Protein AF-0000000084542262 (afdb_homodimer)

Foldseek 3Di:
DPPDQLLLQQAQEEEEEEAEQDLLLLLLLLQLCVVLNHQEYEYANYNDDVLDPNSCVNNPVRVNSSVRYHYYHDPLVVQVQALAEEEEDQDPDVDPADADALLVPLLVRTPTNYYYYWYYQPPIDDPLRRLLHLYYYYYDDDPVDRDDGNSVVSNVNSNSNSVSSVVCVVVVVPPDPDPPPAAQDGSNLVVVLLVLVLVLCCVVVVDDPVCSSVVSSVVSNVCSVVRDHSVVSVVSSVVSVVVVVVVVCVVVPPD/DPPDQLLLQQAQEEEEEEAEQDLLLLLLLLQLCVVLNHQEYEYANYNDDVLDPNSCVNNPVRVVSSVPYHYYHDPLVVQVQALAEEEEDQDPDVDPADADALLVPLLVRTPTNYYYYWYYQPPIDDPLSRLLHQYYYYYDDDPVDRDDGNSVVSNVNSNSNSVSSVVVVVVCVPPDPDPPPAAQAGSNLVVVLLVLVLVLCCVVVVDDPVCSSVVSSVVSNVCSVVRHHSVVSVVSSVVSVVVVVVVVCVVPPPD

Secondary structure (DSSP, 8-state):
----GGGGGTTTEEEEEES---HHHHHHHHHHHHHTT--EEEEES-SS-TTSHHHHHHHGGGHHHHHH-EEESSHHHHTTT-SEEEEE-SS--S-SS-EE-HHHHGGGGTTSSEEEEE--TTT---HHHHTTSSEEE-----TTS-PPPHHHHHHHHHHHHHHHHHHHHHHTTS----S-S--B--HHHHHHHHHHHHHHHHHHTSS-TTTHHHHHHHHHHHHHHH--BHHHHHHHHHHHHHHHHHHHHHTS---/----GGGGGTTTEEEEEES---HHHHHHHHHHHHHTT--EEEEES-SS-TTSHHHHHHHGGGHHHHHH-EEESSHHHHTTT-SEEEEE-SS--S-SS-EE-HHHHGGGGTTSSEEEEE--TTT---HHHHTTSSEEE-----TTS-PPPHHHHHHHHHHHHHHHHHHHHHHTTS----S-S--B--HHHHHHHHHHHHHHHHHHTSS-TTTHHHHHHHHHHHHHHH--BHHHHHHHHHHHHHHHHHHHHHTS---

Structure (mmCIF, N/CA/C/O backbone):
data_AF-0000000084542262-model_v1
#
loop_
_entity.id
_entity.type
_entity.pdbx_description
1 polymer "tRNA (cytidine/uridine-2'-O-)-methyltransferase TrmJ"
#
loop_
_atom_site.group_PDB
_atom_site.id
_atom_site.type_symbol
_atom_site.label_atom_id
_atom_site.label_alt_id
_atom_site.label_comp_id
_atom_site.label_asym_id
_atom_site.label_entity_id
_atom_site.label_seq_id
_atom_site.pdbx_PDB_ins_code
_atom_site.Cartn_x
_atom_site.Cartn_y
_atom_site.Cartn_z
_atom_site.occupancy
_atom_site.B_iso_or_equiv
_atom_site.auth_seq_id
_atom_site.auth_comp_id
_atom_site.auth_asym_id
_atom_site.auth_atom_id
_atom_site.pdbx_PDB_model_num
ATOM 1 N N . MET A 1 1 ? -8.289 14.188 -21.062 1 30.48 1 MET A N 1
ATOM 2 C CA . MET A 1 1 ? -8.414 12.859 -20.469 1 30.48 1 MET A CA 1
ATOM 3 C C . MET A 1 1 ? -9.477 12.852 -19.375 1 30.48 1 MET A C 1
ATOM 5 O O . MET A 1 1 ? -9.531 13.766 -18.547 1 30.48 1 MET A O 1
ATOM 9 N N . VAL A 1 2 ? -10.484 12.32 -19.578 1 37.75 2 VAL A N 1
ATOM 10 C CA . VAL A 1 2 ? -11.656 12.422 -18.719 1 37.75 2 VAL A CA 1
ATOM 11 C C . VAL A 1 2 ? -11.289 12.047 -17.281 1 37.75 2 VAL A C 1
ATOM 13 O O . VAL A 1 2 ? -10.898 10.914 -17.016 1 37.75 2 VAL A O 1
ATOM 16 N N . GLU A 1 3 ? -10.625 12.945 -16.531 1 49.12 3 GLU A N 1
ATOM 17 C CA . GLU A 1 3 ? -10.508 12.711 -15.102 1 49.12 3 GLU A CA 1
ATOM 18 C C . GLU A 1 3 ? -11.742 12.008 -14.547 1 49.12 3 GLU A C 1
ATOM 20 O O . GLU A 1 3 ? -12.867 12.422 -14.812 1 49.12 3 GLU A O 1
ATOM 25 N N . THR A 1 4 ? -11.555 10.734 -14.289 1 64.38 4 THR A N 1
ATOM 26 C CA . THR A 1 4 ? -12.672 10.031 -13.672 1 64.38 4 THR A CA 1
ATOM 27 C C . THR A 1 4 ? -13.172 10.781 -12.445 1 64.38 4 THR A C 1
ATOM 29 O O . THR A 1 4 ? -12.398 11.445 -11.758 1 64.38 4 THR A O 1
ATOM 32 N N . GLN A 1 5 ? -14.352 11.039 -12.234 1 75.94 5 GLN A N 1
ATOM 33 C CA . GLN A 1 5 ? -15.117 11.82 -11.266 1 75.94 5 GLN A CA 1
ATOM 34 C C . GLN A 1 5 ? -14.57 11.641 -9.859 1 75.94 5 GLN A C 1
ATOM 36 O O . GLN A 1 5 ? -14.453 12.602 -9.102 1 75.94 5 GLN A O 1
ATOM 41 N N . TRP A 1 6 ? -13.773 10.531 -9.609 1 85.94 6 TRP A N 1
ATOM 42 C CA . TRP A 1 6 ? -13.367 10.281 -8.234 1 85.94 6 TRP A CA 1
ATOM 43 C C . TRP A 1 6 ? -12.023 10.953 -7.934 1 85.94 6 TRP A C 1
ATOM 45 O O . TRP A 1 6 ? -11.727 11.258 -6.781 1 85.94 6 TRP A O 1
ATOM 55 N N . GLU A 1 7 ? -11.273 11.281 -8.922 1 88.56 7 GLU A N 1
ATOM 56 C CA . GLU A 1 7 ? -9.945 11.867 -8.727 1 88.56 7 GLU A CA 1
ATOM 57 C C . GLU A 1 7 ? -10.055 13.312 -8.234 1 88.56 7 GLU A C 1
ATOM 59 O O . GLU A 1 7 ? -9.117 13.836 -7.629 1 88.56 7 GLU A O 1
ATOM 64 N N . THR A 1 8 ? -11.156 13.961 -8.492 1 87.94 8 THR A N 1
ATOM 65 C CA . THR A 1 8 ? -11.383 15.32 -8.016 1 87.94 8 THR A CA 1
ATOM 66 C C . THR A 1 8 ? -11.406 15.359 -6.488 1 87.94 8 THR A C 1
ATOM 68 O O . THR A 1 8 ? -10.977 16.344 -5.879 1 87.94 8 THR A O 1
ATOM 71 N N . ALA A 1 9 ? -11.875 14.242 -5.926 1 89.69 9 ALA A N 1
ATOM 72 C CA . ALA A 1 9 ? -11.961 14.141 -4.469 1 89.69 9 ALA A CA 1
ATOM 73 C C . ALA A 1 9 ? -10.57 14.07 -3.842 1 89.69 9 ALA A C 1
ATOM 75 O O . ALA A 1 9 ? -10.406 14.344 -2.648 1 89.69 9 ALA A O 1
ATOM 76 N N . LEU A 1 10 ? -9.578 13.742 -4.656 1 95.62 10 LEU A N 1
ATOM 77 C CA . LEU A 1 10 ? -8.211 13.539 -4.18 1 95.62 10 LEU A CA 1
ATOM 78 C C . LEU A 1 10 ? -7.34 14.75 -4.504 1 95.62 10 LEU A C 1
ATOM 80 O O . LEU A 1 10 ? -6.238 14.891 -3.961 1 95.62 10 LEU A O 1
ATOM 84 N N . ALA A 1 11 ? -7.844 15.625 -5.332 1 91.38 11 ALA A N 1
ATOM 85 C CA . ALA A 1 11 ? -7.055 16.656 -5.996 1 91.38 11 ALA A CA 1
ATOM 86 C C . ALA A 1 11 ? -6.461 17.625 -4.977 1 91.38 11 ALA A C 1
ATOM 88 O O . ALA A 1 11 ? -5.426 18.25 -5.234 1 91.38 11 ALA A O 1
ATOM 89 N N . LYS A 1 12 ? -7.012 17.75 -3.852 1 93.69 12 LYS A N 1
ATOM 90 C CA . LYS A 1 12 ? -6.57 18.75 -2.889 1 93.69 12 LYS A CA 1
ATOM 91 C C . LYS A 1 12 ? -5.781 18.109 -1.75 1 93.69 12 LYS A C 1
ATOM 93 O O . LYS A 1 12 ? -5.43 18.781 -0.776 1 93.69 12 LYS A O 1
ATOM 98 N N . ILE A 1 13 ? -5.492 16.828 -1.853 1 97.81 13 ILE A N 1
ATOM 99 C CA . ILE A 1 13 ? -4.75 16.125 -0.812 1 97.81 13 ILE A CA 1
ATOM 100 C C . ILE A 1 13 ? -3.258 16.141 -1.143 1 97.81 13 ILE A C 1
ATOM 102 O O . ILE A 1 13 ? -2.85 15.695 -2.217 1 97.81 13 ILE A O 1
ATOM 106 N N . ARG A 1 14 ? -2.482 16.625 -0.193 1 98.5 14 ARG A N 1
ATOM 107 C CA . ARG A 1 14 ? -1.027 16.625 -0.308 1 98.5 14 ARG A CA 1
ATOM 108 C C . ARG A 1 14 ? -0.423 15.398 0.386 1 98.5 14 ARG A C 1
ATOM 110 O O . ARG A 1 14 ? -0.798 15.07 1.513 1 98.5 14 ARG A O 1
ATOM 117 N N . ILE A 1 15 ? 0.435 14.758 -0.333 1 98.88 15 ILE A N 1
ATOM 118 C CA . ILE A 1 15 ? 1.307 13.773 0.302 1 98.88 15 ILE A CA 1
ATOM 119 C C . ILE A 1 15 ? 2.6 14.453 0.755 1 98.88 15 ILE A C 1
ATOM 121 O O . ILE A 1 15 ? 3.396 14.898 -0.073 1 98.88 15 ILE A O 1
ATOM 125 N N . VAL A 1 16 ? 2.799 14.5 2.072 1 98.94 16 VAL A N 1
ATOM 126 C CA . VAL A 1 16 ? 3.926 15.219 2.65 1 98.94 16 VAL A CA 1
ATOM 127 C C . VAL A 1 16 ? 4.977 14.234 3.148 1 98.94 16 VAL A C 1
ATOM 129 O O . VAL A 1 16 ? 4.695 13.406 4.023 1 98.94 16 VAL A O 1
ATOM 132 N N . LEU A 1 17 ? 6.152 14.289 2.594 1 98.88 17 LEU A N 1
ATOM 133 C CA . LEU A 1 17 ? 7.285 13.492 3.047 1 98.88 17 LEU A CA 1
ATOM 134 C C . LEU A 1 17 ? 8.273 14.344 3.834 1 98.88 17 LEU A C 1
ATOM 136 O O . LEU A 1 17 ? 8.883 15.258 3.285 1 98.88 17 LEU A O 1
ATOM 140 N N . VAL A 1 18 ? 8.422 14.023 5.102 1 98.75 18 VAL A N 1
ATOM 141 C CA . VAL A 1 18 ? 9.312 14.781 5.969 1 98.75 18 VAL A CA 1
ATOM 142 C C . VAL A 1 18 ? 10.719 14.18 5.926 1 98.75 18 VAL A C 1
ATOM 144 O O . VAL A 1 18 ? 10.898 13 6.227 1 98.75 18 VAL A O 1
ATOM 147 N N . GLU A 1 19 ? 11.656 14.914 5.508 1 98.62 19 GLU A N 1
ATOM 148 C CA . GLU A 1 19 ? 13.078 14.594 5.473 1 98.62 19 GLU A CA 1
ATOM 149 C C . GLU A 1 19 ? 13.32 13.234 4.82 1 98.62 19 GLU A C 1
ATOM 151 O O . GLU A 1 19 ? 14.008 12.383 5.387 1 98.62 19 GLU A O 1
ATOM 156 N N . PRO A 1 20 ? 12.773 13.047 3.648 1 98.44 20 PRO A N 1
ATOM 157 C CA . PRO A 1 20 ? 13.094 11.781 2.986 1 98.44 20 PRO A CA 1
ATOM 158 C C . PRO A 1 20 ? 14.586 11.625 2.689 1 98.44 20 PRO A C 1
ATOM 160 O O . PRO A 1 20 ? 15.219 12.57 2.203 1 98.44 20 PRO A O 1
ATOM 163 N N . ALA A 1 21 ? 15.133 10.5 2.977 1 96.38 21 ALA A N 1
ATOM 164 C CA . ALA A 1 21 ? 16.562 10.266 2.828 1 96.38 21 ALA A CA 1
ATOM 165 C C . ALA A 1 21 ? 16.875 9.625 1.479 1 96.38 21 ALA A C 1
ATOM 167 O O . ALA A 1 21 ? 17.922 9.891 0.885 1 96.38 21 ALA A O 1
ATOM 168 N N . GLY A 1 22 ? 16.094 8.781 1.001 1 94.12 22 GLY A N 1
ATOM 169 C CA . GLY A 1 22 ? 16.391 8 -0.189 1 94.12 22 GLY A CA 1
ATOM 170 C C . GLY A 1 22 ? 15.68 8.508 -1.429 1 94.12 22 GLY A C 1
ATOM 171 O O . GLY A 1 22 ? 14.453 8.492 -1.494 1 94.12 22 GLY A O 1
ATOM 172 N N . ALA A 1 23 ? 16.469 8.781 -2.488 1 97.31 23 ALA A N 1
ATOM 173 C CA . ALA A 1 23 ? 15.914 9.219 -3.762 1 97.31 23 ALA A CA 1
ATOM 174 C C . ALA A 1 23 ? 15.047 8.125 -4.383 1 97.31 23 ALA A C 1
ATOM 176 O O . ALA A 1 23 ? 14.039 8.414 -5.039 1 97.31 23 ALA A O 1
ATOM 177 N N . LEU A 1 24 ? 15.422 6.875 -4.145 1 96.75 24 LEU A N 1
ATOM 178 C CA . LEU A 1 24 ? 14.641 5.746 -4.641 1 96.75 24 LEU A CA 1
ATOM 179 C C . LEU A 1 24 ? 13.219 5.785 -4.086 1 96.75 24 LEU A C 1
ATOM 181 O O . LEU A 1 24 ? 12.25 5.59 -4.828 1 96.75 24 LEU A O 1
ATOM 185 N N . ASN A 1 25 ? 13.117 6.109 -2.799 1 98.06 25 ASN A N 1
ATOM 186 C CA . ASN A 1 25 ? 11.82 6.195 -2.145 1 98.06 25 ASN A CA 1
ATOM 187 C C . ASN A 1 25 ? 10.984 7.348 -2.699 1 98.06 25 ASN A C 1
ATOM 189 O O . ASN A 1 25 ? 9.789 7.191 -2.951 1 98.06 25 ASN A O 1
ATOM 193 N N . VAL A 1 26 ? 11.633 8.445 -2.885 1 98.75 26 VAL A N 1
ATOM 194 C CA . VAL A 1 26 ? 10.922 9.617 -3.379 1 98.75 26 VAL A CA 1
ATOM 195 C C . VAL A 1 26 ? 10.328 9.328 -4.758 1 98.75 26 VAL A C 1
ATOM 197 O O . VAL A 1 26 ? 9.164 9.625 -5.016 1 98.75 26 VAL A O 1
ATOM 200 N N . GLY A 1 27 ? 11.148 8.734 -5.637 1 98.69 27 GLY A N 1
ATOM 201 C CA . GLY A 1 27 ? 10.656 8.336 -6.945 1 98.69 27 GLY A CA 1
ATOM 202 C C . GLY A 1 27 ? 9.516 7.336 -6.879 1 98.69 27 GLY A C 1
ATOM 203 O O . GLY A 1 27 ? 8.516 7.484 -7.582 1 98.69 27 GLY A O 1
ATOM 204 N N . SER A 1 28 ? 9.648 6.328 -6.027 1 98.56 28 SER A N 1
ATOM 205 C CA . SER A 1 28 ? 8.625 5.301 -5.863 1 98.56 28 SER A CA 1
ATOM 206 C C . SER A 1 28 ? 7.324 5.891 -5.324 1 98.56 28 SER A C 1
ATOM 208 O O . SER A 1 28 ? 6.238 5.48 -5.734 1 98.56 28 SER A O 1
ATOM 210 N N . CYS A 1 29 ? 7.441 6.789 -4.387 1 98.81 29 CYS A N 1
ATOM 211 C CA . CYS A 1 29 ? 6.266 7.473 -3.857 1 98.81 29 CYS A CA 1
ATOM 212 C C . CYS A 1 29 ? 5.535 8.234 -4.961 1 98.81 29 CYS A C 1
ATOM 214 O O . CYS A 1 29 ? 4.309 8.148 -5.066 1 98.81 29 CYS A O 1
ATOM 216 N N . ALA A 1 30 ? 6.297 8.938 -5.801 1 98.81 30 ALA A N 1
ATOM 217 C CA . ALA A 1 30 ? 5.688 9.672 -6.91 1 98.81 30 ALA A CA 1
ATOM 218 C C . ALA A 1 30 ? 4.906 8.727 -7.824 1 98.81 30 ALA A C 1
ATOM 220 O O . ALA A 1 30 ? 3.779 9.039 -8.227 1 98.81 30 ALA A O 1
ATOM 221 N N . ARG A 1 31 ? 5.488 7.625 -8.102 1 98.62 31 ARG A N 1
ATOM 222 C CA . ARG A 1 31 ? 4.871 6.656 -9 1 98.62 31 ARG A CA 1
ATOM 223 C C . ARG A 1 31 ? 3.537 6.168 -8.445 1 98.62 31 ARG A C 1
ATOM 225 O O . ARG A 1 31 ? 2.52 6.203 -9.141 1 98.62 31 ARG A O 1
ATOM 232 N N . VAL A 1 32 ? 3.523 5.738 -7.242 1 98.69 32 VAL A N 1
ATOM 233 C CA . VAL A 1 32 ? 2.305 5.156 -6.688 1 98.69 32 VAL A CA 1
ATOM 234 C C . VAL A 1 32 ? 1.266 6.254 -6.461 1 98.69 32 VAL A C 1
ATOM 236 O O . VAL A 1 32 ? 0.062 6.008 -6.57 1 98.69 32 VAL A O 1
ATOM 239 N N . MET A 1 33 ? 1.697 7.473 -6.145 1 98.62 33 MET A N 1
ATOM 240 C CA . MET A 1 33 ? 0.762 8.594 -6.07 1 98.62 33 MET A CA 1
ATOM 241 C C . MET A 1 33 ? -0.009 8.742 -7.379 1 98.62 33 MET A C 1
ATOM 243 O O . MET A 1 33 ? -1.24 8.797 -7.375 1 98.62 33 MET A O 1
ATOM 247 N N . LYS A 1 34 ? 0.704 8.742 -8.445 1 98.12 34 LYS A N 1
ATOM 248 C CA . LYS A 1 34 ? 0.066 8.883 -9.75 1 98.12 34 LYS A CA 1
ATOM 249 C C . LYS A 1 34 ? -0.835 7.691 -10.055 1 98.12 34 LYS A C 1
ATOM 251 O O . LYS A 1 34 ? -1.939 7.859 -10.578 1 98.12 34 LYS A O 1
ATOM 256 N N . ASN A 1 35 ? -0.356 6.48 -9.742 1 97.62 35 ASN A N 1
ATOM 257 C CA . ASN A 1 35 ? -1.179 5.285 -9.914 1 97.62 35 ASN A CA 1
ATOM 258 C C . ASN A 1 35 ? -2.529 5.43 -9.211 1 97.62 35 ASN A C 1
ATOM 260 O O . ASN A 1 35 ? -3.543 4.938 -9.711 1 97.62 35 ASN A O 1
ATOM 264 N N . MET A 1 36 ? -2.482 6.094 -8.07 1 97.88 36 MET A N 1
ATOM 265 C CA . MET A 1 36 ? -3.668 6.125 -7.215 1 97.88 36 MET A CA 1
ATOM 266 C C . MET A 1 36 ? -4.43 7.434 -7.387 1 97.88 36 MET A C 1
ATOM 268 O O . MET A 1 36 ? -5.371 7.715 -6.641 1 97.88 36 MET A O 1
ATOM 272 N N . GLY A 1 37 ? -3.98 8.305 -8.258 1 97.06 37 GLY A N 1
ATOM 273 C CA . GLY A 1 37 ? -4.719 9.508 -8.602 1 97.06 37 GLY A CA 1
ATOM 274 C C . GLY A 1 37 ? -4.359 10.703 -7.742 1 97.06 37 GLY A C 1
ATOM 275 O O . GLY A 1 37 ? -5.098 11.688 -7.691 1 97.06 37 GLY A O 1
ATOM 276 N N . LEU A 1 38 ? -3.328 10.609 -6.984 1 98 38 LEU A N 1
ATOM 277 C CA . LEU A 1 38 ? -2.832 11.734 -6.199 1 98 38 LEU A CA 1
ATOM 278 C C . LEU A 1 38 ? -1.685 12.438 -6.918 1 98 38 LEU A C 1
ATOM 280 O O . LEU A 1 38 ? -0.831 11.781 -7.52 1 98 38 LEU A O 1
ATOM 284 N N . THR A 1 39 ? -1.663 13.797 -6.789 1 97.31 39 THR A N 1
ATOM 285 C CA . THR A 1 39 ? -0.708 14.477 -7.656 1 97.31 39 THR A CA 1
ATOM 286 C C . THR A 1 39 ? 0.086 15.516 -6.871 1 97.31 39 THR A C 1
ATOM 288 O O . THR A 1 39 ? 1.062 16.078 -7.379 1 97.31 39 THR A O 1
ATOM 291 N N . GLN A 1 40 ? -0.275 15.82 -5.691 1 98.25 40 GLN A N 1
ATOM 292 C CA . GLN A 1 40 ? 0.393 16.875 -4.93 1 98.25 40 GLN A CA 1
ATOM 293 C C . GLN A 1 40 ? 1.408 16.281 -3.953 1 98.25 40 GLN A C 1
ATOM 295 O O . GLN A 1 40 ? 1.039 15.797 -2.881 1 98.25 40 GLN A O 1
ATOM 300 N N . MET A 1 41 ? 2.643 16.422 -4.309 1 98.75 41 MET A N 1
ATOM 301 C CA . MET A 1 41 ? 3.736 15.992 -3.439 1 98.75 41 MET A CA 1
ATOM 302 C C . MET A 1 41 ? 4.422 17.188 -2.793 1 98.75 41 MET A C 1
ATOM 304 O O . MET A 1 41 ? 4.719 18.172 -3.467 1 98.75 41 MET A O 1
ATOM 308 N N . VAL A 1 42 ? 4.621 17.141 -1.497 1 98.88 42 VAL A N 1
ATOM 309 C CA . VAL A 1 42 ? 5.391 18.141 -0.78 1 98.88 42 VAL A CA 1
ATOM 310 C C . VAL A 1 42 ? 6.543 17.484 -0.028 1 98.88 42 VAL A C 1
ATOM 312 O O . VAL A 1 42 ? 6.336 16.516 0.713 1 98.88 42 VAL A O 1
ATOM 315 N N . LEU A 1 43 ? 7.742 17.922 -0.282 1 98.88 43 LEU A N 1
ATOM 316 C CA . LEU A 1 43 ? 8.945 17.438 0.377 1 98.88 43 LEU A CA 1
ATOM 317 C C . LEU A 1 43 ? 9.453 18.438 1.407 1 98.88 43 LEU A C 1
ATOM 319 O O . LEU A 1 43 ? 9.773 19.578 1.063 1 98.88 43 LEU A O 1
ATOM 323 N N . VAL A 1 44 ? 9.492 18 2.627 1 98.81 44 VAL A N 1
ATOM 324 C CA . VAL A 1 44 ? 9.961 18.875 3.707 1 98.81 44 VAL A CA 1
ATOM 325 C C . VAL A 1 44 ? 11.438 18.578 3.986 1 98.81 44 VAL A C 1
ATOM 327 O O . VAL A 1 44 ? 11.789 17.484 4.43 1 98.81 44 VAL A O 1
ATOM 330 N N . ASN A 1 45 ? 12.289 19.453 3.707 1 98.38 45 ASN A N 1
ATOM 331 C CA . ASN A 1 45 ? 13.719 19.375 3.992 1 98.38 45 ASN A CA 1
ATOM 332 C C . ASN A 1 45 ? 14.305 18.031 3.541 1 98.38 45 ASN A C 1
ATOM 334 O O . ASN A 1 45 ? 14.914 17.328 4.336 1 98.38 45 ASN A O 1
ATOM 338 N N . PRO A 1 46 ? 14.234 17.766 2.285 1 98.44 46 PRO A N 1
ATOM 339 C CA . PRO A 1 46 ? 14.711 16.469 1.804 1 98.44 46 PRO A CA 1
ATOM 340 C C . PRO A 1 46 ? 16.219 16.312 1.957 1 98.44 46 PRO A C 1
ATOM 342 O O . PRO A 1 46 ? 16.969 17.266 1.767 1 98.44 46 PRO A O 1
ATOM 345 N N . HIS A 1 47 ? 16.641 15.133 2.307 1 97.88 47 HIS A N 1
ATOM 346 C CA . HIS A 1 47 ? 18.047 14.805 2.455 1 97.88 47 HIS A CA 1
ATOM 347 C C . HIS A 1 47 ? 18.578 14.07 1.223 1 97.88 47 HIS A C 1
ATOM 349 O O . HIS A 1 47 ? 19.547 13.312 1.312 1 97.88 47 HIS A O 1
ATOM 355 N N . CYS A 1 48 ? 17.922 14.125 0.162 1 97.25 48 CYS A N 1
ATOM 356 C CA . CYS A 1 48 ? 18.297 13.594 -1.142 1 97.25 48 CYS A CA 1
ATOM 357 C C . CYS A 1 48 ? 17.891 14.539 -2.26 1 97.25 48 CYS A C 1
ATOM 359 O O . CYS A 1 48 ? 17.156 15.5 -2.025 1 97.25 48 CYS A O 1
ATOM 361 N N . ASP A 1 49 ? 18.406 14.328 -3.428 1 97.25 49 ASP A N 1
ATOM 362 C CA . ASP A 1 49 ? 17.984 15.078 -4.605 1 97.25 49 ASP A CA 1
ATOM 363 C C . ASP A 1 49 ? 16.734 14.453 -5.23 1 97.25 49 ASP A C 1
ATOM 365 O O . ASP A 1 49 ? 16.812 13.383 -5.836 1 97.25 49 ASP A O 1
ATOM 369 N N . PRO A 1 50 ? 15.609 15.141 -5.102 1 96.31 50 PRO A N 1
ATOM 370 C CA . PRO A 1 50 ? 14.359 14.57 -5.621 1 96.31 50 PRO A CA 1
ATOM 371 C C . PRO A 1 50 ? 14.352 14.461 -7.145 1 96.31 50 PRO A C 1
ATOM 373 O O . PRO A 1 50 ? 13.477 13.805 -7.715 1 96.31 50 PRO A O 1
ATOM 376 N N . MET A 1 51 ? 15.266 15.047 -7.801 1 96.38 51 MET A N 1
ATOM 377 C CA . MET A 1 51 ? 15.32 15.039 -9.258 1 96.38 51 MET A CA 1
ATOM 378 C C . MET A 1 51 ? 16.516 14.234 -9.75 1 96.38 51 MET A C 1
ATOM 380 O O . MET A 1 51 ? 16.938 14.383 -10.906 1 96.38 51 MET A O 1
ATOM 384 N N . SER A 1 52 ? 17.062 13.469 -8.852 1 97.31 52 SER A N 1
ATOM 385 C CA . SER A 1 52 ? 18.188 12.633 -9.227 1 97.31 52 SER A CA 1
ATOM 386 C C . SER A 1 52 ? 17.781 11.578 -10.25 1 97.31 52 SER A C 1
ATOM 388 O O . SER A 1 52 ? 16.594 11.328 -10.453 1 97.31 52 SER A O 1
ATOM 390 N N . CYS A 1 53 ? 18.797 10.93 -10.844 1 96.81 53 CYS A N 1
ATOM 391 C CA . CYS A 1 53 ? 18.562 9.844 -11.789 1 96.81 53 CYS A CA 1
ATOM 392 C C . CYS A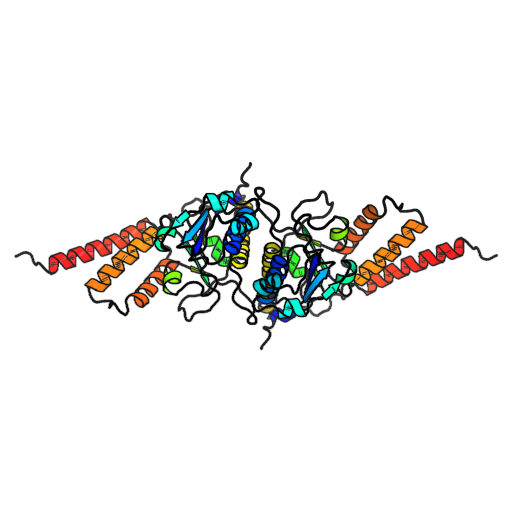 1 53 ? 17.859 8.672 -11.094 1 96.81 53 CYS A C 1
ATOM 394 O O . CYS A 1 53 ? 16.984 8.031 -11.68 1 96.81 53 CYS A O 1
ATOM 396 N N . GLU A 1 54 ? 18.25 8.461 -9.891 1 95.88 54 GLU A N 1
ATOM 397 C CA . GLU A 1 54 ? 17.656 7.379 -9.117 1 95.88 54 GLU A CA 1
ATOM 398 C C . GLU A 1 54 ? 16.156 7.617 -8.906 1 95.88 54 GLU A C 1
ATOM 400 O O . GLU A 1 54 ? 15.344 6.715 -9.102 1 95.88 54 GLU A O 1
ATOM 405 N N . ALA A 1 55 ? 15.836 8.828 -8.484 1 97.88 55 ALA A N 1
ATOM 406 C CA . ALA A 1 55 ? 14.438 9.18 -8.266 1 97.88 55 ALA A CA 1
ATOM 407 C C . ALA A 1 55 ? 13.633 9.078 -9.555 1 97.88 55 ALA A C 1
ATOM 409 O O . ALA A 1 55 ? 12.539 8.5 -9.57 1 97.88 55 ALA A O 1
ATOM 410 N N . LYS A 1 56 ? 14.156 9.578 -10.633 1 97.75 56 LYS A N 1
ATOM 411 C CA . LYS A 1 56 ? 13.477 9.562 -11.93 1 97.75 56 LYS A CA 1
ATOM 412 C C . LYS A 1 56 ? 13.273 8.133 -12.422 1 97.75 56 LYS A C 1
ATOM 414 O O . LYS A 1 56 ? 12.234 7.809 -13 1 97.75 56 LYS A O 1
ATOM 419 N N . THR A 1 57 ? 14.281 7.324 -12.219 1 95.75 57 THR A N 1
ATOM 420 C CA . THR A 1 57 ? 14.211 5.926 -12.625 1 95.75 57 THR A CA 1
ATOM 421 C C . THR A 1 57 ? 13.078 5.207 -11.906 1 95.75 57 THR A C 1
ATOM 423 O O . THR A 1 57 ? 12.359 4.41 -12.508 1 95.75 57 THR A O 1
ATOM 426 N N . MET A 1 58 ? 12.93 5.496 -10.664 1 96.5 58 MET A N 1
ATOM 427 C CA . MET A 1 58 ? 11.898 4.832 -9.875 1 96.5 58 MET A CA 1
ATOM 428 C C . MET A 1 58 ? 10.523 5.402 -10.195 1 96.5 58 MET A C 1
ATOM 430 O O . MET A 1 58 ? 9.516 4.691 -10.117 1 96.5 58 MET A O 1
ATOM 434 N N . ALA A 1 59 ? 10.469 6.652 -10.594 1 97.94 59 ALA A N 1
ATOM 435 C CA . ALA A 1 59 ? 9.203 7.32 -10.867 1 97.94 59 ALA A CA 1
ATOM 436 C C . ALA A 1 59 ? 8.602 6.844 -12.188 1 97.94 59 ALA A C 1
ATOM 438 O O . ALA A 1 59 ? 7.383 6.828 -12.359 1 97.94 59 ALA A O 1
ATOM 439 N N . VAL A 1 60 ? 9.5 6.504 -13.172 1 96.19 60 VAL A N 1
ATOM 440 C CA . VAL A 1 60 ? 9.117 6.066 -14.508 1 96.19 60 VAL A CA 1
ATOM 441 C C . VAL A 1 60 ? 8.195 7.105 -15.148 1 96.19 60 VAL A C 1
ATOM 443 O O . VAL A 1 60 ? 8.609 8.242 -15.391 1 96.19 60 VAL A O 1
ATOM 446 N N . HIS A 1 61 ? 6.863 6.844 -15.219 1 95.62 61 HIS A N 1
ATOM 447 C CA . HIS A 1 61 ? 5.953 7.742 -15.922 1 95.62 61 HIS A CA 1
ATOM 448 C C . HIS A 1 61 ? 5.375 8.789 -14.969 1 95.62 61 HIS A C 1
ATOM 450 O O . HIS A 1 61 ? 4.492 9.562 -15.359 1 95.62 61 HIS A O 1
ATOM 456 N N . ALA A 1 62 ? 5.898 8.891 -13.781 1 98.12 62 ALA A N 1
ATOM 457 C CA . ALA A 1 62 ? 5.395 9.844 -12.797 1 98.12 62 ALA A CA 1
ATOM 458 C C . ALA A 1 62 ? 6.41 10.953 -12.531 1 98.12 62 ALA A C 1
ATOM 460 O O . ALA A 1 62 ? 6.434 11.531 -11.445 1 98.12 62 ALA A O 1
ATOM 461 N N . GLN A 1 63 ? 7.254 11.219 -13.438 1 97.88 63 GLN A N 1
ATOM 462 C CA . GLN A 1 63 ? 8.25 12.273 -13.289 1 97.88 63 GLN A CA 1
ATOM 463 C C . GLN A 1 63 ? 7.594 13.641 -13.164 1 97.88 63 GLN A C 1
ATOM 465 O O . GLN A 1 63 ? 8.156 14.555 -12.57 1 97.88 63 GLN A O 1
ATOM 470 N N . ASP A 1 64 ? 6.477 13.789 -13.75 1 98.06 64 ASP A N 1
ATOM 471 C CA . ASP A 1 64 ? 5.734 15.039 -13.641 1 98.06 64 ASP A CA 1
ATOM 472 C C . ASP A 1 64 ? 5.414 15.359 -12.188 1 98.06 64 ASP A C 1
ATOM 474 O O . ASP A 1 64 ? 5.383 16.531 -11.797 1 98.06 64 ASP A O 1
ATOM 478 N N . ILE A 1 65 ? 5.168 14.359 -11.32 1 98.31 65 ILE A N 1
ATOM 479 C CA . ILE A 1 65 ? 4.914 14.562 -9.898 1 98.31 65 ILE A CA 1
ATOM 480 C C . ILE A 1 65 ? 6.18 15.062 -9.211 1 98.31 65 ILE A C 1
ATOM 482 O O . ILE A 1 65 ? 6.129 15.969 -8.383 1 98.31 65 ILE A O 1
ATOM 486 N N . LEU A 1 66 ? 7.301 14.5 -9.578 1 98.5 66 LEU A N 1
ATOM 487 C CA . LEU A 1 66 ? 8.578 14.945 -9.039 1 98.5 66 LEU A CA 1
ATOM 488 C C . LEU A 1 66 ? 8.852 16.391 -9.422 1 98.5 66 LEU A C 1
ATOM 490 O O . LEU A 1 66 ? 9.258 17.203 -8.57 1 98.5 66 LEU A O 1
ATOM 494 N N . GLU A 1 67 ? 8.586 16.703 -10.648 1 98 67 GLU A N 1
ATOM 495 C CA . GLU A 1 67 ? 8.859 18.031 -11.188 1 98 67 GLU A CA 1
ATOM 496 C C . GLU A 1 67 ? 7.969 19.078 -10.539 1 98 67 GLU A C 1
ATOM 498 O O . GLU A 1 67 ? 8.383 20.219 -10.352 1 98 67 GLU A O 1
ATOM 503 N N . SER A 1 68 ? 6.793 18.703 -10.242 1 98 68 SER A N 1
ATOM 504 C CA . SER A 1 68 ? 5.844 19.656 -9.703 1 98 68 SER A CA 1
ATOM 505 C C . SER A 1 68 ? 5.852 19.641 -8.172 1 98 68 SER A C 1
ATOM 507 O O . SER A 1 68 ? 5.117 20.406 -7.539 1 98 68 SER A O 1
ATOM 509 N N . ALA A 1 69 ? 6.691 18.812 -7.586 1 98.56 69 ALA A N 1
ATOM 510 C CA . ALA A 1 69 ? 6.727 18.703 -6.129 1 98.56 69 ALA A CA 1
ATOM 511 C C . ALA A 1 69 ? 7.148 20.016 -5.484 1 98.56 69 ALA A C 1
ATOM 513 O O . ALA A 1 69 ? 8.047 20.703 -5.98 1 98.56 69 ALA A O 1
ATOM 514 N N . GLN A 1 70 ? 6.492 20.391 -4.422 1 98.38 70 GLN A N 1
ATOM 515 C CA . GLN A 1 70 ? 6.914 21.547 -3.631 1 98.38 70 GLN A CA 1
ATOM 516 C C . GLN A 1 70 ? 7.957 21.141 -2.59 1 98.38 70 GLN A C 1
ATOM 518 O O . GLN A 1 70 ? 7.809 20.125 -1.914 1 98.38 70 GLN A O 1
ATOM 523 N N . ILE A 1 71 ? 8.992 21.891 -2.551 1 98.56 71 ILE A N 1
ATOM 524 C CA . ILE A 1 71 ? 10.031 21.672 -1.547 1 98.56 71 ILE A CA 1
ATOM 525 C C . ILE A 1 71 ? 10.008 22.797 -0.524 1 98.56 71 ILE A C 1
ATOM 527 O O . ILE A 1 71 ? 10.07 23.969 -0.889 1 98.56 71 ILE A O 1
ATOM 531 N N . VAL A 1 72 ? 9.859 22.453 0.694 1 98.44 72 VAL A N 1
ATOM 532 C CA . VAL A 1 72 ? 9.789 23.453 1.757 1 98.44 72 VAL A CA 1
ATOM 533 C C . VAL A 1 72 ? 10.773 23.094 2.867 1 98.44 72 VAL A C 1
ATOM 535 O O . VAL A 1 72 ? 11.289 21.969 2.912 1 98.44 72 VAL A O 1
ATOM 538 N N . ASP A 1 73 ? 10.945 23.984 3.812 1 97.38 73 ASP A N 1
ATOM 539 C CA . ASP A 1 73 ? 11.984 23.812 4.82 1 97.38 73 ASP A CA 1
ATOM 540 C C . ASP A 1 73 ? 11.422 23.156 6.082 1 97.38 73 ASP A C 1
ATOM 542 O O . ASP A 1 73 ? 12.172 22.562 6.859 1 97.38 73 ASP A O 1
ATOM 546 N N . SER A 1 74 ? 10.062 23.344 6.246 1 95.69 74 SER A N 1
ATOM 547 C CA . SER A 1 74 ? 9.492 22.875 7.504 1 95.69 74 SER A CA 1
ATOM 548 C C . SER A 1 74 ? 8.094 22.297 7.297 1 95.69 74 SER A C 1
ATOM 550 O O . SER A 1 74 ? 7.434 22.609 6.305 1 95.69 74 SER A O 1
ATOM 552 N N . LEU A 1 75 ? 7.742 21.469 8.266 1 95.06 75 LEU A N 1
ATOM 553 C CA . LEU A 1 75 ? 6.434 20.828 8.188 1 95.06 75 LEU A CA 1
ATOM 554 C C . LEU A 1 75 ? 5.316 21.859 8.25 1 95.06 75 LEU A C 1
ATOM 556 O O . LEU A 1 75 ? 4.371 21.797 7.457 1 95.06 75 LEU A O 1
ATOM 560 N N . PRO A 1 76 ? 5.379 22.938 9.07 1 90.19 76 PRO A N 1
ATOM 561 C CA . PRO A 1 76 ? 4.336 23.953 9.055 1 90.19 76 PRO A CA 1
ATOM 562 C C . PRO A 1 76 ? 4.176 24.609 7.688 1 90.19 76 PRO A C 1
ATOM 564 O O . PRO A 1 76 ? 3.051 24.891 7.258 1 90.19 76 PRO A O 1
ATOM 567 N N . GLN A 1 77 ? 5.23 24.812 7.012 1 95.19 77 GLN A N 1
ATOM 568 C CA . GLN A 1 77 ? 5.16 25.391 5.68 1 95.19 77 GLN A CA 1
ATOM 569 C C . GLN A 1 77 ? 4.426 24.484 4.707 1 95.19 77 GLN A C 1
ATOM 571 O O . GLN A 1 77 ? 3.691 24.953 3.834 1 95.19 77 GLN A O 1
ATOM 576 N N . ALA A 1 78 ? 4.566 23.172 4.875 1 96.62 78 ALA A N 1
ATOM 577 C CA . ALA A 1 78 ? 3.926 22.188 4.008 1 96.62 78 ALA A CA 1
ATOM 578 C C . ALA A 1 78 ? 2.416 22.156 4.23 1 96.62 78 ALA A C 1
ATOM 580 O O . ALA A 1 78 ? 1.661 21.719 3.359 1 96.62 78 ALA A O 1
ATOM 581 N N . LEU A 1 79 ? 2.004 22.656 5.359 1 93.38 79 LEU A N 1
ATOM 582 C CA . LEU A 1 79 ? 0.617 22.484 5.773 1 93.38 79 LEU A CA 1
ATOM 583 C C . LEU A 1 79 ? -0.184 23.766 5.543 1 93.38 79 LEU A C 1
ATOM 585 O O . LEU A 1 79 ? -1.393 23.797 5.789 1 93.38 79 LEU A O 1
ATOM 589 N N . ILE A 1 80 ? 0.473 24.812 5.047 1 89.5 80 ILE A N 1
ATOM 590 C CA . ILE A 1 80 ? -0.216 26.062 4.785 1 89.5 80 ILE A CA 1
ATOM 591 C C . ILE A 1 80 ? -1.371 25.828 3.816 1 89.5 80 ILE A C 1
ATOM 593 O O . ILE A 1 80 ? -1.189 25.219 2.762 1 89.5 80 ILE A O 1
ATOM 597 N N . GLY A 1 81 ? -2.609 26.234 4.176 1 88.44 81 GLY A N 1
ATOM 598 C CA . GLY A 1 81 ? -3.781 26.109 3.324 1 88.44 81 GLY A CA 1
ATOM 599 C C . GLY A 1 81 ? -4.547 24.828 3.545 1 88.44 81 GLY A C 1
ATOM 600 O O . GLY A 1 81 ? -5.66 24.656 3.039 1 88.44 81 GLY A O 1
ATOM 601 N N . CYS A 1 82 ? -3.951 23.875 4.301 1 89.75 82 CYS A N 1
ATOM 602 C CA . CYS A 1 82 ? -4.633 22.609 4.582 1 89.75 82 CYS A CA 1
ATOM 603 C C . CYS A 1 82 ? -5.633 22.781 5.723 1 89.75 82 CYS A C 1
ATOM 605 O O . CYS A 1 82 ? -5.359 23.484 6.695 1 89.75 82 CYS A O 1
ATOM 607 N N . GLN A 1 83 ? -6.762 22.141 5.629 1 82.5 83 GLN A N 1
ATOM 608 C CA . GLN A 1 83 ? -7.781 22.141 6.672 1 82.5 83 GLN A CA 1
ATOM 609 C C . GLN A 1 83 ? -7.664 20.891 7.539 1 82.5 83 GLN A C 1
ATOM 611 O O . GLN A 1 83 ? -8.016 20.906 8.719 1 82.5 83 GLN A O 1
ATOM 616 N N . LYS A 1 84 ? -7.195 19.828 6.938 1 88.81 84 LYS A N 1
ATOM 617 C CA . LYS A 1 84 ? -7.098 18.531 7.586 1 88.81 84 LYS A CA 1
ATOM 618 C C . LYS A 1 84 ? -5.715 17.906 7.383 1 88.81 84 LYS A C 1
ATOM 620 O O . LYS A 1 84 ? -5.125 18.047 6.309 1 88.81 84 LYS A O 1
ATOM 625 N N . ALA A 1 85 ? -5.223 17.297 8.5 1 93.62 85 ALA A N 1
ATOM 626 C CA . ALA A 1 85 ? -3.947 16.594 8.383 1 93.62 85 ALA A CA 1
ATOM 627 C C . ALA A 1 85 ? -3.969 15.297 9.172 1 93.62 85 ALA A C 1
ATOM 629 O O . ALA A 1 85 ? -4.492 15.242 10.289 1 93.62 85 ALA A O 1
ATOM 630 N N . ILE A 1 86 ? -3.535 14.289 8.586 1 95.94 86 ILE A N 1
ATOM 631 C CA . ILE A 1 86 ? -3.307 12.992 9.227 1 95.94 86 ILE A CA 1
ATOM 632 C C . ILE A 1 86 ? -1.82 12.648 9.18 1 95.94 86 ILE A C 1
ATOM 634 O O . ILE A 1 86 ? -1.174 12.805 8.141 1 95.94 86 ILE A O 1
ATOM 638 N N . ALA A 1 87 ? -1.253 12.305 10.32 1 96.06 87 ALA A N 1
ATOM 639 C CA . ALA A 1 87 ? 0.128 11.828 10.383 1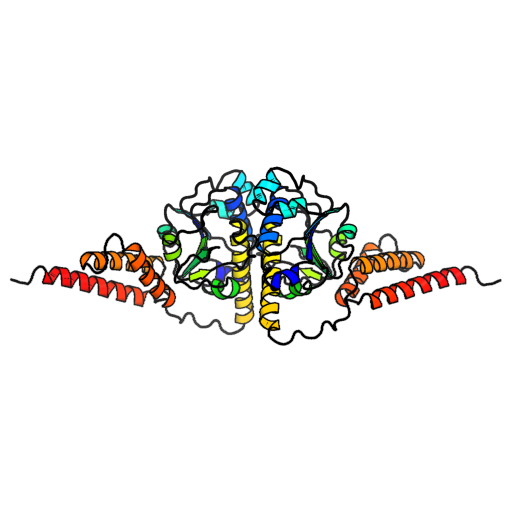 96.06 87 ALA A CA 1
ATOM 640 C C . ALA A 1 87 ? 0.183 10.312 10.492 1 96.06 87 ALA A C 1
ATOM 642 O O . ALA A 1 87 ? -0.77 9.68 10.953 1 96.06 87 ALA A O 1
ATOM 643 N N . THR A 1 88 ? 1.289 9.75 10.039 1 96.75 88 THR A N 1
ATOM 644 C CA . THR A 1 88 ? 1.467 8.305 10.086 1 96.75 88 THR A CA 1
ATOM 645 C C . THR A 1 88 ? 2.584 7.922 11.055 1 96.75 88 THR A C 1
ATOM 647 O O . THR A 1 88 ? 3.57 8.648 11.188 1 96.75 88 THR A O 1
ATOM 650 N N . THR A 1 89 ? 2.391 6.797 11.695 1 93.12 89 THR A N 1
ATOM 651 C CA . THR A 1 89 ? 3.436 6.293 12.586 1 93.12 89 THR A CA 1
ATOM 652 C C . THR A 1 89 ? 3.391 4.77 12.664 1 93.12 89 THR A C 1
ATOM 654 O O . THR A 1 89 ? 2.346 4.16 12.422 1 93.12 89 THR A O 1
ATOM 657 N N . ALA A 1 90 ? 4.547 4.102 12.883 1 87.31 90 ALA A N 1
ATOM 658 C CA . ALA A 1 90 ? 4.605 2.656 13.094 1 87.31 90 ALA A CA 1
ATOM 659 C C . ALA A 1 90 ? 4.516 2.316 14.578 1 87.31 90 A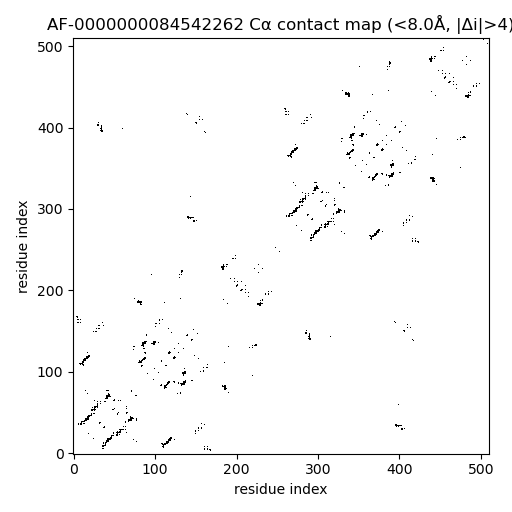LA A C 1
ATOM 661 O O . ALA A 1 90 ? 4.16 1.193 14.945 1 87.31 90 ALA A O 1
ATOM 662 N N . ARG A 1 91 ? 4.941 3.123 15.422 1 73.94 91 ARG A N 1
ATOM 663 C CA . ARG A 1 91 ? 5.129 2.803 16.828 1 73.94 91 ARG A CA 1
ATOM 664 C C . ARG A 1 91 ? 4.09 3.506 17.703 1 73.94 91 ARG A C 1
ATOM 666 O O . ARG A 1 91 ? 3.648 4.609 17.375 1 73.94 91 ARG A O 1
ATOM 673 N N . ASP A 1 92 ? 3.561 2.559 18.5 1 64.56 92 ASP A N 1
ATOM 674 C CA . ASP A 1 92 ? 2.719 3.148 19.531 1 64.56 92 ASP A CA 1
ATOM 675 C C . ASP A 1 92 ? 3.539 4.031 20.469 1 64.56 92 ASP A C 1
ATOM 677 O O . ASP A 1 92 ? 4.238 3.527 21.359 1 64.56 92 ASP A O 1
ATOM 681 N N . ARG A 1 93 ? 3.918 4.926 19.922 1 57.78 93 ARG A N 1
ATOM 682 C CA . ARG A 1 93 ? 4.605 5.789 20.875 1 57.78 93 ARG A CA 1
ATOM 683 C C . ARG A 1 93 ? 3.65 6.285 21.953 1 57.78 93 ARG A C 1
ATOM 685 O O . ARG A 1 93 ? 2.432 6.285 21.766 1 57.78 93 ARG A O 1
ATOM 692 N N . SER A 1 94 ? 4.078 6.102 23.203 1 49.53 94 SER A N 1
ATOM 693 C CA . SER A 1 94 ? 3.385 6.527 24.406 1 49.53 94 SER A CA 1
ATOM 694 C C . SER A 1 94 ? 2.508 7.746 24.141 1 49.53 94 SER A C 1
ATOM 696 O O . SER A 1 94 ? 2.291 8.57 25.047 1 49.53 94 SER A O 1
ATOM 698 N N . PHE A 1 95 ? 2.152 7.824 22.906 1 51.88 95 PHE A N 1
ATOM 699 C CA . PHE A 1 95 ? 1.373 9.039 22.703 1 51.88 95 PHE A CA 1
ATOM 700 C C . PHE A 1 95 ? -0.061 8.852 23.188 1 51.88 95 PHE A C 1
ATOM 702 O O . PHE A 1 95 ? -0.616 7.754 23.094 1 51.88 95 PHE A O 1
ATOM 709 N N . ASP A 1 96 ? -0.454 9.719 24.094 1 58.88 96 ASP A N 1
ATOM 710 C CA . ASP A 1 96 ? -1.807 9.859 24.625 1 58.88 96 ASP A CA 1
ATOM 711 C C . ASP A 1 96 ? -2.834 9.922 23.5 1 58.88 96 ASP A C 1
ATOM 713 O O . ASP A 1 96 ? -4.008 10.219 23.734 1 58.88 96 ASP A O 1
ATOM 717 N N . ARG A 1 97 ? -2.389 9.641 22.281 1 68.25 97 ARG A N 1
ATOM 718 C CA . ARG A 1 97 ? -3.371 9.766 21.203 1 68.25 97 ARG A CA 1
ATOM 719 C C . ARG A 1 97 ? -3.74 8.398 20.641 1 68.25 97 ARG A C 1
ATOM 721 O O . ARG A 1 97 ? -2.912 7.484 20.625 1 68.25 97 ARG A O 1
ATOM 728 N N . THR A 1 98 ? -4.914 8.312 20.203 1 76.38 98 THR A N 1
ATOM 729 C CA . THR A 1 98 ? -5.469 7.098 19.625 1 76.38 98 THR A CA 1
ATOM 730 C C . THR A 1 98 ? -4.914 6.867 18.219 1 76.38 98 THR A C 1
ATOM 732 O O . THR A 1 98 ? -4.914 7.777 17.391 1 76.38 98 THR A O 1
ATOM 735 N N . LEU A 1 99 ? -4.316 5.738 18.078 1 86.75 99 LEU A N 1
ATOM 736 C CA . LEU A 1 99 ? -3.906 5.32 16.734 1 86.75 99 LEU A CA 1
ATOM 737 C C . LEU A 1 99 ? -5.082 4.723 15.969 1 86.75 99 LEU A C 1
ATOM 739 O O . LEU A 1 99 ? -5.766 3.828 16.469 1 86.75 99 LEU A O 1
ATOM 743 N N . GLU A 1 100 ? -5.285 5.293 14.797 1 90.25 100 GLU A N 1
ATOM 744 C CA . GLU A 1 100 ? -6.465 4.902 14.031 1 90.25 100 GLU A CA 1
ATOM 745 C C . GLU A 1 100 ? -6.078 4.086 12.805 1 90.25 100 GLU A C 1
ATOM 747 O O . GLU A 1 100 ? -4.914 4.078 12.398 1 90.25 100 GLU A O 1
ATOM 752 N N . HIS A 1 101 ? -7.086 3.443 12.203 1 92.44 101 HIS A N 1
ATOM 753 C CA . HIS A 1 101 ? -6.883 2.572 11.047 1 92.44 101 HIS A CA 1
ATOM 754 C C . HIS A 1 101 ? -7.004 3.35 9.742 1 92.44 101 HIS A C 1
ATOM 756 O O . HIS A 1 101 ? -7.918 4.164 9.586 1 92.44 101 HIS A O 1
ATOM 762 N N . PRO A 1 102 ? -6.078 3.068 8.781 1 96.69 102 PRO A N 1
ATOM 763 C CA . PRO A 1 102 ? -6.121 3.812 7.52 1 96.69 102 PRO A CA 1
ATOM 764 C C . PRO A 1 102 ? -7.48 3.717 6.828 1 96.69 102 PRO A C 1
ATOM 766 O O . PRO A 1 102 ? -8.008 4.727 6.359 1 96.69 102 PRO A O 1
ATOM 769 N N . ARG A 1 103 ? -8.086 2.6 6.812 1 92.69 103 ARG A N 1
ATOM 770 C CA . ARG A 1 103 ? -9.328 2.354 6.082 1 92.69 103 ARG A CA 1
ATOM 771 C C . ARG A 1 103 ? -10.461 3.229 6.617 1 92.69 103 ARG A C 1
ATOM 773 O O . ARG A 1 103 ? -11.266 3.748 5.844 1 92.69 103 ARG A O 1
ATOM 780 N N . THR A 1 104 ? -10.492 3.445 7.867 1 90.88 104 THR A N 1
ATOM 781 C CA . THR A 1 104 ? -11.609 4.16 8.477 1 90.88 104 THR A CA 1
ATOM 782 C C . THR A 1 104 ? -11.281 5.645 8.633 1 90.88 104 THR A C 1
ATOM 784 O O . THR A 1 104 ? -12.18 6.48 8.688 1 90.88 104 THR A O 1
ATOM 787 N N . THR A 1 105 ? -10.039 6.012 8.617 1 93.94 105 THR A N 1
ATOM 788 C CA . THR A 1 105 ? -9.641 7.363 9.008 1 93.94 105 THR A CA 1
ATOM 789 C C . THR A 1 105 ? -9.289 8.195 7.781 1 93.94 105 THR A C 1
ATOM 791 O O . THR A 1 105 ? -9.633 9.383 7.711 1 93.94 105 THR A O 1
ATOM 794 N N . LEU A 1 106 ? -8.711 7.617 6.766 1 97.12 106 LEU A N 1
ATOM 795 C CA . LEU A 1 106 ? -8.156 8.367 5.645 1 97.12 106 LEU A CA 1
ATOM 796 C C . LEU A 1 106 ? -9.258 9.055 4.852 1 97.12 106 LEU A C 1
ATOM 798 O O . LEU A 1 106 ? -9.055 10.148 4.316 1 97.12 106 LEU A O 1
ATOM 802 N N . PRO A 1 107 ? -10.477 8.492 4.797 1 92.94 107 PRO A N 1
ATOM 803 C CA . PRO A 1 107 ? -11.547 9.156 4.051 1 92.94 107 PRO A CA 1
ATOM 804 C C . PRO A 1 107 ? -11.859 10.555 4.59 1 92.94 107 PRO A C 1
ATOM 806 O O . PRO A 1 107 ? -12.422 11.383 3.873 1 92.94 107 PRO A O 1
ATOM 809 N N . TRP A 1 108 ? -11.484 10.797 5.762 1 92.06 108 TRP A N 1
ATOM 810 C CA . TRP A 1 108 ? -11.695 12.094 6.395 1 92.06 108 TRP A CA 1
ATOM 811 C C . TRP A 1 108 ? -10.969 13.195 5.629 1 92.06 108 TRP A C 1
ATOM 813 O O . TRP A 1 108 ? -11.32 14.375 5.734 1 92.06 108 TRP A O 1
ATOM 823 N N . LEU A 1 109 ? -9.984 12.867 4.844 1 95.12 109 LEU A N 1
ATOM 824 C CA . LEU A 1 109 ? -9.172 13.836 4.121 1 95.12 109 LEU A CA 1
ATOM 825 C C . LEU A 1 109 ? -9.844 14.234 2.809 1 95.12 109 LEU A C 1
ATOM 827 O O . LEU A 1 109 ? -9.453 15.227 2.189 1 95.12 109 LEU A O 1
ATOM 831 N N . LEU A 1 110 ? -10.789 13.508 2.375 1 92.75 110 LEU A N 1
ATOM 832 C CA . LEU A 1 110 ? -11.344 13.695 1.041 1 92.75 110 LEU A CA 1
ATOM 833 C C . LEU A 1 110 ? -12.078 15.023 0.941 1 92.75 110 LEU A C 1
ATOM 835 O O . LEU A 1 110 ? -12.602 15.531 1.939 1 92.75 110 LEU A O 1
ATOM 839 N N . HIS A 1 111 ? -12.078 15.664 -0.222 1 83.5 111 HIS A N 1
ATOM 840 C CA . HIS A 1 111 ? -12.859 16.828 -0.639 1 83.5 111 HIS A CA 1
ATOM 841 C C . HIS A 1 111 ? -12.445 18.078 0.122 1 83.5 111 HIS A C 1
ATOM 843 O O . HIS A 1 111 ? -13.242 19 0.279 1 83.5 111 HIS A O 1
ATOM 849 N N . SER A 1 112 ? -11.344 18.156 0.698 1 85.25 112 SER A N 1
ATOM 850 C CA . SER A 1 112 ? -10.812 19.344 1.371 1 85.25 112 SER A CA 1
ATOM 851 C C . SER A 1 112 ? -9.297 19.438 1.193 1 85.25 112 SER A C 1
ATOM 853 O O . SER A 1 112 ? -8.633 18.438 0.944 1 85.25 112 SER A O 1
ATOM 855 N N . PRO A 1 113 ? -8.82 20.688 1.183 1 91.31 113 PRO A N 1
ATOM 856 C CA . PRO A 1 113 ? -7.363 20.781 1.246 1 91.31 113 PRO A CA 1
ATOM 857 C C . PRO A 1 113 ? -6.773 20.078 2.461 1 91.31 113 PRO A C 1
ATOM 859 O O . PRO A 1 113 ? -7.09 20.422 3.6 1 91.31 113 PRO A O 1
ATOM 862 N N . ALA A 1 114 ? -6.059 19.031 2.219 1 96.19 114 ALA A N 1
ATOM 863 C CA . ALA A 1 114 ? -5.625 18.172 3.307 1 96.19 114 ALA A CA 1
ATOM 864 C C . ALA A 1 114 ? -4.211 17.641 3.062 1 96.19 114 ALA A C 1
ATOM 866 O O . ALA A 1 114 ? -3.652 17.828 1.978 1 96.19 114 ALA A O 1
ATOM 867 N N . ALA A 1 115 ? -3.666 17.109 4.16 1 98.12 115 ALA A N 1
ATOM 868 C CA . ALA A 1 115 ? -2.312 16.578 4.086 1 98.12 115 ALA A CA 1
ATOM 869 C C . ALA A 1 115 ? -2.229 15.203 4.758 1 98.12 115 ALA A C 1
ATOM 871 O O . ALA A 1 115 ? -2.842 14.984 5.805 1 98.12 115 ALA A O 1
ATOM 872 N N . LEU A 1 116 ? -1.586 14.352 4.164 1 98.75 116 LEU A N 1
ATOM 873 C CA . LEU A 1 116 ? -1.154 13.094 4.75 1 98.75 116 LEU A CA 1
ATOM 874 C C . LEU A 1 116 ? 0.362 13.055 4.914 1 98.75 116 LEU A C 1
ATOM 876 O O . LEU A 1 116 ? 1.099 13.125 3.926 1 98.75 116 LEU A O 1
ATOM 880 N N . ILE A 1 117 ? 0.805 12.938 6.176 1 98.62 117 ILE A N 1
ATOM 881 C CA . ILE A 1 117 ? 2.197 13.211 6.508 1 98.62 117 ILE A CA 1
ATOM 882 C C . ILE A 1 117 ? 2.926 11.906 6.812 1 98.62 117 ILE A C 1
ATOM 884 O O . ILE A 1 117 ? 2.459 11.102 7.617 1 98.62 117 ILE A O 1
ATOM 888 N N . PHE A 1 118 ? 4.066 11.711 6.168 1 98.62 118 PHE A N 1
ATOM 889 C CA . PHE A 1 118 ? 4.953 10.578 6.402 1 98.62 118 PHE A CA 1
ATOM 890 C C . PHE A 1 118 ? 6.309 11.047 6.914 1 98.62 118 PHE A C 1
ATOM 892 O O . PHE A 1 118 ? 6.824 12.078 6.473 1 98.62 118 PHE A O 1
ATOM 899 N N . GLY A 1 119 ? 6.93 10.258 7.77 1 97.62 119 GLY A N 1
ATOM 900 C CA . GLY A 1 119 ? 8.188 10.648 8.383 1 97.62 119 GLY A CA 1
ATOM 901 C C . GLY A 1 119 ? 9.398 10.039 7.703 1 97.62 119 GLY A C 1
ATOM 902 O O . GLY A 1 119 ? 9.258 9.25 6.766 1 97.62 119 GLY A O 1
ATOM 903 N N . PRO A 1 120 ? 10.555 10.453 8.25 1 97.06 120 PRO A N 1
ATOM 904 C CA . PRO A 1 120 ? 11.812 9.906 7.742 1 97.06 120 PRO A CA 1
ATOM 905 C C . PRO A 1 120 ? 11.891 8.391 7.879 1 97.06 120 PRO A C 1
ATOM 907 O O . PRO A 1 120 ? 11.328 7.82 8.812 1 97.06 120 PRO A O 1
ATOM 910 N N . GLU A 1 121 ? 12.648 7.77 6.973 1 94.88 121 GLU A N 1
ATOM 911 C CA . GLU A 1 121 ? 12.758 6.316 6.867 1 94.88 121 GLU A CA 1
ATOM 912 C C . GLU A 1 121 ? 13.391 5.715 8.117 1 94.88 121 GLU A C 1
ATOM 914 O O . GLU A 1 121 ? 13.062 4.59 8.508 1 94.88 121 GLU A O 1
ATOM 919 N N . ASP A 1 122 ? 14.227 6.406 8.828 1 92.56 122 ASP A N 1
ATOM 920 C CA . ASP A 1 122 ? 15.023 5.828 9.906 1 92.56 122 ASP A CA 1
ATOM 921 C C . ASP A 1 122 ? 14.359 6.043 11.258 1 92.56 122 ASP A C 1
ATOM 923 O O . ASP A 1 122 ? 14.484 5.211 12.164 1 92.56 122 ASP A O 1
ATOM 927 N N . ARG A 1 123 ? 13.578 7.125 11.398 1 91.5 123 ARG A N 1
ATOM 928 C CA . ARG A 1 123 ? 13.125 7.434 12.75 1 91.5 123 ARG A CA 1
ATOM 929 C C . ARG A 1 123 ? 11.609 7.625 12.789 1 91.5 123 ARG A C 1
ATOM 931 O O . ARG A 1 123 ? 11.016 7.66 13.867 1 91.5 123 ARG A O 1
ATOM 938 N N . GLY A 1 124 ? 11 7.785 11.609 1 94.62 124 GLY A N 1
ATOM 939 C CA . GLY A 1 124 ? 9.602 8.195 11.633 1 94.62 124 GLY A CA 1
ATOM 940 C C . GLY A 1 124 ? 9.414 9.625 12.102 1 94.62 124 GLY A C 1
ATOM 941 O O . GLY A 1 124 ? 10.367 10.391 12.172 1 94.62 124 GLY A O 1
ATOM 942 N N . LEU A 1 125 ? 8.172 9.984 12.305 1 95.19 125 LEU A N 1
ATOM 943 C CA . LEU A 1 125 ? 7.855 11.336 12.758 1 95.19 125 LEU A CA 1
ATOM 944 C C . LEU A 1 125 ? 8.141 11.484 14.25 1 95.19 125 LEU A C 1
ATOM 946 O O . LEU A 1 125 ? 7.852 10.578 15.031 1 95.19 125 LEU A O 1
ATOM 950 N N . SER A 1 126 ? 8.695 12.586 14.609 1 90.31 126 SER A N 1
ATOM 951 C CA . SER A 1 126 ? 8.859 12.914 16.016 1 90.31 126 SER A CA 1
ATOM 952 C C . SER A 1 126 ? 7.52 13.266 16.656 1 90.31 126 SER A C 1
ATOM 954 O O . SER A 1 126 ? 6.539 13.531 15.961 1 90.31 126 SER A O 1
ATOM 956 N N . ASN A 1 127 ? 7.539 13.289 17.953 1 84 127 ASN A N 1
ATOM 957 C CA . ASN A 1 127 ? 6.328 13.695 18.656 1 84 127 ASN A CA 1
ATOM 958 C C . ASN A 1 127 ? 5.891 15.094 18.25 1 84 127 ASN A C 1
ATOM 960 O O . ASN A 1 127 ? 4.695 15.352 18.078 1 84 127 ASN A O 1
ATOM 964 N N . THR A 1 128 ? 6.863 15.961 18.141 1 83.31 128 THR A N 1
ATOM 965 C CA . THR A 1 128 ? 6.574 17.328 17.719 1 83.31 128 THR A CA 1
ATOM 966 C C . THR A 1 128 ? 5.922 17.344 16.328 1 83.31 128 THR A C 1
ATOM 968 O O . THR A 1 128 ? 4.941 18.062 16.109 1 83.31 128 THR A O 1
ATOM 971 N N . GLU A 1 129 ? 6.398 16.547 15.445 1 89.81 129 GLU A N 1
ATOM 972 C CA . GLU A 1 129 ? 5.863 16.469 14.086 1 89.81 129 GLU A CA 1
ATOM 973 C C . GLU A 1 129 ? 4.469 15.859 14.078 1 89.81 129 GLU A C 1
ATOM 975 O O . GLU A 1 129 ? 3.594 16.297 13.328 1 89.81 129 GLU A O 1
ATOM 980 N N . LEU A 1 130 ? 4.309 14.828 14.867 1 88.88 130 LEU A N 1
ATOM 981 C CA . LEU A 1 130 ? 3.008 14.172 14.977 1 88.88 130 LEU A CA 1
ATOM 982 C C . LEU A 1 130 ? 1.948 15.156 15.469 1 88.88 130 LEU A C 1
ATOM 984 O O . LEU A 1 130 ? 0.791 15.086 15.047 1 88.88 130 LEU A O 1
ATOM 988 N N . ASN A 1 131 ? 2.324 16.125 16.219 1 80.69 131 ASN A N 1
ATOM 989 C CA . ASN A 1 131 ? 1.408 17.062 16.859 1 80.69 131 ASN A CA 1
ATOM 990 C C . ASN A 1 131 ? 0.863 18.078 15.852 1 80.69 131 ASN A C 1
ATOM 992 O O . ASN A 1 131 ? -0.103 18.781 16.141 1 80.69 131 ASN A O 1
ATOM 996 N N . TYR A 1 132 ? 1.398 18.094 14.648 1 83.44 132 TYR A N 1
ATOM 997 C CA . TYR A 1 132 ? 0.898 19 13.625 1 83.44 132 TYR A CA 1
ATOM 998 C C . TYR A 1 132 ? -0.342 18.422 12.945 1 83.44 132 TYR A C 1
ATOM 1000 O O . TYR A 1 132 ? -1.045 19.141 12.227 1 83.44 132 TYR A O 1
ATOM 1008 N N . ALA A 1 133 ? -0.652 17.188 13.211 1 88.06 133 ALA A N 1
ATOM 1009 C CA . ALA A 1 133 ? -1.805 16.531 12.586 1 88.06 133 ALA A CA 1
ATOM 1010 C C . ALA A 1 133 ? -2.941 16.359 13.586 1 88.06 133 ALA A C 1
ATOM 1012 O O . ALA A 1 133 ? -2.697 16.125 14.773 1 88.06 133 ALA A O 1
ATOM 1013 N N . GLN A 1 134 ? -4.168 16.422 13.117 1 81.69 134 GLN A N 1
ATOM 1014 C CA . GLN A 1 134 ? -5.34 16.219 13.961 1 81.69 134 GLN A CA 1
ATOM 1015 C C . GLN A 1 134 ? -5.547 14.734 14.266 1 81.69 134 GLN A C 1
ATOM 1017 O O . GLN A 1 134 ? -6.086 14.383 15.32 1 81.69 134 GLN A O 1
ATOM 1022 N N . ARG A 1 135 ? -5.176 13.906 13.391 1 87.56 135 ARG A N 1
ATOM 1023 C CA . ARG A 1 135 ? -5.379 12.469 13.531 1 87.56 135 ARG A CA 1
ATOM 1024 C C . ARG A 1 135 ? -4.113 11.703 13.164 1 87.56 135 ARG A C 1
ATOM 1026 O O . ARG A 1 135 ? -3.271 12.203 12.414 1 87.56 135 ARG A O 1
ATOM 1033 N N . ILE A 1 136 ? -3.994 10.562 13.828 1 91.44 136 ILE A N 1
ATOM 1034 C CA . ILE A 1 136 ? -2.812 9.727 13.625 1 91.44 136 ILE A CA 1
ATOM 1035 C C . ILE A 1 136 ? -3.234 8.336 13.156 1 91.44 136 ILE A C 1
ATOM 1037 O O . ILE A 1 136 ? -4.137 7.73 13.734 1 91.44 136 ILE A O 1
ATOM 1041 N N . VAL A 1 137 ? -2.564 7.891 12.117 1 95.75 137 VAL A N 1
ATOM 1042 C CA . VAL A 1 137 ? -2.896 6.59 11.539 1 95.75 137 VAL A CA 1
ATOM 1043 C C . VAL A 1 137 ? -1.697 5.652 11.656 1 95.75 137 VAL A C 1
ATOM 1045 O O . VAL A 1 137 ? -0.551 6.074 11.484 1 95.75 137 VAL A O 1
ATOM 1048 N N . ARG A 1 138 ? -1.998 4.449 11.938 1 95.25 138 ARG A N 1
ATOM 1049 C CA . ARG A 1 138 ? -1.02 3.369 11.914 1 95.25 138 ARG A CA 1
ATOM 1050 C C . ARG A 1 138 ? -1.484 2.229 11.016 1 95.25 138 ARG A C 1
ATOM 1052 O O . ARG A 1 138 ? -2.605 1.733 11.156 1 95.25 138 ARG A O 1
ATOM 1059 N N . ILE A 1 139 ? -0.693 1.871 10.109 1 96.56 139 ILE A N 1
ATOM 1060 C CA . ILE A 1 139 ? -0.979 0.687 9.305 1 96.56 139 ILE A CA 1
ATOM 1061 C C . ILE A 1 139 ? -0.751 -0.571 10.141 1 96.56 139 ILE A C 1
ATOM 1063 O O . ILE A 1 139 ? 0.348 -0.792 10.656 1 96.56 139 ILE A O 1
ATOM 1067 N N . PRO A 1 140 ? -1.763 -1.369 10.336 1 94 140 PRO A N 1
ATOM 1068 C CA . PRO A 1 140 ? -1.533 -2.604 11.094 1 94 140 PRO A CA 1
ATOM 1069 C C . PRO A 1 140 ? -0.479 -3.502 10.445 1 94 140 PRO A C 1
ATOM 1071 O O . PRO A 1 140 ? -0.547 -3.777 9.25 1 94 140 PRO A O 1
ATOM 1074 N N . SER A 1 141 ? 0.468 -3.9 11.18 1 94.12 141 SER A N 1
ATOM 1075 C CA . SER A 1 141 ? 1.553 -4.738 10.68 1 94.12 141 SER A CA 1
ATOM 1076 C C . SER A 1 141 ? 1.913 -5.832 11.68 1 94.12 141 SER A C 1
ATOM 1078 O O . SER A 1 141 ? 1.447 -5.812 12.828 1 94.12 141 SER A O 1
ATOM 1080 N N . SER A 1 142 ? 2.645 -6.75 11.273 1 93.56 142 SER A N 1
ATOM 1081 C CA . SER A 1 142 ? 3.086 -7.859 12.109 1 93.56 142 SER A CA 1
ATOM 1082 C C . SER A 1 142 ? 4.062 -7.383 13.18 1 93.56 142 SER A C 1
ATOM 1084 O O . SER A 1 142 ? 4.871 -6.484 12.938 1 93.56 142 SER A O 1
ATOM 1086 N N . SER A 1 143 ? 4.062 -8.039 14.32 1 90.75 143 SER A N 1
ATOM 1087 C CA . SER A 1 143 ? 5 -7.734 15.398 1 90.75 143 SER A CA 1
ATOM 1088 C C . SER A 1 143 ? 6.422 -8.141 15.023 1 90.75 143 SER A C 1
ATOM 1090 O O . SER A 1 143 ? 7.391 -7.637 15.594 1 90.75 143 SER A O 1
ATOM 1092 N N . ALA A 1 144 ? 6.516 -9.047 14.062 1 91.44 144 ALA A N 1
ATOM 1093 C CA . ALA A 1 144 ? 7.824 -9.516 13.617 1 91.44 144 ALA A CA 1
ATOM 1094 C C . ALA A 1 144 ? 8.57 -8.414 12.867 1 91.44 144 ALA A C 1
ATOM 1096 O O . ALA A 1 144 ? 9.805 -8.438 12.789 1 91.44 144 ALA A O 1
ATOM 1097 N N . TYR A 1 145 ? 7.844 -7.473 12.344 1 93.75 145 TYR A N 1
ATOM 1098 C CA . TYR A 1 145 ? 8.398 -6.355 11.586 1 93.75 145 TYR A CA 1
ATOM 1099 C C . TYR A 1 145 ? 7.375 -5.23 11.453 1 93.75 145 TYR A C 1
ATOM 1101 O O . TYR A 1 145 ? 6.641 -5.16 10.461 1 93.75 145 TYR A O 1
ATOM 1109 N N . GLU A 1 146 ? 7.414 -4.281 12.234 1 91.5 146 GLU A N 1
ATOM 1110 C CA . GLU A 1 146 ? 6.312 -3.34 12.422 1 91.5 146 GLU A CA 1
ATOM 1111 C C . GLU A 1 146 ? 6.41 -2.174 11.445 1 91.5 146 GLU A C 1
ATOM 1113 O O . GLU A 1 146 ? 5.398 -1.725 10.898 1 91.5 146 GLU A O 1
ATOM 1118 N N . SER A 1 147 ? 7.637 -1.685 11.234 1 94.06 147 SER A N 1
ATOM 1119 C CA . SER A 1 147 ? 7.797 -0.475 10.438 1 94.06 147 SER A CA 1
ATOM 1120 C C . SER A 1 147 ? 7.859 -0.8 8.945 1 94.06 147 SER A C 1
ATOM 1122 O O . SER A 1 147 ? 8.656 -1.639 8.523 1 94.06 147 SER A O 1
ATOM 1124 N N . LEU A 1 148 ? 7.02 -0.172 8.141 1 97.25 148 LEU A N 1
ATOM 1125 C CA . LEU A 1 148 ? 7.008 -0.341 6.691 1 97.25 148 LEU A CA 1
ATOM 1126 C C . LEU A 1 148 ? 8.016 0.591 6.027 1 97.25 148 LEU A C 1
ATOM 1128 O O . LEU A 1 148 ? 8.328 1.656 6.562 1 97.25 148 LEU A O 1
ATOM 1132 N N . ASN A 1 149 ? 8.523 0.179 4.879 1 97.31 149 ASN A N 1
ATOM 1133 C CA . ASN A 1 149 ? 9.242 1.093 3.998 1 97.31 149 ASN A CA 1
ATOM 1134 C C . ASN A 1 149 ? 8.383 2.291 3.609 1 97.31 149 ASN A C 1
ATOM 1136 O O . ASN A 1 149 ? 7.18 2.152 3.389 1 97.31 149 ASN A O 1
ATOM 1140 N N . LEU A 1 150 ? 9.008 3.42 3.467 1 98.19 150 LEU A N 1
ATOM 1141 C CA . LEU A 1 150 ? 8.305 4.672 3.203 1 98.19 150 LEU A CA 1
ATOM 1142 C C . LEU A 1 150 ? 7.402 4.543 1.979 1 98.19 150 LEU A C 1
ATOM 1144 O O . LEU A 1 150 ? 6.215 4.859 2.039 1 98.19 150 LEU A O 1
ATOM 1148 N N . ALA A 1 151 ? 7.961 4.07 0.867 1 98.5 151 ALA A N 1
ATOM 1149 C CA . ALA A 1 151 ? 7.195 3.998 -0.376 1 98.5 151 ALA A CA 1
ATOM 1150 C C . ALA A 1 151 ? 6.051 2.998 -0.258 1 98.5 151 ALA A C 1
ATOM 1152 O O . ALA A 1 151 ? 4.992 3.182 -0.868 1 98.5 151 ALA A O 1
ATOM 1153 N N . GLN A 1 152 ? 6.234 1.99 0.54 1 98.19 152 GLN A N 1
ATOM 1154 C CA . GLN A 1 152 ? 5.188 0.996 0.758 1 98.19 152 GLN A CA 1
ATOM 1155 C C . GLN A 1 152 ? 4.07 1.557 1.633 1 98.19 152 GLN A C 1
ATOM 1157 O O . GLN A 1 152 ? 2.893 1.282 1.396 1 98.19 152 GLN A O 1
ATOM 1162 N N . ALA A 1 153 ? 4.434 2.285 2.666 1 98.56 153 ALA A N 1
ATOM 1163 C CA . ALA A 1 153 ? 3.434 2.957 3.49 1 98.56 153 ALA A CA 1
ATOM 1164 C C . ALA A 1 153 ? 2.598 3.926 2.658 1 98.56 153 ALA A C 1
ATOM 1166 O O . ALA A 1 153 ? 1.371 3.957 2.777 1 98.56 153 ALA A O 1
ATOM 1167 N N . VAL A 1 154 ? 3.273 4.688 1.806 1 98.81 154 VAL A N 1
ATOM 1168 C CA . VAL A 1 154 ? 2.584 5.625 0.924 1 98.81 154 VAL A CA 1
ATOM 1169 C C . VAL A 1 154 ? 1.651 4.859 -0.014 1 98.81 154 VAL A C 1
ATOM 1171 O O . VAL A 1 154 ? 0.522 5.289 -0.261 1 98.81 154 VAL A O 1
ATOM 1174 N N . ALA A 1 155 ? 2.084 3.721 -0.505 1 98.75 155 ALA A N 1
ATOM 1175 C CA . ALA A 1 155 ? 1.281 2.916 -1.423 1 98.75 155 ALA A CA 1
ATOM 1176 C C . ALA A 1 155 ? -0.018 2.463 -0.762 1 98.75 155 ALA A C 1
ATOM 1178 O O . ALA A 1 155 ? -1.1 2.627 -1.33 1 98.75 155 ALA A O 1
ATOM 1179 N N . VAL A 1 156 ? 0.078 1.934 0.434 1 98.56 156 VAL A N 1
ATOM 1180 C CA . VAL A 1 156 ? -1.083 1.433 1.163 1 98.56 156 VAL A CA 1
ATOM 1181 C C . VAL A 1 156 ? -2.057 2.576 1.434 1 98.56 156 VAL A C 1
ATOM 1183 O O . VAL A 1 156 ? -3.262 2.439 1.212 1 98.56 156 VAL A O 1
ATOM 1186 N N . CYS A 1 157 ? -1.57 3.672 1.84 1 98.75 157 CYS A N 1
ATOM 1187 C CA . CYS A 1 157 ? -2.428 4.797 2.195 1 98.75 157 CYS A CA 1
ATOM 1188 C C . CYS A 1 157 ? -3.068 5.406 0.957 1 98.75 157 CYS A C 1
ATOM 1190 O O . CYS A 1 157 ? -4.254 5.746 0.968 1 98.75 157 CYS A O 1
ATOM 1192 N N . CYS A 1 158 ? -2.309 5.566 -0.098 1 98.62 158 CYS A N 1
ATOM 1193 C CA . CYS A 1 158 ? -2.857 6.105 -1.338 1 98.62 158 CYS A CA 1
ATOM 1194 C C . CYS A 1 158 ? -3.918 5.176 -1.912 1 98.62 158 CYS A C 1
ATOM 1196 O O . CYS A 1 158 ? -4.926 5.633 -2.453 1 98.62 158 CYS A O 1
ATOM 1198 N N . TYR A 1 159 ? -3.676 3.908 -1.777 1 98.25 159 TYR A N 1
ATOM 1199 C CA . TYR A 1 159 ? -4.652 2.91 -2.197 1 98.25 159 TYR A CA 1
ATOM 1200 C C . TYR A 1 159 ? -5.969 3.086 -1.454 1 98.25 159 TYR A C 1
ATOM 1202 O O . TYR A 1 159 ? -7.035 3.154 -2.072 1 98.25 159 TYR A O 1
ATOM 1210 N N . GLU A 1 160 ? -5.93 3.221 -0.137 1 97.62 160 GLU A N 1
ATOM 1211 C CA . GLU A 1 160 ? -7.125 3.41 0.679 1 97.62 160 GLU A CA 1
ATOM 1212 C C . GLU A 1 160 ? -7.844 4.703 0.312 1 97.62 160 GLU A C 1
ATOM 1214 O O . GLU A 1 160 ? -9.078 4.734 0.22 1 97.62 160 GLU A O 1
ATOM 1219 N N . LEU A 1 161 ? -7.09 5.754 0.116 1 97.56 161 LEU A N 1
ATOM 1220 C CA . LEU A 1 161 ? -7.68 7.031 -0.269 1 97.56 161 LEU A CA 1
ATOM 1221 C C . LEU A 1 161 ? -8.383 6.922 -1.617 1 97.56 161 LEU A C 1
ATOM 1223 O O . LEU A 1 161 ? -9.508 7.395 -1.774 1 97.56 161 LEU A O 1
ATOM 1227 N N . SER A 1 162 ? -7.672 6.32 -2.559 1 96.94 162 SER A N 1
ATOM 1228 C CA . SER A 1 162 ? -8.227 6.156 -3.898 1 96.94 162 SER A CA 1
ATOM 1229 C C . SER A 1 162 ? -9.523 5.348 -3.867 1 96.94 162 SER A C 1
ATOM 1231 O O . SER A 1 162 ? -10.5 5.715 -4.512 1 96.94 162 SER A O 1
ATOM 1233 N N . LEU A 1 163 ? -9.531 4.273 -3.105 1 94.69 163 LEU A N 1
ATOM 1234 C CA . LEU A 1 163 ? -10.719 3.438 -2.984 1 94.69 163 LEU A CA 1
ATOM 1235 C C . LEU A 1 163 ? -11.875 4.219 -2.363 1 94.69 163 LEU A C 1
ATOM 1237 O O . LEU A 1 163 ? -13.016 4.109 -2.812 1 94.69 163 LEU A O 1
ATOM 1241 N N . SER A 1 164 ? -11.57 4.949 -1.343 1 94.25 164 SER A N 1
ATOM 1242 C CA . SER A 1 164 ? -12.594 5.758 -0.686 1 94.25 164 SER A CA 1
ATOM 1243 C C . SER A 1 164 ? -13.195 6.777 -1.647 1 94.25 164 SER A C 1
ATOM 1245 O O . SER A 1 164 ? -14.406 7.004 -1.645 1 94.25 164 SER A O 1
ATOM 1247 N N . ALA A 1 165 ? -12.359 7.355 -2.428 1 94.06 165 ALA A N 1
ATOM 1248 C CA . ALA A 1 165 ? -12.82 8.336 -3.404 1 94.06 165 ALA A CA 1
ATOM 1249 C C . ALA A 1 165 ? -13.719 7.691 -4.453 1 94.06 165 ALA A C 1
ATOM 1251 O O . ALA A 1 165 ? -14.711 8.281 -4.883 1 94.06 165 ALA A O 1
ATOM 1252 N N . GLN A 1 166 ? -13.391 6.5 -4.871 1 90.06 166 GLN A N 1
ATOM 1253 C CA . GLN A 1 166 ? -14.156 5.777 -5.883 1 90.06 166 GLN A CA 1
ATOM 1254 C C . GLN A 1 166 ? -15.516 5.348 -5.34 1 90.06 166 GLN A C 1
ATOM 1256 O O . GLN A 1 166 ? -16.5 5.34 -6.07 1 90.06 166 GLN A O 1
ATOM 1261 N N . THR A 1 167 ? -15.555 4.906 -4.086 1 84.94 167 THR A N 1
ATOM 1262 C CA . THR A 1 167 ? -16.781 4.438 -3.455 1 84.94 167 THR A CA 1
ATOM 1263 C C . THR A 1 167 ? -17.75 5.594 -3.223 1 84.94 167 THR A C 1
ATOM 1265 O O . THR A 1 167 ? -18.969 5.418 -3.299 1 84.94 167 THR A O 1
ATOM 1268 N N . LEU A 1 168 ? -17.266 6.707 -2.857 1 74.88 168 LEU A N 1
ATOM 1269 C CA . LEU A 1 168 ? -18.094 7.883 -2.621 1 74.88 168 LEU A CA 1
ATOM 1270 C C . LEU A 1 168 ? -18.844 8.289 -3.891 1 74.88 168 LEU A C 1
ATOM 1272 O O . LEU A 1 168 ? -19.984 8.711 -3.828 1 74.88 168 LEU A O 1
ATOM 1276 N N . ILE A 1 169 ? -18.172 8.156 -4.973 1 63.47 169 ILE A N 1
ATOM 1277 C CA . ILE A 1 169 ? -18.828 8.508 -6.223 1 63.47 169 ILE A CA 1
ATOM 1278 C C . ILE A 1 169 ? -19.906 7.484 -6.547 1 63.47 169 ILE A C 1
ATOM 1280 O O . ILE A 1 169 ? -21 7.848 -7.008 1 63.47 169 ILE A O 1
ATOM 1284 N N . ASP A 1 170 ? -19.594 6.246 -6.234 1 57.44 170 ASP A N 1
ATOM 1285 C CA . ASP A 1 170 ? -20.625 5.242 -6.508 1 57.44 170 ASP A CA 1
ATOM 1286 C C . ASP A 1 170 ? -21.844 5.457 -5.629 1 57.44 170 ASP A C 1
ATOM 1288 O O . ASP A 1 170 ? -22.984 5.27 -6.078 1 57.44 170 ASP A O 1
ATOM 1292 N N . GLN A 1 171 ? -21.641 5.809 -4.367 1 47.47 171 GLN A N 1
ATOM 1293 C CA . GLN A 1 171 ? -22.781 6.098 -3.494 1 47.47 171 GLN A CA 1
ATOM 1294 C C . GLN A 1 171 ? -23.438 7.422 -3.869 1 47.47 171 GLN A C 1
ATOM 1296 O O . GLN A 1 171 ? -24.594 7.656 -3.529 1 47.47 171 GLN A O 1
ATOM 1301 N N . ASN A 1 172 ? -22.609 8.391 -4.172 1 44.22 172 ASN A N 1
ATOM 1302 C CA . ASN A 1 172 ? -23.203 9.68 -4.508 1 44.22 172 ASN A CA 1
ATOM 1303 C C . ASN A 1 172 ? -24.125 9.57 -5.73 1 44.22 172 ASN A C 1
ATOM 1305 O O . ASN A 1 172 ? -24.438 10.586 -6.355 1 44.22 172 ASN A O 1
ATOM 1309 N N . THR A 1 173 ? -24.516 8.445 -6.309 1 40.16 173 THR A N 1
ATOM 1310 C CA . THR A 1 173 ? -25.859 8.641 -6.875 1 40.16 173 THR A CA 1
ATOM 1311 C C . THR A 1 173 ? -26.844 9.086 -5.797 1 40.16 173 THR A C 1
ATOM 1313 O O . THR A 1 173 ? -28.031 9.203 -6.059 1 40.16 173 THR A O 1
ATOM 1316 N N . LEU A 1 174 ? -26.656 8.867 -4.586 1 33.81 174 LEU A N 1
ATOM 1317 C CA . LEU A 1 174 ? -27.438 9.625 -3.613 1 33.81 174 LEU A CA 1
ATOM 1318 C C . LEU A 1 174 ? -26.922 11.055 -3.494 1 33.81 174 LEU A C 1
ATOM 1320 O O . LEU A 1 174 ? -25.75 11.312 -3.721 1 33.81 174 LEU A O 1
ATOM 1324 N N . PRO A 1 175 ? -27.766 12.07 -3.391 1 31.66 175 PRO A N 1
ATOM 1325 C CA . PRO A 1 175 ? -27.484 13.508 -3.357 1 31.66 175 PRO A CA 1
ATOM 1326 C C . PRO A 1 175 ? -26.312 13.852 -2.445 1 31.66 175 PRO A C 1
ATOM 1328 O O . PRO A 1 175 ? -26.109 13.211 -1.407 1 31.66 175 PRO A O 1
ATOM 1331 N N . SER A 1 176 ? -25.109 14.242 -2.896 1 33.97 176 SER A N 1
ATOM 1332 C CA . SER A 1 176 ? -23.969 14.852 -2.219 1 33.97 176 SER A CA 1
ATOM 1333 C C . SER A 1 176 ? -24.422 15.617 -0.975 1 33.97 176 SER A C 1
ATOM 1335 O O . SER A 1 176 ? -25.312 16.453 -1.04 1 33.97 176 SER A O 1
ATOM 1337 N N . PRO A 1 177 ? -24.422 15.109 0.216 1 32.53 177 PRO A N 1
ATOM 1338 C CA . PRO A 1 177 ? -24.781 16.141 1.188 1 32.53 177 PRO A CA 1
ATOM 1339 C C . PRO A 1 177 ? -24.25 17.531 0.812 1 32.53 177 PRO A C 1
ATOM 1341 O O . PRO A 1 177 ? -23.234 17.625 0.116 1 32.53 177 PRO A O 1
ATOM 1344 N N . GLU A 1 178 ? -25.031 18.531 0.648 1 32.31 178 GLU A N 1
ATOM 1345 C CA . GLU A 1 178 ? -24.734 19.969 0.576 1 32.31 178 GLU A CA 1
ATOM 1346 C C . GLU A 1 178 ? -23.469 20.312 1.363 1 32.31 178 GLU A C 1
ATOM 1348 O O . GLU A 1 178 ? -23.203 19.703 2.402 1 32.31 178 GLU A O 1
ATOM 1353 N N . PRO A 1 179 ? -22.422 20.938 0.849 1 35.91 179 PRO A N 1
ATOM 1354 C CA . PRO A 1 179 ? -21.297 21.672 1.459 1 35.91 179 PRO A CA 1
ATOM 1355 C C . PRO A 1 179 ? -21.641 22.219 2.84 1 35.91 179 PRO A C 1
ATOM 1357 O O . PRO A 1 179 ? -21 23.156 3.312 1 35.91 179 PRO A O 1
ATOM 1360 N N . SER A 1 180 ? -22.766 21.906 3.381 1 36.47 180 SER A N 1
ATOM 1361 C CA . SER A 1 180 ? -23.172 22.734 4.508 1 36.47 180 SER A CA 1
ATOM 1362 C C . SER A 1 180 ? -22.156 22.641 5.648 1 36.47 180 SER A C 1
ATOM 1364 O O . SER A 1 180 ? -22.406 23.156 6.746 1 36.47 180 SER A O 1
ATOM 1366 N N . GLU A 1 181 ? -21.391 21.562 5.676 1 39.09 181 GLU A N 1
ATOM 1367 C CA . GLU A 1 181 ? -20.672 21.594 6.945 1 39.09 181 GLU A CA 1
ATOM 1368 C C . GLU A 1 181 ? -19.75 22.812 7.027 1 39.09 181 GLU A C 1
ATOM 1370 O O . GLU A 1 181 ? -19.109 23.172 6.039 1 39.09 181 GLU A O 1
ATOM 1375 N N . PRO A 1 182 ? -19.844 23.688 7.891 1 44.34 182 PRO A N 1
ATOM 1376 C CA . PRO A 1 182 ? -18.922 24.812 8.094 1 44.34 182 PRO A CA 1
ATOM 1377 C C . PRO A 1 182 ? -17.469 24.438 7.797 1 44.34 182 PRO A C 1
ATOM 1379 O O . PRO A 1 182 ? -17.047 23.312 8.055 1 44.34 182 PRO A O 1
ATOM 1382 N N . LEU A 1 183 ? -16.828 24.984 6.695 1 51.72 183 LEU A N 1
ATOM 1383 C CA . LEU A 1 183 ? -15.461 24.844 6.219 1 51.72 183 LEU A CA 1
ATOM 1384 C C . LEU A 1 183 ? -14.492 24.703 7.387 1 51.72 183 LEU A C 1
ATOM 1386 O O . LEU A 1 183 ? -14.367 25.609 8.219 1 51.72 183 LEU A O 1
ATOM 1390 N N . SER A 1 184 ? -14.195 23.578 7.812 1 59.16 184 SER A N 1
ATOM 1391 C CA . SER A 1 184 ? -13.164 23.375 8.82 1 59.16 184 SER A CA 1
ATOM 1392 C C . SER A 1 184 ? -11.961 24.281 8.562 1 59.16 184 SER A C 1
ATOM 1394 O O . SER A 1 184 ? -11.656 24.609 7.414 1 59.16 184 SER A O 1
ATOM 1396 N N . ALA A 1 185 ? -11.469 24.984 9.711 1 68.19 185 ALA A N 1
ATOM 1397 C CA . ALA A 1 185 ? -10.281 25.844 9.602 1 68.19 185 ALA A CA 1
ATOM 1398 C C . ALA A 1 185 ? -9.125 25.078 8.961 1 68.19 185 ALA A C 1
ATOM 1400 O O . ALA A 1 185 ? -8.977 23.875 9.148 1 68.19 185 ALA A O 1
ATOM 1401 N N . THR A 1 186 ? -8.406 25.812 8.211 1 70.94 186 THR A N 1
ATOM 1402 C CA . THR A 1 186 ? -7.199 25.234 7.621 1 70.94 186 THR A CA 1
ATOM 1403 C C . THR A 1 186 ? -6.148 24.969 8.695 1 70.94 186 THR A C 1
ATOM 1405 O O . THR A 1 186 ? -6.188 25.562 9.773 1 70.94 186 THR A O 1
ATOM 1408 N N . LEU A 1 187 ? -5.258 24.062 8.383 1 69 187 LEU A N 1
ATOM 1409 C CA . LEU A 1 187 ? -4.219 23.719 9.344 1 69 187 LEU A CA 1
ATOM 1410 C C . LEU A 1 187 ? -3.33 24.922 9.641 1 69 187 LEU A C 1
ATOM 1412 O O . LEU A 1 187 ? -2.861 25.094 10.766 1 69 187 LEU A O 1
ATOM 1416 N N . ASP A 1 188 ? -3.146 25.672 8.672 1 72.75 188 ASP A N 1
ATOM 1417 C CA . ASP A 1 188 ? -2.34 26.875 8.891 1 72.75 188 ASP A CA 1
ATOM 1418 C C . ASP A 1 188 ? -3.064 27.859 9.789 1 72.75 188 ASP A C 1
ATOM 1420 O O . ASP A 1 188 ? -2.438 28.531 10.609 1 72.75 188 ASP A O 1
ATOM 1424 N N . GLN A 1 189 ? -4.344 27.938 9.633 1 74 189 GLN A N 1
ATOM 1425 C CA . GLN A 1 189 ? -5.125 28.781 10.539 1 74 189 GLN A CA 1
ATOM 1426 C C . GLN A 1 189 ? -5.023 28.266 11.977 1 74 189 GLN A C 1
ATOM 1428 O O . GLN A 1 189 ? -4.809 29.062 12.898 1 74 189 GLN A O 1
ATOM 1433 N N . LEU A 1 190 ? -5.098 27 11.969 1 77 190 LEU A N 1
ATOM 1434 C CA . LEU A 1 190 ? -4.992 26.391 13.281 1 77 190 LEU A CA 1
ATOM 1435 C C . LEU A 1 190 ? -3.604 26.594 13.875 1 77 190 LEU A C 1
ATOM 1437 O O . LEU A 1 190 ? -3.471 26.906 15.062 1 77 190 LEU A O 1
ATOM 1441 N N . GLU A 1 191 ? -2.633 26.422 13.086 1 79.62 191 GLU A N 1
ATOM 1442 C CA . GLU A 1 191 ? -1.27 26.641 13.555 1 79.62 191 GLU A CA 1
ATOM 1443 C C . GLU A 1 191 ? -1.077 28.078 14.016 1 79.62 191 GLU A C 1
ATOM 1445 O O . GLU A 1 191 ? -0.414 28.328 15.031 1 79.62 191 GLU A O 1
ATOM 1450 N N . GLY A 1 192 ? -1.622 29 13.336 1 80.62 192 GLY A N 1
ATOM 1451 C CA . GLY A 1 192 ? -1.59 30.391 13.781 1 80.62 192 GLY A CA 1
ATOM 1452 C C . GLY A 1 192 ? -2.172 30.594 15.164 1 80.62 192 GLY A C 1
ATOM 1453 O O . GLY A 1 192 ? -1.601 31.312 15.984 1 80.62 192 GLY A O 1
ATOM 1454 N N . TYR A 1 193 ? -3.279 30 15.367 1 81.31 193 TYR A N 1
ATOM 1455 C CA . TYR A 1 193 ? -3.9 30.031 16.688 1 81.31 193 TYR A CA 1
ATOM 1456 C C . TYR A 1 193 ? -2.977 29.438 17.734 1 81.31 193 TYR A C 1
ATOM 1458 O O . TYR A 1 193 ? -2.793 30.031 18.812 1 81.31 193 TYR A O 1
ATOM 1466 N N . TYR A 1 194 ? -2.371 28.297 17.391 1 80.69 194 TYR A N 1
ATOM 1467 C CA . TYR A 1 194 ? -1.515 27.625 18.359 1 80.69 194 TYR A CA 1
ATOM 1468 C C . TYR A 1 194 ? -0.314 28.5 18.719 1 80.69 194 TYR A C 1
ATOM 1470 O O . TYR A 1 194 ? 0.072 28.578 19.891 1 80.69 194 TYR A O 1
ATOM 1478 N N . GLN A 1 195 ? 0.181 29.062 17.75 1 84.81 195 GLN A N 1
ATOM 1479 C CA . GLN A 1 195 ? 1.313 29.953 18 1 84.81 195 GLN A CA 1
ATOM 1480 C C . GLN A 1 195 ? 0.91 31.125 18.891 1 84.81 195 GLN A C 1
ATOM 1482 O O . GLN A 1 195 ? 1.64 31.484 19.812 1 84.81 195 GLN A O 1
ATOM 1487 N N . GLN A 1 196 ? -0.176 31.75 18.641 1 84.88 196 GLN A N 1
ATOM 1488 C CA . GLN A 1 196 ? -0.691 32.844 19.453 1 84.88 196 GLN A CA 1
ATOM 1489 C C . GLN A 1 196 ? -0.976 32.375 20.875 1 84.88 196 GLN A C 1
ATOM 1491 O O . GLN A 1 196 ? -0.637 33.094 21.844 1 84.88 196 GLN A O 1
ATOM 1496 N N . LEU A 1 197 ? -1.576 31.266 21 1 80.38 197 LEU A N 1
ATOM 1497 C CA . LEU A 1 197 ? -1.895 30.688 22.297 1 80.38 197 LEU A CA 1
ATOM 1498 C C . LEU A 1 197 ? -0.624 30.422 23.094 1 80.38 197 LEU A C 1
ATOM 1500 O O . LEU A 1 197 ? -0.547 30.75 24.281 1 80.38 197 LEU A O 1
ATOM 1504 N N . GLU A 1 198 ? 0.27 29.844 22.406 1 83.75 198 GLU A N 1
ATOM 1505 C CA . GLU A 1 198 ? 1.553 29.547 23.047 1 83.75 198 GLU A CA 1
ATOM 1506 C C . GLU A 1 198 ? 2.191 30.828 23.594 1 83.75 198 GLU A C 1
ATOM 1508 O O . GLU A 1 198 ? 2.643 30.859 24.734 1 83.75 198 GLU A O 1
ATOM 1513 N N . THR A 1 199 ? 2.279 31.844 22.797 1 84.5 199 THR A N 1
ATOM 1514 C CA . THR A 1 199 ? 2.846 33.125 23.188 1 84.5 199 THR A CA 1
ATOM 1515 C C . THR A 1 199 ? 2.117 33.688 24.406 1 84.5 199 THR A C 1
ATOM 1517 O O . THR A 1 199 ? 2.752 34.156 25.359 1 84.5 199 THR A O 1
ATOM 1520 N N . LEU A 1 200 ? 0.837 33.625 24.422 1 77.94 200 LEU A N 1
ATOM 1521 C CA . LEU A 1 200 ? 0.03 34.094 25.531 1 77.94 200 LEU A CA 1
ATOM 1522 C C . LEU A 1 200 ? 0.305 33.281 26.797 1 77.94 200 LEU A C 1
ATOM 1524 O O . LEU A 1 200 ? 0.536 33.875 27.875 1 77.94 200 LEU A O 1
ATOM 1528 N N . LEU A 1 201 ? 0.313 31.984 26.672 1 77.25 201 LEU A N 1
ATOM 1529 C CA . LEU A 1 201 ? 0.466 31.109 27.828 1 77.25 201 LEU A CA 1
ATOM 1530 C C . LEU A 1 201 ? 1.842 31.281 28.453 1 77.25 201 LEU A C 1
ATOM 1532 O O . LEU A 1 201 ? 1.973 31.234 29.688 1 77.25 201 LEU A O 1
ATOM 1536 N N . LEU A 1 202 ? 2.719 31.516 27.641 1 79.25 202 LEU A N 1
ATOM 1537 C CA . LEU A 1 202 ? 4.055 31.812 28.156 1 79.25 202 LEU A CA 1
ATOM 1538 C C . LEU A 1 202 ? 4.074 33.156 28.875 1 79.25 202 LEU A C 1
ATOM 1540 O O . LEU A 1 202 ? 4.664 33.281 29.953 1 79.25 202 LEU A O 1
ATOM 1544 N N . LYS A 1 203 ? 3.447 34.125 28.328 1 76.88 203 LYS A N 1
ATOM 1545 C CA . LYS A 1 203 ? 3.402 35.469 28.875 1 76.88 203 LYS A CA 1
ATOM 1546 C C . LYS A 1 203 ? 2.717 35.5 30.234 1 76.88 203 LYS A C 1
ATOM 1548 O O . LYS A 1 203 ? 3.145 36.219 31.141 1 76.88 203 LYS A O 1
ATOM 1553 N N . ILE A 1 204 ? 1.685 34.656 30.375 1 72.94 204 ILE A N 1
ATOM 1554 C CA . ILE A 1 204 ? 0.905 34.719 31.609 1 72.94 204 ILE A CA 1
ATOM 1555 C C . ILE A 1 204 ? 1.439 33.688 32.625 1 72.94 204 ILE A C 1
ATOM 1557 O O . ILE A 1 204 ? 0.908 33.562 33.719 1 72.94 204 ILE A O 1
ATOM 1561 N N . GLY A 1 205 ? 2.359 32.938 32.219 1 70.5 205 GLY A N 1
ATOM 1562 C CA . GLY A 1 205 ? 3.035 32.031 33.125 1 70.5 205 GLY A CA 1
ATOM 1563 C C . GLY A 1 205 ? 2.297 30.703 33.344 1 70.5 205 GLY A C 1
ATOM 1564 O O . GLY A 1 205 ? 2.459 30.047 34.344 1 70.5 205 GLY A O 1
ATOM 1565 N N . TYR A 1 206 ? 1.396 30.453 32.469 1 70.94 206 TYR A N 1
ATOM 1566 C CA . TYR A 1 206 ? 0.668 29.188 32.531 1 70.94 206 TYR A CA 1
ATOM 1567 C C . TYR A 1 206 ? 1.549 28.031 32.094 1 70.94 206 TYR A C 1
ATOM 1569 O O . TYR A 1 206 ? 1.415 26.922 32.625 1 70.94 206 TYR A O 1
ATOM 1577 N N . VAL A 1 207 ? 2.379 28.266 31.078 1 71.12 207 VAL A N 1
ATOM 1578 C CA . VAL A 1 207 ? 3.334 27.266 30.625 1 71.12 207 VAL A CA 1
ATOM 1579 C C . VAL A 1 207 ? 4.75 27.828 30.688 1 71.12 207 VAL A C 1
ATOM 1581 O O . VAL A 1 207 ? 4.945 29.047 30.625 1 71.12 207 VAL A O 1
ATOM 1584 N N . TYR A 1 208 ? 5.723 26.938 30.953 1 70.81 208 TYR A N 1
ATOM 1585 C CA . TYR A 1 208 ? 7.137 27.281 31 1 70.81 208 TYR A CA 1
ATOM 1586 C C . TYR A 1 208 ? 7.875 26.781 29.766 1 70.81 208 TYR A C 1
ATOM 1588 O O . TYR A 1 208 ? 7.422 25.828 29.125 1 70.81 208 TYR A O 1
ATOM 1596 N N . PRO A 1 209 ? 8.961 27.422 29.438 1 76.75 209 PRO A N 1
ATOM 1597 C CA . PRO A 1 209 ? 9.703 27.078 28.219 1 76.75 209 PRO A CA 1
ATOM 1598 C C . PRO A 1 209 ? 10.039 25.594 28.141 1 76.75 209 PRO A C 1
ATOM 1600 O O . PRO A 1 209 ? 10.008 25 27.062 1 76.75 209 PRO A O 1
ATOM 1603 N N . HIS A 1 210 ? 10.148 24.984 29.25 1 75.75 210 HIS A N 1
ATOM 1604 C CA . HIS A 1 210 ? 10.57 23.594 29.219 1 75.75 210 HIS A CA 1
ATOM 1605 C C . HIS A 1 210 ? 9.375 22.656 29.141 1 75.75 210 HIS A C 1
ATOM 1607 O O . HIS A 1 210 ? 9.531 21.453 28.891 1 75.75 210 HIS A O 1
ATOM 1613 N N . THR A 1 211 ? 8.195 23.188 29.328 1 70.12 211 THR A N 1
ATOM 1614 C CA . THR A 1 211 ? 7.016 22.328 29.297 1 70.12 211 THR A CA 1
ATOM 1615 C C . THR A 1 211 ? 6.086 22.734 28.156 1 70.12 211 THR A C 1
ATOM 1617 O O . THR A 1 211 ? 5.051 22.094 27.938 1 70.12 211 THR A O 1
ATOM 1620 N N . VAL A 1 212 ? 6.48 23.703 27.438 1 75.88 212 VAL A N 1
ATOM 1621 C CA . VAL A 1 212 ? 5.602 24.297 26.438 1 75.88 212 VAL A CA 1
ATOM 1622 C C . VAL A 1 212 ? 5.258 23.266 25.359 1 75.88 212 VAL A C 1
ATOM 1624 O O . VAL A 1 212 ? 4.102 23.156 24.953 1 75.88 212 VAL A O 1
ATOM 1627 N N . SER A 1 213 ? 6.215 22.531 25.047 1 74.81 213 SER A N 1
ATOM 1628 C CA . SER A 1 213 ? 6 21.562 23.969 1 74.81 213 SER A CA 1
ATOM 1629 C C . SER A 1 213 ? 4.961 20.516 24.375 1 74.81 213 SER A C 1
ATOM 1631 O O . SER A 1 213 ? 4.035 20.234 23.609 1 74.81 213 SER A O 1
ATOM 1633 N N . SER A 1 214 ? 5.07 20.031 25.484 1 73.19 214 SER A N 1
ATOM 1634 C CA . SER A 1 214 ? 4.156 19 25.953 1 73.19 214 SER A CA 1
ATOM 1635 C C . SER A 1 214 ? 2.756 19.562 26.172 1 73.19 214 SER A C 1
ATOM 1637 O O . SER A 1 214 ? 1.76 18.906 25.859 1 73.19 214 SER A O 1
ATOM 1639 N N . ARG A 1 215 ? 2.701 20.703 26.766 1 68.88 215 ARG A N 1
ATOM 1640 C CA . ARG A 1 215 ? 1.408 21.312 27.047 1 68.88 215 ARG A CA 1
ATOM 1641 C C . ARG A 1 215 ? 0.687 21.688 25.766 1 68.88 215 ARG A C 1
ATOM 1643 O O . ARG A 1 215 ? -0.518 21.453 25.625 1 68.88 215 ARG A O 1
ATOM 1650 N N . MET A 1 216 ? 1.456 22.188 24.844 1 77.5 216 MET A N 1
ATOM 1651 C CA . MET A 1 216 ? 0.84 22.578 23.594 1 77.5 216 MET A CA 1
ATOM 1652 C C . MET A 1 216 ? 0.346 21.359 22.812 1 77.5 216 MET A C 1
ATOM 1654 O O . MET A 1 216 ? -0.645 21.438 22.094 1 77.5 216 MET A O 1
ATOM 1658 N N . GLU A 1 217 ? 0.944 20.312 23.062 1 70.81 217 GLU A N 1
ATOM 1659 C CA . GLU A 1 217 ? 0.51 19.062 22.453 1 70.81 217 GLU A CA 1
ATOM 1660 C C . GLU A 1 217 ? -0.915 18.703 22.875 1 70.81 217 GLU A C 1
ATOM 1662 O O . GLU A 1 217 ? -1.7 18.219 22.062 1 70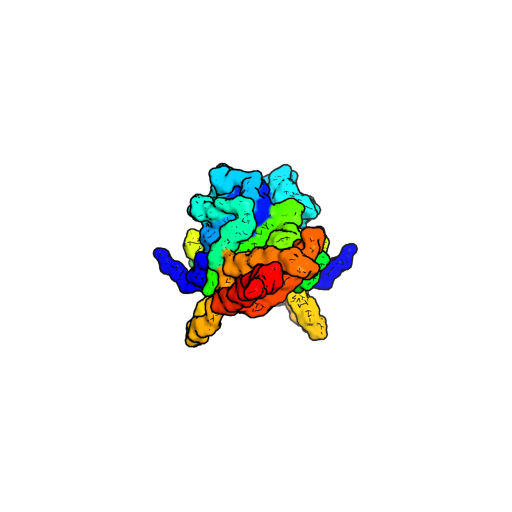.81 217 GLU A O 1
ATOM 1667 N N . LYS A 1 218 ? -1.231 18.891 24.031 1 63.56 218 LYS A N 1
ATOM 1668 C CA . LYS A 1 218 ? -2.566 18.609 24.562 1 63.56 218 LYS A CA 1
ATOM 1669 C C . LYS A 1 218 ? -3.615 19.5 23.891 1 63.56 218 LYS A C 1
ATOM 1671 O O . LYS A 1 218 ? -4.711 19.031 23.562 1 63.56 218 LYS A O 1
ATOM 1676 N N . PHE A 1 219 ? -3.203 20.75 23.766 1 71.19 219 PHE A N 1
ATOM 1677 C CA . PHE A 1 219 ? -4.102 21.656 23.078 1 71.19 219 PHE A CA 1
ATOM 1678 C C . PHE A 1 219 ? -4.316 21.219 21.641 1 71.19 219 PHE A C 1
ATOM 1680 O O . PHE A 1 219 ? -5.449 21.219 21.141 1 71.19 219 PHE A O 1
ATOM 1687 N N . ARG A 1 220 ? -3.291 20.859 20.984 1 71 220 ARG A N 1
ATOM 1688 C CA . ARG A 1 220 ? -3.385 20.406 19.609 1 71 220 ARG A CA 1
ATOM 1689 C C . ARG A 1 220 ? -4.285 19.188 19.5 1 71 220 ARG A C 1
ATOM 1691 O O . ARG A 1 220 ? -5.129 19.109 18.594 1 71 220 ARG A O 1
ATOM 1698 N N . HIS A 1 221 ? -4.152 18.328 20.422 1 62.44 221 HIS A N 1
ATOM 1699 C CA . HIS A 1 221 ? -4.988 17.125 20.453 1 62.44 221 HIS A CA 1
ATOM 1700 C C . HIS A 1 221 ? -6.465 17.484 20.562 1 62.44 221 HIS A C 1
ATOM 1702 O O . HIS A 1 221 ? -7.309 16.922 19.875 1 62.44 221 HIS A O 1
ATOM 1708 N N . LEU A 1 222 ? -6.73 18.391 21.453 1 58.69 222 LEU A N 1
ATOM 1709 C CA . LEU A 1 222 ? -8.094 18.828 21.719 1 58.69 222 LEU A CA 1
ATOM 1710 C C . LEU A 1 222 ? -8.727 19.453 20.484 1 58.69 222 LEU A C 1
ATOM 1712 O O . LEU A 1 222 ? -9.828 19.078 20.078 1 58.69 222 LEU A O 1
ATOM 1716 N N . PHE A 1 223 ? -7.961 20.25 19.812 1 66.44 223 PHE A N 1
ATOM 1717 C CA . PHE A 1 223 ? -8.57 21 18.719 1 66.44 223 PHE A CA 1
ATOM 1718 C C . PHE A 1 223 ? -8.586 20.156 17.453 1 66.44 223 PHE A C 1
ATOM 1720 O O . PHE A 1 223 ? -9.469 20.328 16.594 1 66.44 223 PHE A O 1
ATOM 1727 N N . ASN A 1 224 ? -7.695 19.297 17.391 1 62.41 224 ASN A N 1
ATOM 1728 C CA . ASN A 1 224 ? -7.719 18.359 16.266 1 62.41 224 ASN A CA 1
ATOM 1729 C C . ASN A 1 224 ? -8.969 17.484 16.297 1 62.41 224 ASN A C 1
ATOM 1731 O O . ASN A 1 224 ? -9.555 17.188 15.258 1 62.41 224 ASN A O 1
ATOM 1735 N N . ARG A 1 225 ? -9.398 17.203 17.469 1 56.53 225 ARG A N 1
ATOM 1736 C CA . ARG A 1 225 ? -10.602 16.391 17.656 1 56.53 225 ARG A CA 1
ATOM 1737 C C . ARG A 1 225 ? -11.859 17.219 17.406 1 56.53 225 ARG A C 1
ATOM 1739 O O . ARG A 1 225 ? -12.836 16.719 16.844 1 56.53 225 ARG A O 1
ATOM 1746 N N . ALA A 1 226 ? -11.812 18.453 17.797 1 56.41 226 ALA A N 1
ATOM 1747 C CA . ALA A 1 226 ? -12.977 19.344 17.75 1 56.41 226 ALA A CA 1
ATOM 1748 C C . ALA A 1 226 ? -13.25 19.797 16.328 1 56.41 226 ALA A C 1
ATOM 1750 O O . ALA A 1 226 ? -14.367 20.219 16 1 56.41 226 ALA A O 1
ATOM 1751 N N . GLN A 1 227 ? -12.312 19.766 15.508 1 59.56 227 GLN A N 1
ATOM 1752 C CA . GLN A 1 227 ? -12.375 20.188 14.109 1 59.56 227 GLN A CA 1
ATOM 1753 C C . GLN A 1 227 ? -13.117 21.5 13.969 1 59.56 227 GLN A C 1
ATOM 1755 O O . GLN A 1 227 ? -14.141 21.578 13.273 1 59.56 227 GLN A O 1
ATOM 1760 N N . PRO A 1 228 ? -12.562 22.531 14.555 1 64.75 228 PRO A N 1
ATOM 1761 C CA . PRO A 1 228 ? -13.266 23.828 14.516 1 64.75 228 PRO A CA 1
ATOM 1762 C C . PRO A 1 228 ? -13.297 24.438 13.117 1 64.75 228 PRO A C 1
ATOM 1764 O O . PRO A 1 228 ? -12.383 24.203 12.32 1 64.75 228 PRO A O 1
ATOM 1767 N N . SER A 1 229 ? -14.266 25.156 12.82 1 66.62 229 SER A N 1
ATOM 1768 C CA . SER A 1 229 ? -14.398 25.906 11.57 1 66.62 229 SER A CA 1
ATOM 1769 C C . SER A 1 229 ? -13.469 27.125 11.555 1 66.62 229 SER A C 1
ATOM 1771 O O . SER A 1 229 ? -12.922 27.5 12.586 1 66.62 229 SER A O 1
ATOM 1773 N N . SER A 1 230 ? -13.258 27.656 10.383 1 76.06 230 SER A N 1
ATOM 1774 C CA . SER A 1 230 ? -12.445 28.859 10.25 1 76.06 230 SER A CA 1
ATOM 1775 C C . SER A 1 230 ? -13 30 11.102 1 76.06 230 SER A C 1
ATOM 1777 O O . SER A 1 230 ? -12.234 30.766 11.695 1 76.06 230 SER A O 1
ATOM 1779 N N . THR A 1 231 ? -14.289 30.078 11.141 1 69.12 231 THR A N 1
ATOM 1780 C CA . THR A 1 231 ? -14.93 31.125 11.93 1 69.12 231 THR A CA 1
ATOM 1781 C C . THR A 1 231 ? -14.68 30.906 13.422 1 69.12 231 THR A C 1
ATOM 1783 O O . THR A 1 231 ? -14.414 31.859 14.156 1 69.12 231 THR A O 1
ATOM 1786 N N . GLU A 1 232 ? -14.664 29.688 13.734 1 67.5 232 GLU A N 1
ATOM 1787 C CA . GLU A 1 232 ? -14.422 29.344 15.133 1 67.5 232 GLU A CA 1
ATOM 1788 C C . GLU A 1 232 ? -12.969 29.625 15.523 1 67.5 232 GLU A C 1
ATOM 1790 O O . GLU A 1 232 ? -12.703 30.141 16.609 1 67.5 232 GLU A O 1
ATOM 1795 N N . VAL A 1 233 ? -12.102 29.359 14.672 1 79.31 233 VAL A N 1
ATOM 1796 C CA . VAL A 1 233 ? -10.688 29.609 14.938 1 79.31 233 VAL A CA 1
ATOM 1797 C C . VAL A 1 233 ? -10.445 31.109 15.039 1 79.31 233 VAL A C 1
ATOM 1799 O O . VAL A 1 233 ? -9.711 31.578 15.922 1 79.31 233 VAL A O 1
ATOM 1802 N N . ALA A 1 234 ? -11.055 31.812 14.234 1 77.06 234 ALA A N 1
ATOM 1803 C CA . ALA A 1 234 ? -10.938 33.281 14.289 1 77.06 234 ALA A CA 1
ATOM 1804 C C . ALA A 1 234 ? -11.477 33.812 15.617 1 77.06 234 ALA A C 1
ATOM 1806 O O . ALA A 1 234 ? -10.883 34.719 16.203 1 77.06 234 ALA A O 1
ATOM 1807 N N . MET A 1 235 ? -12.469 33.281 16.031 1 68.75 235 MET A N 1
ATOM 1808 C CA . MET A 1 235 ? -13.055 33.656 17.312 1 68.75 235 MET A CA 1
ATOM 1809 C C . MET A 1 235 ? -12.086 33.375 18.453 1 68.75 235 MET A C 1
ATOM 1811 O O . MET A 1 235 ? -11.883 34.219 19.328 1 68.75 235 MET A O 1
ATOM 1815 N N . LEU A 1 236 ? -11.508 32.219 18.391 1 74.12 236 LEU A N 1
ATOM 1816 C CA . LEU A 1 236 ? -10.562 31.828 19.438 1 74.12 236 LEU A CA 1
ATOM 1817 C C . LEU A 1 236 ? -9.359 32.75 19.438 1 74.12 236 LEU A C 1
ATOM 1819 O O . LEU A 1 236 ? -8.906 33.188 20.516 1 74.12 236 LEU A O 1
ATOM 1823 N N . ARG A 1 237 ? -8.914 33.031 18.312 1 81.88 237 ARG A N 1
ATOM 1824 C CA . ARG A 1 237 ? -7.793 33.969 18.203 1 81.88 237 ARG A CA 1
ATOM 1825 C C . ARG A 1 237 ? -8.18 35.344 18.703 1 81.88 237 ARG A C 1
ATOM 1827 O O . ARG A 1 237 ? -7.375 36.031 19.344 1 81.88 237 ARG A O 1
ATOM 1834 N N . GLY A 1 238 ? -9.328 35.75 18.422 1 72.75 238 GLY A N 1
ATOM 1835 C CA . GLY A 1 238 ? -9.852 37 18.938 1 72.75 238 GLY A CA 1
ATOM 1836 C C . GLY A 1 238 ? -9.852 37.062 20.453 1 72.75 238 GLY A C 1
ATOM 1837 O O . GLY A 1 238 ? -9.484 38.062 21.047 1 72.75 238 GLY A O 1
ATOM 1838 N N . VAL A 1 239 ? -10.219 35.969 21 1 64.19 239 VAL A N 1
ATOM 1839 C CA . VAL A 1 239 ? -10.234 35.875 22.453 1 64.19 239 VAL A CA 1
ATOM 1840 C C . VAL A 1 239 ? -8.82 36.094 23 1 64.19 239 VAL A C 1
ATOM 1842 O O . VAL A 1 239 ? -8.617 36.875 23.938 1 64.19 239 VAL A O 1
ATOM 1845 N N . ILE A 1 240 ? -7.898 35.469 22.375 1 75.75 240 ILE A N 1
ATOM 1846 C CA . ILE A 1 240 ? -6.512 35.562 22.812 1 75.75 240 ILE A CA 1
ATOM 1847 C C . ILE A 1 240 ? -6.035 37 22.672 1 75.75 240 ILE A C 1
ATOM 1849 O O . ILE A 1 240 ? -5.398 37.562 23.578 1 75.75 240 ILE A O 1
ATOM 1853 N N . SER A 1 241 ? -6.371 37.594 21.609 1 77.62 241 SER A N 1
ATOM 1854 C CA . SER A 1 241 ? -5.992 38.969 21.391 1 77.62 241 SER A CA 1
ATOM 1855 C C . SER A 1 241 ? -6.582 39.906 22.453 1 77.62 241 SER A C 1
ATOM 1857 O O . SER A 1 241 ? -5.914 40.812 22.938 1 77.62 241 SER A O 1
ATOM 1859 N N . GLN A 1 242 ? -7.75 39.656 22.797 1 66.19 242 GLN A N 1
ATOM 1860 C CA . GLN A 1 242 ? -8.414 40.438 23.812 1 66.19 242 GLN A CA 1
ATOM 1861 C C . GLN A 1 242 ? -7.762 40.25 25.172 1 66.19 242 GLN A C 1
ATOM 1863 O O . GLN A 1 242 ? -7.602 41.219 25.938 1 66.19 242 GLN A O 1
ATOM 1868 N N . VAL A 1 243 ? -7.406 39.094 25.406 1 67.19 243 VAL A N 1
ATOM 1869 C CA . VAL A 1 243 ? -6.73 38.812 26.656 1 67.19 243 VAL A CA 1
ATOM 1870 C C . VAL A 1 243 ? -5.371 39.5 26.703 1 67.19 243 VAL A C 1
ATOM 1872 O O . VAL A 1 243 ? -5.004 40.094 27.703 1 67.19 243 VAL A O 1
ATOM 1875 N N . GLU A 1 244 ? -4.711 39.438 25.641 1 73.94 244 GLU A N 1
ATOM 1876 C CA . GLU A 1 244 ? -3.41 40.094 25.547 1 73.94 244 GLU A CA 1
ATOM 1877 C C . GLU A 1 244 ? -3.543 41.594 25.719 1 73.94 244 GLU A C 1
ATOM 1879 O O . GLU A 1 244 ? -2.717 42.219 26.391 1 73.94 244 GLU A O 1
ATOM 1884 N N . TRP A 1 245 ? -4.547 42.094 25.156 1 70.06 245 TRP A N 1
ATOM 1885 C CA . TRP A 1 245 ? -4.828 43.531 25.297 1 70.06 245 TRP A CA 1
ATOM 1886 C C . TRP A 1 245 ? -5.125 43.875 26.75 1 70.06 245 TRP A C 1
ATOM 1888 O O . TRP A 1 245 ? -4.57 44.844 27.297 1 70.06 245 TRP A O 1
ATOM 1898 N N . ALA A 1 246 ? -5.891 43.062 27.359 1 64.81 246 ALA A N 1
ATOM 1899 C CA . ALA A 1 246 ? -6.273 43.281 28.75 1 64.81 246 ALA A CA 1
ATOM 1900 C C . ALA A 1 246 ? -5.059 43.219 29.672 1 64.81 246 ALA A C 1
ATOM 1902 O O . ALA A 1 246 ? -4.949 43.969 30.641 1 64.81 246 ALA A O 1
ATOM 1903 N N . LEU A 1 247 ? -4.273 42.344 29.328 1 67.31 247 LEU A N 1
ATOM 1904 C CA . LEU A 1 247 ? -3.07 42.156 30.125 1 67.31 247 LEU A CA 1
ATOM 1905 C C . LEU A 1 247 ? -2.129 43.344 29.969 1 67.31 247 LEU A C 1
ATOM 1907 O O . LEU A 1 247 ? -1.425 43.719 30.906 1 67.31 247 LEU A O 1
ATOM 1911 N N . THR A 1 248 ? -2.125 43.812 28.812 1 66.69 248 THR A N 1
ATOM 1912 C CA . THR A 1 248 ? -1.282 44.969 28.531 1 66.69 248 THR A CA 1
ATOM 1913 C C . THR A 1 248 ? -1.852 46.219 29.203 1 66.69 248 THR A C 1
ATOM 1915 O O . THR A 1 248 ? -1.103 47.062 29.719 1 66.69 248 THR A O 1
ATOM 1918 N N . VAL A 1 249 ? -3.242 46.406 29.172 1 58.72 249 VAL A N 1
ATOM 1919 C CA . VAL A 1 249 ? -3.885 47.562 29.781 1 58.72 249 VAL A CA 1
ATOM 1920 C C . VAL A 1 249 ? -3.768 47.469 31.297 1 58.72 249 VAL A C 1
ATOM 1922 O O . VAL A 1 249 ? -3.514 48.469 31.969 1 58.72 249 VAL A O 1
ATOM 1925 N N . LYS A 1 250 ? -4.043 46.375 31.906 1 56.34 250 LYS A N 1
ATOM 1926 C CA . LYS A 1 250 ? -3.943 46.219 33.344 1 56.34 250 LYS A CA 1
ATOM 1927 C C . LYS A 1 250 ? -2.518 46.469 33.844 1 56.34 250 LYS A C 1
ATOM 1929 O O . LYS A 1 250 ? -2.311 46.938 34.969 1 56.34 250 LYS A O 1
ATOM 1934 N N . GLN A 1 251 ? -1.624 46 33.125 1 53.47 251 GLN A N 1
ATOM 1935 C CA . GLN A 1 251 ? -0.252 46.312 33.531 1 53.47 251 GLN A CA 1
ATOM 1936 C C . GLN A 1 251 ? 0.008 47.812 33.469 1 53.47 251 GLN A C 1
ATOM 1938 O O . GLN A 1 251 ? 0.945 48.312 34.125 1 53.47 251 GLN A O 1
ATOM 1943 N N . HIS A 1 252 ? -0.838 48.688 32.719 1 48.75 252 HIS A N 1
ATOM 1944 C CA . HIS A 1 252 ? -0.784 50.156 32.75 1 48.75 252 HIS A CA 1
ATOM 1945 C C . HIS A 1 252 ? -2.135 50.75 33.156 1 48.75 252 HIS A C 1
ATOM 1947 O O . HIS A 1 252 ? -2.951 51.062 32.281 1 48.75 252 HIS A O 1
ATOM 1953 N N . PRO A 1 253 ? -2.625 50.531 34.406 1 44.19 253 PRO A N 1
ATOM 1954 C CA . PRO A 1 253 ? -3.906 51.125 34.812 1 44.19 253 PRO A CA 1
ATOM 1955 C C . PRO A 1 253 ? -4.027 52.594 34.406 1 44.19 253 PRO A C 1
ATOM 1957 O O . PRO A 1 253 ? -3.016 53.281 34.312 1 44.19 253 PRO A O 1
ATOM 1960 N N . PRO A 1 254 ? -5.09 52.969 33.625 1 42.34 254 PRO A N 1
ATOM 1961 C CA . PRO A 1 254 ? -5.16 54.406 33.406 1 42.34 254 PRO A CA 1
ATOM 1962 C C . PRO A 1 254 ? -4.836 55.219 34.656 1 42.34 254 PRO A C 1
ATOM 1964 O O . PRO A 1 254 ? -5.125 54.781 35.781 1 42.34 254 PRO A O 1
ATOM 1967 N N . SER A 1 255 ? -3.846 56.031 34.594 1 41.16 255 SER A N 1
ATOM 1968 C CA . SER A 1 255 ? -3.654 57.031 35.656 1 41.16 255 SER A CA 1
ATOM 1969 C C . SER A 1 255 ? -4.969 57.688 36.031 1 41.16 255 SER A C 1
ATOM 1971 O O . SER A 1 255 ? -5.777 58.031 35.156 1 41.16 255 SER A O 1
ATOM 1973 N N . MET B 1 1 ? 7.52 -15.938 20.359 1 30.5 1 MET B N 1
ATOM 1974 C CA . MET B 1 1 ? 6.848 -14.695 19.984 1 30.5 1 MET B CA 1
ATOM 1975 C C . MET B 1 1 ? 5.379 -14.953 19.656 1 30.5 1 MET B C 1
ATOM 1977 O O . MET B 1 1 ? 5.055 -15.914 18.953 1 30.5 1 MET B O 1
ATOM 1981 N N . VAL B 1 2 ? 4.559 -14.617 20.422 1 37.81 2 VAL B N 1
ATOM 1982 C CA . VAL B 1 2 ? 3.152 -15.008 20.328 1 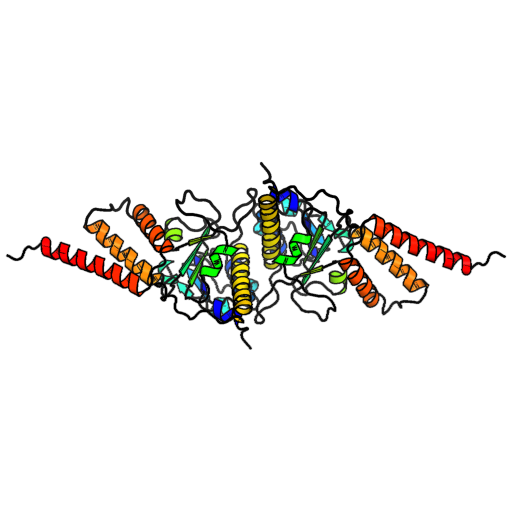37.81 2 VAL B CA 1
ATOM 1983 C C . VAL B 1 2 ? 2.613 -14.672 18.938 1 37.81 2 VAL B C 1
ATOM 1985 O O . VAL B 1 2 ? 2.572 -13.5 18.547 1 37.81 2 VAL B O 1
ATOM 1988 N N . GLU B 1 3 ? 2.93 -15.469 17.922 1 49.41 3 GLU B N 1
ATOM 1989 C CA . GLU B 1 3 ? 2.203 -15.328 16.672 1 49.41 3 GLU B CA 1
ATOM 1990 C C . GLU B 1 3 ? 0.758 -14.898 16.906 1 49.41 3 GLU B C 1
ATOM 1992 O O . GLU B 1 3 ? 0.055 -15.5 17.719 1 49.41 3 GLU B O 1
ATOM 1997 N N . THR B 1 4 ? 0.53 -13.617 16.656 1 64 4 THR B N 1
ATOM 1998 C CA . THR B 1 4 ? -0.854 -13.18 16.797 1 64 4 THR B CA 1
ATOM 1999 C C . THR B 1 4 ? -1.789 -14.086 15.992 1 64 4 THR B C 1
ATOM 2001 O O . THR B 1 4 ? -1.404 -14.617 14.953 1 64 4 THR B O 1
ATOM 2004 N N . GLN B 1 5 ? -2.799 -14.602 16.453 1 74.62 5 GLN B N 1
ATOM 2005 C CA . GLN B 1 5 ? -3.801 -15.578 16.016 1 74.62 5 GLN B CA 1
ATOM 2006 C C . GLN B 1 5 ? -4.172 -15.375 14.555 1 74.62 5 GLN B C 1
ATOM 2008 O O . GLN B 1 5 ? -4.312 -16.344 13.805 1 74.62 5 GLN B O 1
ATOM 2013 N N . TRP B 1 6 ? -3.885 -14.156 13.984 1 85.81 6 TRP B N 1
ATOM 2014 C CA . TRP B 1 6 ? -4.363 -13.914 12.625 1 85.81 6 TRP B CA 1
ATOM 2015 C C . TRP B 1 6 ? -3.312 -14.328 11.602 1 85.81 6 TRP B C 1
ATOM 2017 O O . TRP B 1 6 ? -3.643 -14.633 10.453 1 85.81 6 TRP B O 1
ATOM 2027 N N . GLU B 1 7 ? -2.076 -14.445 11.977 1 88.5 7 GLU B N 1
ATOM 2028 C CA . GLU B 1 7 ? -0.998 -14.781 11.047 1 88.5 7 GLU B CA 1
ATOM 2029 C C . GLU B 1 7 ? -1.077 -16.234 10.609 1 88.5 7 GLU B C 1
ATOM 2031 O O . GLU B 1 7 ? -0.551 -16.609 9.555 1 88.5 7 GLU B O 1
ATOM 2036 N N . THR B 1 8 ? -1.704 -17.078 11.398 1 87.5 8 THR B N 1
ATOM 2037 C CA . THR B 1 8 ? -1.89 -18.484 11.047 1 87.5 8 THR B CA 1
ATOM 2038 C C . THR B 1 8 ? -2.748 -18.609 9.789 1 87.5 8 THR B C 1
ATOM 2040 O O . THR B 1 8 ? -2.545 -19.531 8.992 1 87.5 8 THR B O 1
ATOM 2043 N N . ALA B 1 9 ? -3.656 -17.641 9.656 1 89.62 9 ALA B N 1
ATOM 2044 C CA . ALA B 1 9 ? -4.551 -17.656 8.5 1 89.62 9 ALA B CA 1
ATOM 2045 C C . ALA B 1 9 ? -3.783 -17.344 7.219 1 89.62 9 ALA B C 1
ATOM 2047 O O . ALA B 1 9 ? -4.258 -17.656 6.121 1 89.62 9 ALA B O 1
ATOM 2048 N N . LEU B 1 10 ? -2.588 -16.781 7.355 1 95.62 10 LEU B N 1
ATOM 2049 C CA . LEU B 1 10 ? -1.786 -16.344 6.215 1 95.62 10 LEU B CA 1
ATOM 2050 C C . LEU B 1 10 ? -0.663 -17.344 5.934 1 95.62 10 LEU B C 1
ATOM 2052 O O . LEU B 1 10 ? -0.042 -17.297 4.867 1 95.62 10 LEU B O 1
ATOM 2056 N N . ALA B 1 11 ? -0.443 -18.25 6.84 1 91.38 11 ALA B N 1
ATOM 2057 C CA . ALA B 1 11 ? 0.766 -19.062 6.891 1 91.38 11 ALA B CA 1
ATOM 2058 C C . ALA B 1 11 ? 0.881 -19.953 5.656 1 91.38 11 ALA B C 1
ATOM 2060 O O . ALA B 1 11 ? 1.984 -20.344 5.262 1 91.38 11 ALA B O 1
ATOM 2061 N N . LYS B 1 12 ? -0.181 -20.25 5.023 1 93.19 12 LYS B N 1
ATOM 2062 C CA . LYS B 1 12 ? -0.153 -21.203 3.916 1 93.19 12 LYS B CA 1
ATOM 2063 C C . LYS B 1 12 ? -0.27 -20.484 2.572 1 93.19 12 LYS B C 1
ATOM 2065 O O . LYS B 1 12 ? -0.389 -21.141 1.528 1 93.19 12 LYS B O 1
ATOM 2070 N N . ILE B 1 13 ? -0.238 -19.156 2.586 1 97.75 13 ILE B N 1
ATOM 2071 C CA . ILE B 1 13 ? -0.349 -18.391 1.354 1 97.75 13 ILE B CA 1
ATOM 2072 C C . ILE B 1 13 ? 1.044 -18.094 0.801 1 97.75 13 ILE B C 1
ATOM 2074 O O . ILE B 1 13 ? 1.884 -17.516 1.494 1 97.75 13 ILE B O 1
ATOM 2078 N N . ARG B 1 14 ? 1.237 -18.469 -0.448 1 98.44 14 ARG B N 1
ATOM 2079 C CA . ARG B 1 14 ? 2.479 -18.172 -1.157 1 98.44 14 ARG B CA 1
ATOM 2080 C C . ARG B 1 14 ? 2.342 -16.922 -2 1 98.44 14 ARG B C 1
ATOM 2082 O O . ARG B 1 14 ? 1.35 -16.734 -2.711 1 98.44 14 ARG B O 1
ATOM 2089 N N . ILE B 1 15 ? 3.305 -16.078 -1.841 1 98.88 15 ILE B N 1
ATOM 2090 C CA . ILE B 1 15 ? 3.463 -14.984 -2.795 1 98.88 15 ILE B CA 1
ATOM 2091 C C . ILE B 1 15 ? 4.391 -15.414 -3.928 1 98.88 15 ILE B C 1
ATOM 2093 O O . ILE B 1 15 ? 5.582 -15.648 -3.709 1 98.88 15 ILE B O 1
ATOM 2097 N N . VAL B 1 16 ? 3.83 -15.508 -5.133 1 98.88 16 VAL B N 1
ATOM 2098 C CA . VAL B 1 16 ? 4.566 -16.031 -6.281 1 98.88 16 VAL B CA 1
ATOM 2099 C C . VAL B 1 16 ? 4.941 -14.883 -7.219 1 98.88 16 VAL B C 1
ATOM 2101 O O . VAL B 1 16 ? 4.07 -14.188 -7.738 1 98.88 16 VAL B O 1
ATOM 2104 N N . LEU B 1 17 ? 6.215 -14.68 -7.41 1 98.88 17 LEU B N 1
ATOM 2105 C CA . LEU B 1 17 ? 6.723 -13.703 -8.367 1 98.88 17 LEU B CA 1
ATOM 2106 C C . LEU B 1 17 ? 7.25 -14.391 -9.617 1 98.88 17 LEU B C 1
ATOM 2108 O O . LEU B 1 17 ? 8.227 -15.141 -9.555 1 98.88 17 LEU B O 1
ATOM 2112 N N . VAL B 1 18 ? 6.605 -14.125 -10.742 1 98.75 18 VAL B N 1
ATOM 2113 C CA . VAL B 1 18 ? 6.996 -14.75 -12.008 1 98.75 18 VAL B CA 1
ATOM 2114 C C . VAL B 1 18 ? 8.039 -13.891 -12.711 1 98.75 18 VAL B C 1
ATOM 2116 O O . VAL B 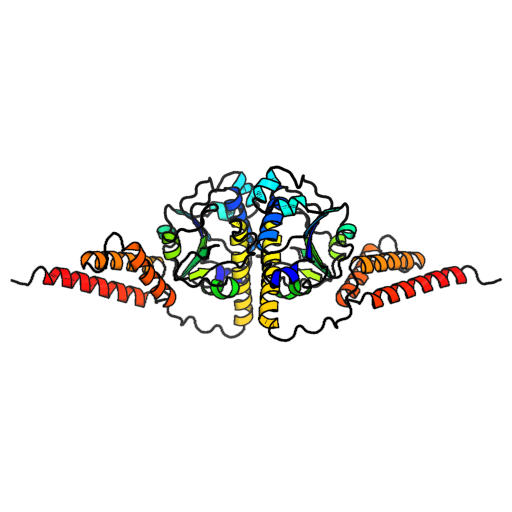1 18 ? 7.789 -12.711 -12.992 1 98.75 18 VAL B O 1
ATOM 2119 N N . GLU B 1 19 ? 9.172 -14.398 -12.922 1 98.56 19 GLU B N 1
ATOM 2120 C CA . GLU B 1 19 ? 10.281 -13.797 -13.664 1 98.56 19 GLU B CA 1
ATOM 2121 C C . GLU B 1 19 ? 10.578 -12.383 -13.172 1 98.56 19 GLU B C 1
ATOM 2123 O O . GLU B 1 19 ? 10.656 -11.445 -13.969 1 98.56 19 GLU B O 1
ATOM 2128 N N . PRO B 1 20 ? 10.734 -12.234 -11.883 1 98.38 20 PRO B N 1
ATOM 2129 C CA . PRO B 1 20 ? 11.117 -10.891 -11.43 1 98.38 20 PRO B CA 1
ATOM 2130 C C . PRO B 1 20 ? 12.461 -10.438 -12.008 1 98.38 20 PRO B C 1
ATOM 2132 O O . PRO B 1 20 ? 13.422 -11.203 -12.016 1 98.38 20 PRO B O 1
ATOM 2135 N N . ALA B 1 21 ? 12.516 -9.234 -12.492 1 96.25 21 ALA B N 1
ATOM 2136 C CA . ALA B 1 21 ? 13.703 -8.711 -13.156 1 96.25 21 ALA B CA 1
ATOM 2137 C C . ALA B 1 21 ? 14.586 -7.941 -12.172 1 96.25 21 ALA B C 1
ATOM 2139 O O . ALA B 1 21 ? 15.812 -7.953 -12.281 1 96.25 21 ALA B O 1
ATOM 2140 N N . GLY B 1 22 ? 14.062 -7.246 -11.281 1 94.06 22 GLY B N 1
ATOM 2141 C CA . GLY B 1 22 ? 14.805 -6.352 -10.414 1 94.06 22 GLY B CA 1
ATOM 2142 C C . GLY B 1 22 ? 15.016 -6.91 -9.023 1 94.06 22 GLY B C 1
ATOM 2143 O O . GLY B 1 22 ? 14.055 -7.129 -8.281 1 94.06 22 GLY B O 1
ATOM 2144 N N . ALA B 1 23 ? 16.297 -6.961 -8.594 1 97.19 23 ALA B N 1
ATOM 2145 C CA . ALA B 1 23 ? 16.625 -7.426 -7.25 1 97.19 23 ALA B CA 1
ATOM 2146 C C . ALA B 1 23 ? 16.062 -6.484 -6.188 1 97.19 23 ALA B C 1
ATOM 2148 O O . ALA B 1 23 ? 15.672 -6.926 -5.102 1 97.19 23 ALA B O 1
ATOM 2149 N N . LEU B 1 24 ? 16 -5.199 -6.512 1 96.62 24 LEU B N 1
ATOM 2150 C CA . LEU B 1 24 ? 15.422 -4.219 -5.602 1 96.62 24 LEU B CA 1
ATOM 2151 C C . LEU B 1 24 ? 13.977 -4.562 -5.27 1 96.62 24 LEU B C 1
ATOM 2153 O O . LEU B 1 24 ? 13.57 -4.516 -4.109 1 96.62 24 LEU B O 1
ATOM 2157 N N . ASN B 1 25 ? 13.242 -4.977 -6.305 1 98 25 ASN B N 1
ATOM 2158 C CA . ASN B 1 25 ? 11.844 -5.355 -6.133 1 98 25 ASN B CA 1
ATOM 2159 C C . ASN B 1 25 ? 11.703 -6.613 -5.281 1 98 25 ASN B C 1
ATOM 2161 O O . ASN B 1 25 ? 10.844 -6.676 -4.398 1 98 25 ASN B O 1
ATOM 2165 N N . VAL B 1 26 ? 12.539 -7.543 -5.551 1 98.69 26 VAL B N 1
ATOM 2166 C CA . VAL B 1 26 ? 12.469 -8.805 -4.816 1 98.69 26 VAL B CA 1
ATOM 2167 C C . VAL B 1 26 ? 12.695 -8.547 -3.328 1 98.69 26 VAL B C 1
ATOM 2169 O O . VAL B 1 26 ? 11.953 -9.047 -2.482 1 98.69 26 VAL B O 1
ATOM 2172 N N . GLY B 1 27 ? 13.734 -7.762 -3.02 1 98.69 27 GLY B N 1
ATOM 2173 C CA . GLY B 1 27 ? 13.984 -7.391 -1.635 1 98.69 27 GLY B CA 1
ATOM 2174 C C . GLY B 1 27 ? 12.828 -6.637 -0.999 1 98.69 27 GLY B C 1
ATOM 2175 O O . GLY B 1 27 ? 12.438 -6.934 0.131 1 98.69 27 GLY B O 1
ATOM 2176 N N . SER B 1 28 ? 12.266 -5.676 -1.717 1 98.56 28 SER B N 1
ATOM 2177 C CA . SER B 1 28 ? 11.148 -4.875 -1.227 1 98.56 28 SER B CA 1
ATOM 2178 C C . SER B 1 28 ? 9.914 -5.738 -0.986 1 98.56 28 SER B C 1
ATOM 2180 O O . SER B 1 28 ? 9.188 -5.527 -0.016 1 98.56 28 SER B O 1
ATOM 2182 N N . CYS B 1 29 ? 9.656 -6.66 -1.88 1 98.81 29 CYS B N 1
ATOM 2183 C CA . CYS B 1 29 ? 8.547 -7.59 -1.707 1 98.81 29 CYS B CA 1
ATOM 2184 C C . CYS B 1 29 ? 8.711 -8.406 -0.432 1 98.81 29 CYS B C 1
ATOM 2186 O O . CYS B 1 29 ? 7.766 -8.555 0.343 1 98.81 29 CYS B O 1
ATOM 2188 N N . ALA B 1 30 ? 9.938 -8.906 -0.201 1 98.81 30 ALA B N 1
ATOM 2189 C CA . ALA B 1 30 ? 10.203 -9.672 1.012 1 98.81 30 ALA B CA 1
ATOM 2190 C C . ALA B 1 30 ? 9.891 -8.852 2.26 1 98.81 30 ALA B C 1
ATOM 2192 O O . ALA B 1 30 ? 9.266 -9.352 3.197 1 98.81 30 ALA B O 1
ATOM 2193 N N . ARG B 1 31 ? 10.305 -7.637 2.227 1 98.62 31 ARG B N 1
ATOM 2194 C CA . ARG B 1 31 ? 10.117 -6.758 3.375 1 98.62 31 ARG B CA 1
ATOM 2195 C C . ARG B 1 31 ? 8.641 -6.566 3.686 1 98.62 31 ARG B C 1
ATOM 2197 O O . ARG B 1 31 ? 8.211 -6.762 4.824 1 98.62 31 ARG B O 1
ATOM 2204 N N . VAL B 1 32 ? 7.875 -6.223 2.721 1 98.69 32 VAL B N 1
ATOM 2205 C CA . VAL B 1 32 ? 6.469 -5.922 2.971 1 98.69 32 VAL B CA 1
ATOM 2206 C C . VAL B 1 32 ? 5.715 -7.207 3.295 1 98.69 32 VAL B C 1
ATOM 2208 O O . VAL B 1 32 ? 4.754 -7.191 4.07 1 98.69 32 VAL B O 1
ATOM 2211 N N . MET B 1 33 ? 6.121 -8.336 2.719 1 98.62 33 MET B N 1
ATOM 2212 C CA . MET B 1 33 ? 5.543 -9.617 3.113 1 98.62 33 MET B CA 1
ATOM 2213 C C . MET B 1 33 ? 5.672 -9.836 4.617 1 98.62 33 MET B C 1
ATOM 2215 O O . MET B 1 33 ? 4.688 -10.125 5.297 1 98.62 33 MET B O 1
ATOM 2219 N N . LYS B 1 34 ? 6.84 -9.633 5.098 1 98.12 34 LYS B N 1
ATOM 2220 C CA . LYS B 1 34 ? 7.078 -9.82 6.527 1 98.12 34 LYS B CA 1
ATOM 2221 C C . LYS B 1 34 ? 6.289 -8.812 7.355 1 98.12 34 LYS B C 1
ATOM 2223 O O . LYS B 1 34 ? 5.723 -9.164 8.391 1 98.12 34 LYS B O 1
ATOM 2228 N N . ASN B 1 35 ? 6.27 -7.555 6.898 1 97.56 35 ASN B N 1
ATOM 2229 C CA . ASN B 1 35 ? 5.469 -6.539 7.57 1 97.56 35 ASN B CA 1
ATOM 2230 C C . ASN B 1 35 ? 4.02 -6.984 7.734 1 97.56 35 ASN B C 1
ATOM 2232 O O . ASN B 1 35 ? 3.379 -6.672 8.742 1 97.56 35 ASN B O 1
ATOM 2236 N N . MET B 1 36 ? 3.547 -7.699 6.719 1 97.81 36 MET B N 1
ATOM 2237 C CA . MET B 1 36 ? 2.121 -8.008 6.668 1 97.81 36 MET B CA 1
ATOM 2238 C C . MET B 1 36 ? 1.855 -9.43 7.152 1 97.81 36 MET B C 1
ATOM 2240 O O . MET B 1 36 ? 0.733 -9.93 7.043 1 97.81 36 MET B O 1
ATOM 2244 N N . GLY B 1 37 ? 2.865 -10.141 7.566 1 97 37 GLY B N 1
ATOM 2245 C CA . GLY B 1 37 ? 2.695 -11.445 8.195 1 97 37 GLY B CA 1
ATOM 2246 C C . GLY B 1 37 ? 2.746 -12.594 7.203 1 97 37 GLY B C 1
ATOM 2247 O O . GLY B 1 37 ? 2.316 -13.703 7.516 1 97 37 GLY B O 1
ATOM 2248 N N . LEU B 1 38 ? 3.141 -12.352 6.004 1 97.94 38 LEU B N 1
ATOM 2249 C CA . LEU B 1 38 ? 3.328 -13.398 5.008 1 97.94 38 LEU B CA 1
ATOM 2250 C C . LEU B 1 38 ? 4.793 -13.812 4.93 1 97.94 38 LEU B C 1
ATOM 2252 O O . LEU B 1 38 ? 5.688 -12.969 4.996 1 97.94 38 LEU B O 1
ATOM 2256 N N . THR B 1 39 ? 5.008 -15.141 4.73 1 97.25 39 THR B N 1
ATOM 2257 C CA . THR B 1 39 ? 6.395 -15.562 4.879 1 97.25 39 THR B CA 1
ATOM 2258 C C . THR B 1 39 ? 6.809 -16.469 3.725 1 97.25 39 THR B C 1
ATOM 2260 O O . THR B 1 39 ? 7.988 -16.797 3.568 1 97.25 39 THR B O 1
ATOM 2263 N N . GLN B 1 40 ? 5.918 -16.922 2.93 1 98.19 40 GLN B N 1
ATOM 2264 C CA . GLN B 1 40 ? 6.242 -17.859 1.864 1 98.19 40 GLN B CA 1
ATOM 2265 C C . GLN B 1 40 ? 6.406 -17.141 0.526 1 98.19 40 GLN B C 1
ATOM 2267 O O . GLN B 1 40 ? 5.418 -16.797 -0.123 1 98.19 40 GLN B O 1
ATOM 2272 N N . MET B 1 41 ? 7.621 -17.016 0.135 1 98.75 41 MET B N 1
ATOM 2273 C CA . MET B 1 41 ? 7.938 -16.438 -1.167 1 98.75 41 MET B CA 1
ATOM 2274 C C . MET B 1 41 ? 8.367 -17.516 -2.152 1 98.75 41 MET B C 1
ATOM 2276 O O . MET B 1 41 ? 9.172 -18.391 -1.815 1 98.75 41 MET B O 1
ATOM 2280 N N . VAL B 1 42 ? 7.805 -17.516 -3.342 1 98.88 42 VAL B N 1
ATOM 2281 C CA . VAL B 1 42 ? 8.227 -18.406 -4.422 1 98.88 42 VAL B CA 1
ATOM 2282 C C . VAL B 1 42 ? 8.617 -17.578 -5.648 1 98.88 42 VAL B C 1
ATOM 2284 O O . VAL B 1 42 ? 7.848 -16.719 -6.09 1 98.88 42 VAL B O 1
ATOM 2287 N N . LEU B 1 43 ? 9.805 -17.75 -6.121 1 98.88 43 LEU B N 1
ATOM 2288 C CA . LEU B 1 43 ? 10.32 -17.078 -7.309 1 98.88 43 LEU B CA 1
ATOM 2289 C C . LEU B 1 43 ? 10.352 -18.016 -8.508 1 98.88 43 LEU B C 1
ATOM 2291 O O . LEU B 1 43 ? 11.023 -19.062 -8.461 1 98.88 43 LEU B O 1
ATOM 2295 N N . VAL B 1 44 ? 9.625 -17.688 -9.523 1 98.75 44 VAL B N 1
ATOM 2296 C CA . VAL B 1 44 ? 9.578 -18.5 -10.727 1 98.75 44 VAL B CA 1
ATOM 2297 C C . VAL B 1 44 ? 10.555 -17.953 -11.766 1 98.75 44 VAL B C 1
ATOM 2299 O O . VAL B 1 44 ? 10.375 -16.844 -12.273 1 98.75 44 VAL B O 1
ATOM 2302 N N . ASN B 1 45 ? 11.57 -18.609 -12.047 1 98.38 45 ASN B N 1
ATOM 2303 C CA . ASN B 1 45 ? 12.547 -18.281 -13.078 1 98.38 45 ASN B CA 1
ATOM 2304 C C . ASN B 1 45 ? 13.016 -16.828 -12.945 1 98.38 45 ASN B C 1
ATOM 2306 O O . ASN B 1 45 ? 12.93 -16.062 -13.906 1 98.38 45 ASN B O 1
ATOM 2310 N N . PRO B 1 46 ? 13.594 -16.484 -11.844 1 98.44 46 PRO B N 1
ATOM 2311 C CA . PRO B 1 46 ? 14 -15.094 -11.633 1 98.44 46 PRO B CA 1
ATOM 2312 C C . PRO B 1 46 ? 15.109 -14.656 -12.586 1 98.44 46 PRO B C 1
ATOM 2314 O O . PRO B 1 46 ? 16.016 -15.438 -12.898 1 98.44 46 PRO B O 1
ATOM 2317 N N . HIS B 1 47 ? 15.016 -13.438 -13.047 1 97.88 47 HIS B N 1
ATOM 2318 C CA . HIS B 1 47 ? 16.016 -12.844 -13.93 1 97.88 47 HIS B CA 1
ATOM 2319 C C . HIS B 1 47 ? 16.984 -11.953 -13.156 1 97.88 47 HIS B C 1
ATOM 2321 O O . HIS B 1 47 ? 17.562 -11.031 -13.719 1 97.88 47 HIS B O 1
ATOM 2327 N N . CYS B 1 48 ? 17.047 -12.078 -11.914 1 97.19 48 CYS B N 1
ATOM 2328 C CA . CYS B 1 48 ? 17.969 -11.398 -11.008 1 97.19 48 CYS B CA 1
ATOM 2329 C C . CYS B 1 48 ? 18.438 -12.344 -9.906 1 97.19 48 CYS B C 1
ATOM 2331 O O . CYS B 1 48 ? 17.906 -13.445 -9.758 1 97.19 48 CYS B O 1
ATOM 2333 N N . ASP B 1 49 ? 19.469 -11.953 -9.211 1 97.25 49 ASP B N 1
ATOM 2334 C CA . ASP B 1 49 ? 19.938 -12.695 -8.039 1 97.25 49 ASP B CA 1
ATOM 2335 C C . ASP B 1 49 ? 19.156 -12.297 -6.793 1 97.25 49 ASP B C 1
ATOM 2337 O O . ASP B 1 49 ? 19.328 -11.195 -6.266 1 97.25 49 ASP B O 1
ATOM 2341 N N . PRO B 1 50 ? 18.297 -13.195 -6.324 1 96.25 50 PRO B N 1
ATOM 2342 C CA . PRO B 1 50 ? 17.469 -12.852 -5.168 1 96.25 50 PRO B CA 1
ATOM 2343 C C . PRO B 1 50 ? 18.281 -12.664 -3.893 1 96.25 50 PRO B C 1
ATOM 2345 O O . PRO B 1 50 ? 17.766 -12.156 -2.895 1 96.25 50 PRO B O 1
ATOM 2348 N N . MET B 1 51 ? 19.516 -13.016 -3.881 1 96.25 51 MET B N 1
ATOM 2349 C CA . MET B 1 51 ? 20.359 -12.906 -2.701 1 96.25 51 MET B CA 1
ATOM 2350 C C . MET B 1 51 ? 21.453 -11.859 -2.91 1 96.25 51 MET B C 1
ATOM 2352 O O . MET B 1 51 ? 22.453 -11.852 -2.197 1 96.25 51 MET B O 1
ATOM 2356 N N . SER B 1 52 ? 21.219 -11.055 -3.91 1 97.25 52 SER B N 1
ATOM 2357 C CA . SER B 1 52 ? 22.188 -9.984 -4.176 1 97.25 52 SER B CA 1
ATOM 2358 C C . SER B 1 52 ? 22.219 -8.977 -3.035 1 97.25 52 SER B C 1
ATOM 2360 O O . SER B 1 52 ? 21.312 -8.953 -2.193 1 97.25 52 SER B O 1
ATOM 2362 N N . CYS B 1 53 ? 23.234 -8.094 -3.066 1 96.75 53 CYS B N 1
ATOM 2363 C CA . CYS B 1 53 ? 23.344 -7.02 -2.088 1 96.75 53 CYS B CA 1
ATOM 2364 C C . CYS B 1 53 ? 22.172 -6.051 -2.205 1 96.75 53 CYS B C 1
ATOM 2366 O O . CYS B 1 53 ? 21.672 -5.559 -1.196 1 96.75 53 CYS B O 1
ATOM 2368 N N . GLU B 1 54 ? 21.781 -5.844 -3.412 1 95.75 54 GLU B N 1
ATOM 2369 C CA . GLU B 1 54 ? 20.656 -4.953 -3.654 1 95.75 54 GLU B CA 1
ATOM 2370 C C . GLU B 1 54 ? 19.375 -5.492 -3.016 1 95.75 54 GLU B C 1
ATOM 2372 O O . GLU B 1 54 ? 18.641 -4.754 -2.344 1 95.75 54 GLU B O 1
ATOM 2377 N N . ALA B 1 55 ? 19.125 -6.77 -3.252 1 97.81 55 ALA B N 1
ATOM 2378 C CA . ALA B 1 55 ? 17.938 -7.402 -2.682 1 97.81 55 ALA B CA 1
ATOM 2379 C C . ALA B 1 55 ? 17.984 -7.379 -1.155 1 97.81 55 ALA B C 1
ATOM 2381 O O . ALA B 1 55 ? 17 -7.027 -0.503 1 97.81 55 ALA B O 1
ATOM 2382 N N . LYS B 1 56 ? 19.094 -7.695 -0.589 1 97.75 56 LYS B N 1
ATOM 2383 C CA . LYS B 1 56 ? 19.266 -7.73 0.86 1 97.75 56 LYS B CA 1
ATOM 2384 C C . LYS B 1 56 ? 19.109 -6.344 1.467 1 97.75 56 LYS B C 1
ATOM 2386 O O . LYS B 1 56 ? 18.516 -6.195 2.543 1 97.75 56 LYS B O 1
ATOM 2391 N N . THR B 1 57 ? 19.656 -5.379 0.786 1 95.69 57 THR B N 1
ATOM 2392 C CA . THR B 1 57 ? 19.547 -3.998 1.244 1 95.69 57 THR B CA 1
ATOM 2393 C C . THR B 1 57 ? 18.094 -3.559 1.321 1 95.69 57 THR B C 1
ATOM 2395 O O . THR B 1 57 ? 17.688 -2.877 2.268 1 95.69 57 THR B O 1
ATOM 2398 N N . MET B 1 58 ? 17.344 -3.953 0.357 1 96.5 58 MET B N 1
ATOM 2399 C CA . MET B 1 58 ? 15.938 -3.553 0.318 1 96.5 58 MET B CA 1
ATOM 2400 C C . MET B 1 58 ? 15.109 -4.359 1.316 1 96.5 58 MET B C 1
ATOM 2402 O O . MET B 1 58 ? 14.117 -3.863 1.853 1 96.5 58 MET B O 1
ATOM 2406 N N . ALA B 1 59 ? 15.531 -5.559 1.604 1 97.94 59 ALA B N 1
ATOM 2407 C CA . ALA B 1 59 ? 14.789 -6.445 2.496 1 97.94 59 ALA B CA 1
ATOM 2408 C C . ALA B 1 59 ? 14.945 -6.016 3.953 1 97.94 59 ALA B C 1
ATOM 2410 O O . ALA B 1 59 ? 14.047 -6.227 4.77 1 97.94 59 ALA B O 1
ATOM 2411 N N . VAL B 1 60 ? 16.156 -5.461 4.293 1 96.19 60 VAL B N 1
ATOM 2412 C CA . VAL B 1 60 ? 16.5 -5.023 5.645 1 96.19 60 VAL B CA 1
ATOM 2413 C C . VAL B 1 60 ? 16.312 -6.18 6.621 1 96.19 60 VAL B C 1
ATOM 2415 O O . VAL B 1 60 ? 17 -7.199 6.527 1 96.19 60 VAL B O 1
ATOM 2418 N N . HIS B 1 61 ? 15.219 -6.184 7.418 1 95.69 61 HIS B N 1
ATOM 2419 C CA . HIS B 1 61 ? 15.047 -7.199 8.453 1 95.69 61 HIS B CA 1
ATOM 2420 C C . HIS B 1 61 ? 14.258 -8.391 7.926 1 95.69 61 HIS B C 1
ATOM 2422 O O . HIS B 1 61 ? 13.906 -9.297 8.688 1 95.69 61 HIS B O 1
ATOM 2428 N N . ALA B 1 62 ? 14.039 -8.453 6.645 1 98.12 62 ALA B N 1
ATOM 2429 C CA . ALA B 1 62 ? 13.266 -9.547 6.051 1 98.12 62 ALA B CA 1
ATOM 2430 C C . ALA B 1 62 ? 14.164 -10.445 5.199 1 98.12 62 ALA B C 1
ATOM 2432 O O . ALA B 1 62 ? 13.695 -11.078 4.25 1 98.12 62 ALA B O 1
ATOM 2433 N N . GLN B 1 63 ? 15.406 -10.5 5.469 1 97.81 63 GLN B N 1
ATOM 2434 C CA . GLN B 1 63 ? 16.328 -11.344 4.727 1 97.81 63 GLN B CA 1
ATOM 2435 C C . GLN B 1 63 ? 16 -12.82 4.91 1 97.81 63 GLN B C 1
ATOM 2437 O O . GLN B 1 63 ? 16.297 -13.648 4.043 1 97.81 63 GLN B O 1
ATOM 2442 N N . ASP B 1 64 ? 15.445 -13.141 6.012 1 98.06 64 ASP B N 1
ATOM 2443 C CA . ASP B 1 64 ? 15.023 -14.516 6.258 1 98.06 64 ASP B CA 1
ATOM 2444 C C . ASP B 1 64 ? 14.023 -14.984 5.203 1 98.06 64 ASP B C 1
ATOM 2446 O O . ASP B 1 64 ? 14.016 -16.156 4.82 1 98.06 64 ASP B O 1
ATOM 2450 N N . ILE B 1 65 ? 13.148 -14.102 4.68 1 98.25 65 ILE B N 1
ATOM 2451 C CA . ILE B 1 65 ? 12.195 -14.43 3.627 1 98.25 65 ILE B CA 1
ATOM 2452 C C . ILE B 1 65 ? 12.938 -14.719 2.324 1 98.25 65 ILE B C 1
ATOM 2454 O O . ILE B 1 65 ? 12.609 -15.672 1.612 1 98.25 65 ILE B O 1
ATOM 2458 N N . LEU B 1 66 ? 13.945 -13.922 2.037 1 98.44 66 LEU B N 1
ATOM 2459 C CA . LEU B 1 66 ? 14.766 -14.148 0.851 1 98.44 66 LEU B CA 1
ATOM 2460 C C . LEU B 1 66 ? 15.477 -15.492 0.929 1 98.44 66 LEU B C 1
ATOM 2462 O O . LEU B 1 66 ? 15.492 -16.25 -0.044 1 98.44 66 LEU B O 1
ATOM 2466 N N . GLU B 1 67 ? 16 -15.766 2.08 1 97.94 67 GLU B N 1
ATOM 2467 C CA . GLU B 1 67 ? 16.781 -16.984 2.293 1 97.94 67 GLU B CA 1
ATOM 2468 C C . GLU B 1 67 ? 15.906 -18.234 2.186 1 97.94 67 GLU B C 1
ATOM 2470 O O . GLU B 1 67 ? 16.359 -19.281 1.734 1 97.94 67 GLU B O 1
ATOM 2475 N N . SER B 1 68 ? 14.719 -18.094 2.609 1 97.94 68 SER B N 1
ATOM 2476 C CA . SER B 1 68 ? 13.836 -19.25 2.631 1 97.94 68 SER B CA 1
ATOM 2477 C C . SER B 1 68 ? 12.992 -19.328 1.359 1 97.94 68 SER B C 1
ATOM 2479 O O . SER B 1 68 ? 12.195 -20.266 1.191 1 97.94 68 SER B O 1
ATOM 2481 N N . ALA B 1 69 ? 13.188 -18.375 0.453 1 98.5 69 ALA B N 1
ATOM 2482 C CA . ALA B 1 69 ? 12.383 -18.344 -0.767 1 98.5 69 ALA B CA 1
ATOM 2483 C C . ALA B 1 69 ? 12.617 -19.594 -1.614 1 98.5 69 ALA B C 1
ATOM 2485 O O . ALA B 1 69 ? 13.758 -20.062 -1.742 1 98.5 69 ALA B O 1
ATOM 2486 N N . GLN B 1 70 ? 11.578 -20.172 -2.154 1 98.25 70 GLN B N 1
ATOM 2487 C CA . GLN B 1 70 ? 11.703 -21.266 -3.113 1 98.25 70 GLN B CA 1
ATOM 2488 C C . GLN B 1 70 ? 11.891 -20.734 -4.531 1 98.25 70 GLN B C 1
ATOM 2490 O O . GLN B 1 70 ? 11.188 -19.812 -4.953 1 98.25 70 GLN B O 1
ATOM 2495 N N . ILE B 1 71 ? 12.852 -21.25 -5.176 1 98.5 71 ILE B N 1
ATOM 2496 C CA . ILE B 1 71 ? 13.086 -20.891 -6.57 1 98.5 71 ILE B CA 1
ATOM 2497 C C . ILE B 1 71 ? 12.719 -22.078 -7.473 1 98.5 71 ILE B C 1
ATOM 2499 O O . ILE B 1 71 ? 13.203 -23.188 -7.277 1 98.5 71 ILE B O 1
ATOM 2503 N N . VAL B 1 72 ? 11.859 -21.844 -8.383 1 98.31 72 VAL B N 1
ATOM 2504 C CA . VAL B 1 72 ? 11.406 -22.891 -9.289 1 98.31 72 VAL B CA 1
ATOM 2505 C C . VAL B 1 72 ? 11.516 -22.422 -10.734 1 98.31 72 VAL B C 1
ATOM 2507 O O . VAL B 1 72 ? 11.695 -21.234 -10.992 1 98.31 72 VAL B O 1
ATOM 2510 N N . ASP B 1 73 ? 11.305 -23.328 -11.664 1 97.19 73 ASP B N 1
ATOM 2511 C CA . ASP B 1 73 ? 11.547 -23.016 -13.07 1 97.19 73 ASP B CA 1
ATOM 2512 C C . ASP B 1 73 ? 10.266 -22.562 -13.766 1 97.19 73 ASP B C 1
ATOM 2514 O O . ASP B 1 73 ? 10.32 -21.875 -14.789 1 97.19 73 ASP B O 1
ATOM 2518 N N . SER B 1 74 ? 9.117 -23.016 -13.148 1 95.06 74 SER B N 1
ATOM 2519 C CA . SER B 1 74 ? 7.867 -22.75 -13.852 1 95.06 74 SER B CA 1
ATOM 2520 C C . SER B 1 74 ? 6.742 -22.438 -12.867 1 95.06 74 SER B C 1
ATOM 2522 O O . SER B 1 74 ? 6.82 -22.812 -11.695 1 95.06 74 SER B O 1
ATOM 2524 N N . LEU B 1 75 ? 5.754 -21.75 -13.43 1 94.56 75 LEU B N 1
ATOM 2525 C CA . LEU B 1 75 ? 4.613 -21.375 -12.602 1 94.56 75 LEU B CA 1
ATOM 2526 C C . LEU B 1 75 ? 3.879 -22.594 -12.086 1 94.56 75 LEU B C 1
ATOM 2528 O O . LEU B 1 75 ? 3.539 -22.672 -10.906 1 94.56 75 LEU B O 1
ATOM 2532 N N . PRO B 1 76 ? 3.691 -23.703 -12.891 1 89.12 76 PRO B N 1
ATOM 2533 C CA . PRO B 1 76 ? 3.057 -24.906 -12.359 1 89.12 76 PRO B CA 1
ATOM 2534 C C . PRO B 1 76 ? 3.816 -25.5 -11.172 1 89.12 76 PRO B C 1
ATOM 2536 O O . PRO B 1 76 ? 3.201 -25.953 -10.203 1 89.12 76 PRO B O 1
ATOM 2539 N N . GLN B 1 77 ? 5.082 -25.438 -11.203 1 94.38 77 GLN B N 1
ATOM 2540 C CA . GLN B 1 77 ? 5.879 -25.938 -10.094 1 94.38 77 GLN B CA 1
ATOM 2541 C C . GLN B 1 77 ? 5.645 -25.125 -8.82 1 94.38 77 GLN B C 1
ATOM 2543 O O . GLN B 1 77 ? 5.621 -25.672 -7.719 1 94.38 77 GLN B O 1
ATOM 2548 N N . ALA B 1 78 ? 5.41 -23.828 -8.953 1 96.38 78 ALA B N 1
ATOM 2549 C CA . ALA B 1 78 ? 5.18 -22.938 -7.824 1 96.38 78 ALA B CA 1
ATOM 2550 C C . ALA B 1 78 ? 3.832 -23.203 -7.168 1 96.38 78 ALA B C 1
ATOM 2552 O O . ALA B 1 78 ? 3.621 -22.875 -6 1 96.38 78 ALA B O 1
ATOM 2553 N N . LEU B 1 79 ? 2.973 -23.844 -7.91 1 92.94 79 LEU B N 1
ATOM 2554 C CA . LEU B 1 79 ? 1.587 -23.969 -7.473 1 92.94 79 LEU B CA 1
ATOM 2555 C C . LEU B 1 79 ? 1.313 -25.359 -6.914 1 92.94 79 LEU B C 1
ATOM 2557 O O . LEU B 1 79 ? 0.207 -25.641 -6.445 1 92.94 79 LEU B O 1
ATOM 2561 N N . ILE B 1 80 ? 2.328 -26.234 -6.945 1 88.81 80 ILE B N 1
ATOM 2562 C CA . ILE B 1 80 ? 2.16 -27.594 -6.422 1 88.81 80 ILE B CA 1
ATOM 2563 C C . ILE B 1 80 ? 1.712 -27.531 -4.961 1 88.81 80 ILE B C 1
ATOM 2565 O O . ILE B 1 80 ? 2.324 -26.828 -4.148 1 88.81 80 ILE B O 1
ATOM 2569 N N . GLY B 1 81 ? 0.584 -28.172 -4.605 1 86.69 81 GLY B N 1
ATOM 2570 C CA . GLY B 1 81 ? 0.076 -28.234 -3.242 1 86.69 81 GLY B CA 1
ATOM 2571 C C . GLY B 1 81 ? -0.91 -27.125 -2.924 1 86.69 81 GLY B C 1
ATOM 2572 O O . GLY B 1 81 ? -1.559 -27.156 -1.875 1 86.69 81 GLY B O 1
ATOM 2573 N N . CYS B 1 82 ? -1.004 -26.125 -3.814 1 89.12 82 CYS B N 1
ATOM 2574 C CA . CYS B 1 82 ? -1.96 -25.047 -3.598 1 89.12 82 CYS B CA 1
ATOM 2575 C C . CYS B 1 82 ? -3.367 -25.469 -3.998 1 89.12 82 CYS B C 1
ATOM 2577 O O . CYS B 1 82 ? -3.547 -26.172 -5 1 89.12 82 CYS B O 1
ATOM 2579 N N . GLN B 1 83 ? -4.336 -25.078 -3.219 1 82.31 83 GLN B N 1
ATOM 2580 C CA . GLN B 1 83 ? -5.742 -25.328 -3.518 1 82.31 83 GLN B CA 1
ATOM 2581 C C . GLN B 1 83 ? -6.375 -24.141 -4.234 1 82.31 83 GLN B C 1
ATOM 2583 O O . GLN B 1 83 ? -7.309 -24.312 -5.02 1 82.31 83 GLN B O 1
ATOM 2588 N N . LYS B 1 84 ? -5.879 -22.984 -3.938 1 89 84 LYS B N 1
ATOM 2589 C CA . LYS B 1 84 ? -6.418 -21.719 -4.453 1 89 84 LYS B CA 1
ATOM 2590 C C . LYS B 1 84 ? -5.312 -20.844 -5.02 1 89 84 LYS B C 1
ATOM 2592 O O . LYS B 1 84 ? -4.211 -20.781 -4.465 1 89 84 LYS B O 1
ATOM 2597 N N . ALA B 1 85 ? -5.648 -20.219 -6.176 1 93.31 85 ALA B N 1
ATOM 2598 C CA . ALA B 1 85 ? -4.691 -19.281 -6.75 1 93.31 85 ALA B CA 1
ATOM 2599 C C . ALA B 1 85 ? -5.398 -18.047 -7.32 1 93.31 85 ALA B C 1
ATOM 2601 O O . ALA B 1 85 ? -6.449 -18.172 -7.957 1 93.31 85 ALA B O 1
ATOM 2602 N N . ILE B 1 86 ? -4.926 -16.938 -7.02 1 95.81 86 ILE B N 1
ATOM 2603 C CA . ILE B 1 86 ? -5.352 -15.672 -7.602 1 95.81 86 ILE B CA 1
ATOM 2604 C C . ILE B 1 86 ? -4.191 -15.039 -8.367 1 95.81 86 ILE B C 1
ATOM 2606 O O . ILE B 1 86 ? -3.064 -15 -7.867 1 95.81 86 ILE B O 1
ATOM 2610 N N . ALA B 1 87 ? -4.438 -14.664 -9.602 1 95.62 87 ALA B N 1
ATOM 2611 C CA . ALA B 1 87 ? -3.453 -13.93 -10.391 1 95.62 87 ALA B CA 1
ATOM 2612 C C . ALA B 1 87 ? -3.77 -12.438 -10.414 1 95.62 87 ALA B C 1
ATOM 2614 O O . ALA B 1 87 ? -4.918 -12.039 -10.227 1 95.62 87 ALA B O 1
ATOM 2615 N N . THR B 1 88 ? -2.738 -11.641 -10.625 1 96.62 88 THR B N 1
ATOM 2616 C CA . THR B 1 88 ? -2.904 -10.195 -10.672 1 96.62 88 THR B CA 1
ATOM 2617 C C . THR B 1 88 ? -2.613 -9.664 -12.07 1 96.62 88 THR B C 1
ATOM 2619 O O . THR B 1 88 ? -1.751 -10.195 -12.773 1 96.62 88 THR B O 1
ATOM 2622 N N . THR B 1 89 ? -3.344 -8.625 -12.438 1 93.06 89 THR B N 1
ATOM 2623 C CA . THR B 1 89 ? -3.09 -7.98 -13.719 1 93.06 89 THR B CA 1
ATOM 2624 C C . THR B 1 89 ? -3.471 -6.504 -13.672 1 93.06 89 THR B C 1
ATOM 2626 O O . THR B 1 89 ? -4.301 -6.098 -12.859 1 93.06 89 THR B O 1
ATOM 2629 N N . ALA B 1 90 ? -2.787 -5.629 -14.445 1 87.19 90 ALA B N 1
ATOM 2630 C CA . ALA B 1 90 ? -3.143 -4.215 -14.562 1 87.19 90 ALA B CA 1
ATOM 2631 C C . ALA B 1 90 ? -4.109 -3.99 -15.727 1 87.19 90 ALA B C 1
ATOM 2633 O O . ALA B 1 90 ? -4.82 -2.984 -15.766 1 87.19 90 ALA B O 1
ATOM 2634 N N . ARG B 1 91 ? -4.086 -4.734 -16.703 1 73.75 91 ARG B N 1
ATOM 2635 C CA . ARG B 1 91 ? -4.777 -4.469 -17.969 1 73.75 91 ARG B CA 1
ATOM 2636 C C . ARG B 1 91 ? -5.961 -5.418 -18.156 1 73.75 91 ARG B C 1
ATOM 2638 O O . ARG B 1 91 ? -5.914 -6.566 -17.703 1 73.75 91 ARG B O 1
ATOM 2645 N N . ASP B 1 92 ? -7.02 -4.633 -18.438 1 64.5 92 ASP B N 1
ATOM 2646 C CA . ASP B 1 92 ? -8.156 -5.441 -18.859 1 64.5 92 ASP B CA 1
ATOM 2647 C C . ASP B 1 92 ? -7.836 -6.191 -20.156 1 64.5 92 ASP B C 1
ATOM 2649 O O . ASP B 1 92 ? -7.867 -5.609 -21.25 1 64.5 92 ASP B O 1
ATOM 2653 N N . ARG B 1 93 ? -7.02 -6.957 -19.984 1 57.97 93 ARG B N 1
ATOM 2654 C CA . ARG B 1 93 ? -6.812 -7.723 -21.219 1 57.97 93 ARG B CA 1
ATOM 2655 C C . ARG B 1 93 ? -8.086 -8.461 -21.625 1 57.97 93 ARG B C 1
ATOM 2657 O O . ARG B 1 93 ? -8.969 -8.695 -20.797 1 57.97 93 ARG B O 1
ATOM 2664 N N . SER B 1 94 ? -8.469 -8.25 -22.859 1 49.88 94 SER B N 1
ATOM 2665 C CA . SER B 1 94 ? -9.617 -8.867 -23.516 1 49.88 94 SER B CA 1
ATOM 2666 C C . SER B 1 94 ? -9.938 -10.219 -22.891 1 49.88 94 SER B C 1
ATOM 2668 O O . SER B 1 94 ? -10.453 -11.117 -23.562 1 49.88 94 SER B O 1
ATOM 2670 N N . PHE B 1 95 ? -9.516 -10.305 -21.688 1 51.69 95 PHE B N 1
ATOM 2671 C CA . PHE B 1 95 ? -9.797 -11.633 -21.156 1 51.69 95 PHE B CA 1
ATOM 2672 C C . PHE B 1 95 ? -11.266 -11.758 -20.75 1 51.69 95 PHE B C 1
ATOM 2674 O O . PHE B 1 95 ? -11.883 -10.781 -20.328 1 51.69 95 PHE B O 1
ATOM 2681 N N . ASP B 1 96 ? -11.914 -12.758 -21.328 1 59 96 ASP B N 1
ATOM 2682 C CA . ASP B 1 96 ? -13.281 -13.195 -21.031 1 59 96 ASP B CA 1
ATOM 2683 C C . ASP B 1 96 ? -13.477 -13.391 -19.516 1 59 96 ASP B C 1
ATOM 2685 O O . ASP B 1 96 ? -14.5 -13.922 -19.094 1 59 96 ASP B O 1
ATOM 2689 N N . ARG B 1 97 ? -12.477 -12.961 -18.734 1 68.25 97 ARG B N 1
ATOM 2690 C CA . ARG B 1 97 ? -12.656 -13.211 -17.297 1 68.25 97 ARG B CA 1
ATOM 2691 C C . ARG B 1 97 ? -12.914 -11.906 -16.547 1 68.25 97 ARG B C 1
ATOM 2693 O O . ARG B 1 97 ? -12.414 -10.852 -16.938 1 68.25 97 ARG B O 1
ATOM 2700 N N . THR B 1 98 ? -13.656 -12.055 -15.531 1 77 98 THR B N 1
ATOM 2701 C CA . THR B 1 98 ? -14.031 -10.938 -14.672 1 77 98 THR B CA 1
ATOM 2702 C C . THR B 1 98 ? -12.852 -10.516 -13.797 1 77 98 THR B C 1
ATOM 2704 O O . THR B 1 98 ? -12.219 -11.352 -13.148 1 77 98 THR B O 1
ATOM 2707 N N . LEU B 1 99 ? -12.5 -9.289 -13.945 1 87 99 LEU B N 1
ATOM 2708 C CA . LEU B 1 99 ? -11.516 -8.719 -13.039 1 87 99 LEU B CA 1
ATOM 2709 C C . LEU B 1 99 ? -12.156 -8.32 -11.711 1 87 99 LEU B C 1
ATOM 2711 O O . LEU B 1 99 ? -13.172 -7.617 -11.695 1 87 99 LEU B O 1
ATOM 2715 N N . GLU B 1 100 ? -11.562 -8.859 -10.664 1 90.56 100 GLU B N 1
ATOM 2716 C CA . GLU B 1 100 ? -12.172 -8.664 -9.352 1 90.56 100 GLU B CA 1
ATOM 2717 C C . GLU B 1 100 ? -11.336 -7.711 -8.492 1 90.56 100 GLU B C 1
ATOM 2719 O O . GLU B 1 100 ? -10.172 -7.453 -8.797 1 90.56 100 GLU B O 1
ATOM 2724 N N . HIS B 1 101 ? -11.945 -7.238 -7.398 1 92.88 101 HIS B N 1
ATOM 2725 C CA . HIS B 1 101 ? -11.312 -6.273 -6.5 1 92.88 101 HIS B CA 1
ATOM 2726 C C . HIS B 1 101 ? -10.531 -6.98 -5.395 1 92.88 101 HIS B C 1
ATOM 2728 O O . HIS B 1 101 ? -11.023 -7.945 -4.805 1 92.88 101 HIS B O 1
ATOM 2734 N N . PRO B 1 102 ? -9.305 -6.465 -5.102 1 96.81 102 PRO B N 1
ATOM 2735 C CA . PRO B 1 102 ? -8.5 -7.121 -4.074 1 96.81 102 PRO B CA 1
ATOM 2736 C C . PRO B 1 102 ? -9.227 -7.25 -2.738 1 96.81 102 PRO B C 1
ATOM 2738 O O . PRO B 1 102 ? -9.203 -8.312 -2.117 1 96.81 102 PRO B O 1
ATOM 2741 N N . ARG B 1 103 ? -9.93 -6.277 -2.311 1 92.94 103 ARG B N 1
ATOM 2742 C CA . ARG B 1 103 ? -10.578 -6.234 -1.005 1 92.94 103 ARG B CA 1
ATOM 2743 C C . ARG B 1 103 ? -11.617 -7.344 -0.874 1 92.94 103 ARG B C 1
ATOM 2745 O O . ARG B 1 103 ? -11.75 -7.957 0.188 1 92.94 103 ARG B O 1
ATOM 2752 N N . THR B 1 104 ? -12.289 -7.648 -1.913 1 91 104 THR B N 1
ATOM 2753 C CA . THR B 1 104 ? -13.391 -8.602 -1.843 1 91 104 THR B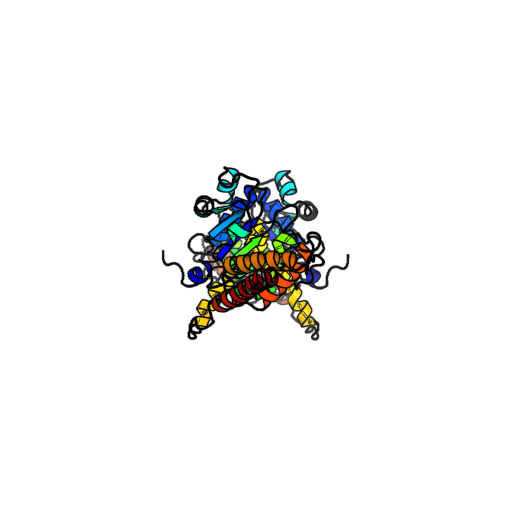 CA 1
ATOM 2754 C C . THR B 1 104 ? -12.922 -10 -2.24 1 91 104 THR B C 1
ATOM 2756 O O . THR B 1 104 ? -13.516 -11 -1.828 1 91 104 THR B O 1
ATOM 2759 N N . THR B 1 105 ? -11.836 -10.117 -2.941 1 93.81 105 THR B N 1
ATOM 2760 C CA . THR B 1 105 ? -11.469 -11.383 -3.564 1 93.81 105 THR B CA 1
ATOM 2761 C C . THR B 1 105 ? -10.336 -12.055 -2.795 1 93.81 105 THR B C 1
ATOM 2763 O O . THR B 1 105 ? -10.344 -13.273 -2.611 1 93.81 105 THR B O 1
ATOM 2766 N N . LEU B 1 106 ? -9.43 -11.312 -2.242 1 97.25 106 LEU B N 1
ATOM 2767 C CA . LEU B 1 106 ? -8.203 -11.859 -1.664 1 97.25 106 LEU B CA 1
ATOM 2768 C C . LEU B 1 106 ? -8.523 -12.711 -0.435 1 97.25 106 LEU B C 1
ATOM 2770 O O . LEU B 1 106 ? -7.848 -13.703 -0.175 1 97.25 106 LEU B O 1
ATOM 2774 N N . PRO B 1 107 ? -9.594 -12.383 0.321 1 92.88 107 PRO B N 1
ATOM 2775 C CA . PRO B 1 107 ? -9.906 -13.203 1.492 1 92.88 107 PRO B CA 1
ATOM 2776 C C . PRO B 1 107 ? -10.18 -14.664 1.134 1 92.88 107 PRO B C 1
ATOM 2778 O O . PRO B 1 107 ? -10.086 -15.539 1.994 1 92.88 107 PRO B O 1
ATOM 2781 N N . TRP B 1 108 ? -10.477 -14.906 -0.062 1 91.75 108 TRP B N 1
ATOM 2782 C CA . TRP B 1 108 ? -10.742 -16.266 -0.546 1 91.75 108 TRP B CA 1
ATOM 2783 C C . TRP B 1 108 ? -9.508 -17.141 -0.383 1 91.75 108 TRP B C 1
ATOM 2785 O O . TRP B 1 108 ? -9.625 -18.375 -0.342 1 91.75 108 TRP B O 1
ATOM 2795 N N . LEU B 1 109 ? -8.344 -16.578 -0.254 1 95.12 109 LEU B N 1
ATOM 2796 C CA . LEU B 1 109 ? -7.094 -17.328 -0.162 1 95.12 109 LEU B CA 1
ATOM 2797 C C . LEU B 1 109 ? -6.828 -17.766 1.272 1 95.12 109 LEU B C 1
ATOM 2799 O O . LEU B 1 109 ? -5.977 -18.625 1.514 1 95.12 109 LEU B O 1
ATOM 2803 N N . LEU B 1 110 ? -7.508 -17.219 2.199 1 92.62 110 LEU B N 1
ATOM 2804 C CA . LEU B 1 110 ? -7.188 -17.422 3.605 1 92.62 110 LEU B CA 1
ATOM 2805 C C . LEU B 1 110 ? -7.461 -18.875 4.016 1 92.62 110 LEU B C 1
ATOM 2807 O O . LEU B 1 110 ? -8.336 -19.531 3.441 1 92.62 110 LEU B O 1
ATOM 2811 N N . HIS B 1 111 ? -6.688 -19.422 4.949 1 83.19 111 HIS B N 1
ATOM 2812 C CA . HIS B 1 111 ? -6.863 -20.688 5.66 1 83.19 111 HIS B CA 1
ATOM 2813 C C . HIS B 1 111 ? -6.699 -21.875 4.719 1 83.19 111 HIS B C 1
ATOM 2815 O O . HIS B 1 111 ? -7.25 -22.953 4.969 1 83.19 111 HIS B O 1
ATOM 2821 N N . SER B 1 112 ? -6.113 -21.797 3.617 1 84.69 112 SER B N 1
ATOM 2822 C CA . SER B 1 112 ? -5.82 -22.891 2.691 1 84.69 112 SER B CA 1
ATOM 2823 C C . SER B 1 112 ? -4.488 -22.672 1.986 1 84.69 112 SER B C 1
ATOM 2825 O O . SER B 1 112 ? -4.012 -21.531 1.877 1 84.69 112 SER B O 1
ATOM 2827 N N . PRO B 1 113 ? -3.854 -23.781 1.664 1 90.06 113 PRO B N 1
ATOM 2828 C CA . PRO B 1 113 ? -2.689 -23.594 0.795 1 90.06 113 PRO B CA 1
ATOM 2829 C C . PRO B 1 113 ? -3.027 -22.844 -0.495 1 90.06 113 PRO B C 1
ATOM 2831 O O . PRO B 1 113 ? -3.846 -23.328 -1.288 1 90.06 113 PRO B O 1
ATOM 2834 N N . ALA B 1 114 ? -2.523 -21.672 -0.614 1 95.75 114 ALA B N 1
ATOM 2835 C CA . ALA B 1 114 ? -2.943 -20.812 -1.707 1 95.75 114 ALA B CA 1
ATOM 2836 C C . ALA B 1 114 ? -1.764 -20.016 -2.26 1 95.75 114 ALA B C 1
ATOM 2838 O O . ALA B 1 114 ? -0.678 -20.016 -1.675 1 95.75 114 ALA B O 1
ATOM 2839 N N . ALA B 1 115 ? -2.031 -19.453 -3.439 1 97.94 115 ALA B N 1
ATOM 2840 C CA . ALA B 1 115 ? -1.002 -18.656 -4.098 1 97.94 115 ALA B CA 1
ATOM 2841 C C . ALA B 1 115 ? -1.58 -17.344 -4.621 1 97.94 115 ALA B C 1
ATOM 2843 O O . ALA B 1 115 ? -2.699 -17.312 -5.137 1 97.94 115 ALA B O 1
ATOM 2844 N N . LEU B 1 116 ? -0.893 -16.344 -4.43 1 98.75 116 LEU B N 1
ATOM 2845 C CA . LEU B 1 116 ? -1.118 -15.062 -5.078 1 98.75 116 LEU B CA 1
ATOM 2846 C C . LEU B 1 116 ? 0.01 -14.742 -6.055 1 98.75 116 LEU B C 1
ATOM 2848 O O . LEU B 1 116 ? 1.165 -14.602 -5.645 1 98.75 116 LEU B O 1
ATOM 2852 N N . ILE B 1 117 ? -0.357 -14.625 -7.34 1 98.44 117 ILE B N 1
ATOM 2853 C CA . ILE B 1 117 ? 0.641 -14.641 -8.406 1 98.44 117 ILE B CA 1
ATOM 2854 C C . ILE B 1 117 ? 0.806 -13.234 -8.984 1 98.44 117 ILE B C 1
ATOM 2856 O O . ILE B 1 117 ? -0.179 -12.586 -9.344 1 98.44 117 ILE B O 1
ATOM 2860 N N . PHE B 1 118 ? 2.045 -12.789 -9.078 1 98.62 118 PHE B N 1
ATOM 2861 C CA . PHE B 1 118 ? 2.408 -11.516 -9.688 1 98.62 118 PHE B CA 1
ATOM 2862 C C . PHE B 1 118 ? 3.314 -11.734 -10.898 1 98.62 118 PHE B C 1
ATOM 2864 O O . PHE B 1 118 ? 4.172 -12.617 -10.883 1 98.62 118 PHE B O 1
ATOM 2871 N N . GLY B 1 119 ? 3.172 -10.883 -11.891 1 97.56 119 GLY B N 1
ATOM 2872 C CA . GLY B 1 119 ? 3.92 -11.055 -13.133 1 97.56 119 GLY B CA 1
ATOM 2873 C C . GLY B 1 119 ? 5.16 -10.18 -13.203 1 97.56 119 GLY B C 1
ATOM 2874 O O . GLY B 1 119 ? 5.414 -9.375 -12.305 1 97.56 119 GLY B O 1
ATOM 2875 N N . PRO B 1 120 ? 5.875 -10.398 -14.312 1 96.88 120 PRO B N 1
ATOM 2876 C CA . PRO B 1 120 ? 7.07 -9.586 -14.555 1 96.88 120 PRO B CA 1
ATOM 2877 C C . PRO B 1 120 ? 6.762 -8.094 -14.625 1 96.88 120 PRO B C 1
ATOM 2879 O O . PRO B 1 120 ? 5.676 -7.699 -15.055 1 96.88 120 PRO B O 1
ATOM 2882 N N . GLU B 1 121 ? 7.77 -7.277 -14.266 1 94.75 121 GLU B N 1
ATOM 2883 C CA . GLU B 1 121 ? 7.633 -5.828 -14.148 1 94.75 121 GLU B CA 1
ATOM 2884 C C . GLU B 1 121 ? 7.336 -5.191 -15.5 1 94.75 121 GLU B C 1
ATOM 2886 O O . GLU B 1 121 ? 6.645 -4.172 -15.578 1 94.75 121 GLU B O 1
ATOM 2891 N N . ASP B 1 122 ? 7.746 -5.758 -16.594 1 92.25 122 ASP B N 1
ATOM 2892 C CA . ASP B 1 122 ? 7.688 -5.098 -17.891 1 92.25 122 ASP B CA 1
ATOM 2893 C C . ASP B 1 122 ? 6.438 -5.523 -18.672 1 92.25 122 ASP B C 1
ATOM 2895 O O . ASP B 1 122 ? 5.887 -4.738 -19.453 1 92.25 122 ASP B O 1
ATOM 2899 N N . ARG B 1 123 ? 5.938 -6.738 -18.406 1 91.25 123 ARG B N 1
ATOM 2900 C CA . ARG B 1 123 ? 4.883 -7.207 -19.297 1 91.25 123 ARG B CA 1
ATOM 2901 C C . ARG B 1 123 ? 3.668 -7.688 -18.5 1 91.25 123 ARG B C 1
ATOM 2903 O O . ARG B 1 123 ? 2.596 -7.898 -19.078 1 91.25 123 ARG B O 1
ATOM 2910 N N . GLY B 1 124 ? 3.857 -7.898 -17.188 1 94.31 124 GLY B N 1
ATOM 2911 C CA . GLY B 1 124 ? 2.791 -8.57 -16.469 1 94.31 124 GLY B CA 1
ATOM 2912 C C . GLY B 1 124 ? 2.656 -10.039 -16.828 1 94.31 124 GLY B C 1
ATOM 2913 O O . GLY B 1 124 ? 3.543 -10.609 -17.469 1 94.31 124 GLY B O 1
ATOM 2914 N N . LEU B 1 125 ? 1.607 -10.656 -16.344 1 94.88 125 LEU B N 1
ATOM 2915 C CA . LEU B 1 125 ? 1.369 -12.062 -16.625 1 94.88 125 LEU B CA 1
ATOM 2916 C C . LEU B 1 125 ? 0.8 -12.25 -18.031 1 94.88 125 LEU B C 1
ATOM 2918 O O . LEU B 1 125 ? -0.045 -11.469 -18.469 1 94.88 125 LEU B O 1
ATOM 2922 N N . SER B 1 126 ? 1.267 -13.258 -18.688 1 89.81 126 SER B N 1
ATOM 2923 C CA . SER B 1 126 ? 0.68 -13.641 -19.969 1 89.81 126 SER B CA 1
ATOM 2924 C C . SER B 1 126 ? -0.689 -14.281 -19.781 1 89.81 126 SER B C 1
ATOM 2926 O O . SER B 1 126 ? -1.044 -14.688 -18.672 1 89.81 126 SER B O 1
ATOM 2928 N N . ASN B 1 127 ? -1.377 -14.383 -20.859 1 83.75 127 ASN B N 1
ATOM 2929 C CA . ASN B 1 127 ? -2.668 -15.055 -20.797 1 83.75 127 ASN B CA 1
ATOM 2930 C C . ASN B 1 127 ? -2.523 -16.5 -20.297 1 83.75 127 ASN B C 1
ATOM 2932 O O . ASN B 1 127 ? -3.346 -16.969 -19.5 1 83.75 127 ASN B O 1
ATOM 2936 N N . THR B 1 128 ? -1.505 -17.141 -20.812 1 82.88 128 THR B N 1
ATOM 2937 C CA . THR B 1 128 ? -1.235 -18.516 -20.375 1 82.88 128 THR B CA 1
ATOM 2938 C C . THR B 1 128 ? -0.993 -18.562 -18.875 1 82.88 128 THR B C 1
ATOM 2940 O O . THR B 1 128 ? -1.521 -19.438 -18.188 1 82.88 128 THR B O 1
ATOM 2943 N N . GLU B 1 129 ? -0.269 -17.625 -18.359 1 89.31 129 GLU B N 1
ATOM 2944 C CA . GLU B 1 129 ? 0.035 -17.578 -16.922 1 89.31 129 GLU B CA 1
ATOM 2945 C C . GLU B 1 129 ? -1.209 -17.25 -16.109 1 89.31 129 GLU B C 1
ATOM 2947 O O . GLU B 1 129 ? -1.413 -17.797 -15.023 1 89.31 129 GLU B O 1
ATOM 2952 N N . LEU B 1 130 ? -1.988 -16.312 -16.609 1 88.56 130 LEU B N 1
ATOM 2953 C CA . LEU B 1 130 ? -3.23 -15.938 -15.938 1 88.56 130 LEU B CA 1
ATOM 2954 C C . LEU B 1 130 ? -4.16 -17.141 -15.812 1 88.56 130 LEU B C 1
ATOM 2956 O O . LEU B 1 130 ? -4.883 -17.266 -14.82 1 88.56 130 LEU B O 1
ATOM 2960 N N . ASN B 1 131 ? -4.07 -18.062 -16.719 1 81 131 ASN B N 1
ATOM 2961 C CA . ASN B 1 131 ? -4.977 -19.203 -16.797 1 81 131 ASN B CA 1
ATOM 2962 C C . ASN B 1 131 ? -4.664 -20.234 -15.719 1 81 131 ASN B C 1
ATOM 2964 O O . ASN B 1 131 ? -5.469 -21.141 -15.461 1 81 131 ASN B O 1
ATOM 2968 N N . TYR B 1 132 ? -3.545 -20.062 -15.008 1 82.44 132 TYR B N 1
ATOM 2969 C CA . TYR B 1 132 ? -3.201 -20.984 -13.93 1 82.44 132 TYR B CA 1
ATOM 2970 C C . TYR B 1 132 ? -3.939 -20.625 -12.648 1 82.44 132 TYR B C 1
ATOM 2972 O O . TYR B 1 132 ? -3.959 -21.391 -11.688 1 82.44 132 TYR B O 1
ATOM 2980 N N . ALA B 1 133 ? -4.598 -19.469 -12.609 1 88 133 ALA B N 1
ATOM 2981 C CA . ALA B 1 133 ? -5.312 -19.031 -11.422 1 88 133 ALA B CA 1
ATOM 2982 C C . ALA B 1 133 ? -6.82 -19.141 -11.609 1 88 133 ALA B C 1
ATOM 2984 O O . ALA B 1 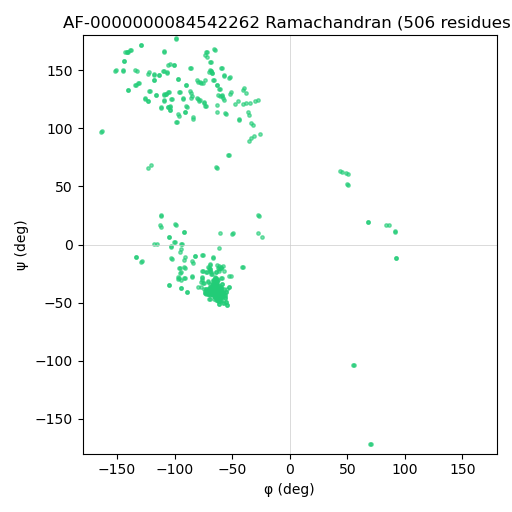133 ? -7.328 -18.953 -12.719 1 88 133 ALA B O 1
ATOM 2985 N N . GLN B 1 134 ? -7.543 -19.406 -10.539 1 81.62 134 GLN B N 1
ATOM 2986 C CA . GLN B 1 134 ? -9 -19.484 -10.586 1 81.62 134 GLN B CA 1
ATOM 2987 C C . GLN B 1 134 ? -9.625 -18.094 -10.641 1 81.62 134 GLN B C 1
ATOM 2989 O O . GLN B 1 134 ? -10.711 -17.922 -11.195 1 81.62 134 GLN B O 1
ATOM 2994 N N . ARG B 1 135 ? -9.016 -17.172 -10.055 1 87.62 135 ARG B N 1
ATOM 2995 C CA . ARG B 1 135 ? -9.539 -15.805 -9.969 1 87.62 135 ARG B CA 1
ATOM 2996 C C . ARG B 1 135 ? -8.461 -14.781 -10.328 1 87.62 135 ARG B C 1
ATOM 2998 O O . ARG B 1 135 ? -7.266 -15.062 -10.195 1 87.62 135 ARG B O 1
ATOM 3005 N N . ILE B 1 136 ? -8.938 -13.695 -10.883 1 91.56 136 ILE B N 1
ATOM 3006 C CA . ILE B 1 136 ? -8.031 -12.633 -11.32 1 91.56 136 ILE B CA 1
ATOM 3007 C C . ILE B 1 136 ? -8.383 -11.328 -10.617 1 91.56 136 ILE B C 1
ATOM 3009 O O . ILE B 1 136 ? -9.555 -10.938 -10.562 1 91.56 136 ILE B O 1
ATOM 3013 N N . VAL B 1 137 ? -7.363 -10.695 -10.094 1 95.69 137 VAL B N 1
ATOM 3014 C CA . VAL B 1 137 ? -7.57 -9.453 -9.352 1 95.69 137 VAL B CA 1
ATOM 3015 C C . VAL B 1 137 ? -6.852 -8.305 -10.055 1 95.69 137 VAL B C 1
ATOM 3017 O O . VAL B 1 137 ? -5.746 -8.477 -10.578 1 95.69 137 VAL B O 1
ATOM 3020 N N . ARG B 1 138 ? -7.488 -7.203 -10.047 1 95.25 138 ARG B N 1
ATOM 3021 C CA . ARG B 1 138 ? -6.898 -5.949 -10.508 1 95.25 138 ARG B CA 1
ATOM 3022 C C . ARG B 1 138 ? -6.996 -4.871 -9.43 1 95.25 138 ARG B C 1
ATOM 3024 O O . ARG B 1 138 ? -8.078 -4.621 -8.891 1 95.25 138 ARG B O 1
ATOM 3031 N N . ILE B 1 139 ? -5.918 -4.305 -9.102 1 96.56 139 ILE B N 1
ATOM 3032 C CA . ILE B 1 139 ? -5.934 -3.152 -8.203 1 96.56 139 ILE B CA 1
ATOM 3033 C C . ILE B 1 139 ? -6.457 -1.926 -8.945 1 96.56 139 ILE B C 1
ATOM 3035 O O . ILE B 1 139 ? -5.895 -1.524 -9.969 1 96.56 139 ILE B O 1
ATOM 3039 N N . PRO B 1 140 ? -7.543 -1.358 -8.508 1 94.19 140 PRO B N 1
ATOM 3040 C CA . PRO B 1 140 ? -8.016 -0.152 -9.188 1 94.19 140 PRO B CA 1
ATOM 3041 C C . PRO B 1 140 ? -6.988 0.974 -9.18 1 94.19 140 PRO B C 1
ATOM 3043 O O . PRO B 1 140 ? -6.43 1.305 -8.133 1 94.19 140 PRO B O 1
ATOM 3046 N N . SER B 1 141 ? -6.699 1.503 -10.305 1 94.19 141 SER B N 1
ATOM 3047 C CA . SER B 1 141 ? -5.711 2.566 -10.438 1 94.19 141 SER B CA 1
ATOM 3048 C C . SER B 1 141 ? -6.188 3.645 -11.406 1 94.19 141 SER B C 1
ATOM 3050 O O . SER B 1 141 ? -7.199 3.469 -12.094 1 94.19 141 SER B O 1
ATOM 3052 N N . SER B 1 142 ? -5.539 4.719 -11.414 1 93.62 142 SER B N 1
ATOM 3053 C CA . SER B 1 142 ? -5.867 5.836 -12.297 1 93.62 142 SER B CA 1
ATOM 3054 C C . SER B 1 142 ? -5.578 5.5 -13.75 1 93.62 142 SER B C 1
ATOM 3056 O O . SER B 1 142 ? -4.613 4.793 -14.055 1 93.62 142 SER B O 1
ATOM 3058 N N . SER B 1 143 ? -6.348 6.07 -14.648 1 90.81 143 SER B N 1
ATOM 3059 C CA . SER B 1 143 ? -6.129 5.891 -16.078 1 90.81 143 SER B CA 1
ATOM 3060 C C . SER B 1 143 ? -4.852 6.598 -16.531 1 90.81 143 SER B C 1
ATOM 3062 O O . SER B 1 143 ? -4.289 6.258 -17.578 1 90.81 143 SER B O 1
ATOM 3064 N N . ALA B 1 144 ? -4.426 7.555 -15.734 1 91.31 144 ALA B N 1
ATOM 3065 C CA . ALA B 1 144 ? -3.211 8.297 -16.062 1 91.31 144 ALA B CA 1
ATOM 3066 C C . ALA B 1 144 ? -1.975 7.41 -15.938 1 91.31 144 ALA B C 1
ATOM 3068 O O . ALA B 1 144 ? -0.94 7.68 -16.547 1 91.31 144 ALA B O 1
ATOM 3069 N N . TYR B 1 145 ? -2.084 6.379 -15.141 1 93.62 145 TYR B N 1
ATOM 3070 C CA . TYR B 1 145 ? -1.001 5.438 -14.891 1 93.62 145 TYR B CA 1
ATOM 3071 C C . TYR B 1 145 ? -1.533 4.145 -14.281 1 93.62 145 TYR B C 1
ATOM 3073 O O . TYR B 1 145 ? -1.567 3.994 -13.055 1 93.62 145 TYR B O 1
ATOM 3081 N N . GLU B 1 146 ? -1.743 3.182 -15.008 1 91.5 146 GLU B N 1
ATOM 3082 C CA . GLU B 1 146 ? -2.555 2.035 -14.602 1 91.5 146 GLU B CA 1
ATOM 3083 C C . GLU B 1 146 ? -1.704 0.97 -13.914 1 91.5 146 GLU B C 1
ATOM 3085 O O . GLU B 1 146 ? -2.133 0.368 -12.93 1 91.5 146 GLU B O 1
ATOM 3090 N N . SER B 1 147 ? -0.508 0.75 -14.461 1 94 147 SER B N 1
ATOM 3091 C CA . SER B 1 147 ? 0.304 -0.353 -13.953 1 94 147 SER B CA 1
ATOM 3092 C C . SER B 1 147 ? 1.114 0.068 -12.734 1 94 147 SER B C 1
ATOM 3094 O O . SER B 1 147 ? 1.82 1.078 -12.766 1 94 147 SER B O 1
ATOM 3096 N N . LEU B 1 148 ? 1.017 -0.687 -11.641 1 97.19 148 LEU B N 1
ATOM 3097 C CA . LEU B 1 148 ? 1.778 -0.434 -10.422 1 97.19 148 LEU B CA 1
ATOM 3098 C C . LEU B 1 148 ? 3.145 -1.108 -10.484 1 97.19 148 LEU B C 1
ATOM 3100 O O . LEU B 1 148 ? 3.311 -2.121 -11.172 1 97.19 148 LEU B O 1
ATOM 3104 N N . ASN B 1 149 ? 4.105 -0.538 -9.789 1 97.25 149 ASN B N 1
ATOM 3105 C CA . ASN B 1 149 ? 5.355 -1.239 -9.508 1 97.25 149 ASN B CA 1
ATOM 3106 C C . ASN B 1 149 ? 5.105 -2.557 -8.773 1 97.25 149 ASN B C 1
ATOM 3108 O O . ASN B 1 149 ? 4.227 -2.639 -7.918 1 97.25 149 ASN B O 1
ATOM 3112 N N . LEU B 1 150 ? 5.914 -3.529 -9.062 1 98.19 150 LEU B N 1
ATOM 3113 C CA . LEU B 1 150 ? 5.738 -4.875 -8.531 1 98.19 150 LEU B CA 1
ATOM 3114 C C . LEU B 1 150 ? 5.66 -4.848 -7.008 1 98.19 150 LEU B C 1
ATOM 3116 O O . LEU B 1 150 ? 4.723 -5.391 -6.418 1 98.19 150 LEU B O 1
ATOM 3120 N N . ALA B 1 151 ? 6.637 -4.207 -6.367 1 98.5 151 ALA B N 1
ATOM 3121 C CA . ALA B 1 151 ? 6.691 -4.211 -4.906 1 98.5 151 ALA B CA 1
ATOM 3122 C C . ALA B 1 151 ? 5.5 -3.461 -4.312 1 98.5 151 ALA B C 1
ATOM 3124 O O . ALA B 1 151 ? 5.02 -3.809 -3.23 1 98.5 151 ALA B O 1
ATOM 3125 N N . GLN B 1 152 ? 5.012 -2.486 -5.023 1 98.19 152 GLN B N 1
ATOM 3126 C CA . GLN B 1 152 ? 3.852 -1.73 -4.566 1 98.19 152 GLN B CA 1
ATOM 3127 C C . GLN B 1 152 ? 2.572 -2.549 -4.707 1 98.19 152 GLN B C 1
ATOM 3129 O O . GLN B 1 152 ? 1.696 -2.496 -3.842 1 98.19 152 GLN B O 1
ATOM 3134 N N . ALA B 1 153 ? 2.439 -3.25 -5.805 1 98.56 153 ALA B N 1
ATOM 3135 C CA . ALA B 1 153 ? 1.304 -4.152 -5.969 1 98.56 153 ALA B CA 1
ATOM 3136 C C . ALA B 1 153 ? 1.279 -5.215 -4.875 1 98.56 153 ALA B C 1
ATOM 3138 O O . ALA B 1 153 ? 0.228 -5.488 -4.289 1 98.56 153 ALA B O 1
ATOM 3139 N N . VAL B 1 154 ? 2.443 -5.781 -4.59 1 98.81 154 VAL B N 1
ATOM 3140 C CA . VAL B 1 154 ? 2.557 -6.777 -3.531 1 98.81 154 VAL B CA 1
ATOM 3141 C C . VAL B 1 154 ? 2.174 -6.156 -2.189 1 98.81 154 VAL B C 1
ATOM 3143 O O . VAL B 1 154 ? 1.479 -6.781 -1.385 1 98.81 154 VAL B O 1
ATOM 3146 N N . ALA B 1 155 ? 2.58 -4.926 -1.956 1 98.75 155 ALA B N 1
ATOM 3147 C CA . ALA B 1 155 ? 2.283 -4.238 -0.702 1 98.75 155 ALA B CA 1
ATOM 3148 C C . ALA B 1 155 ? 0.778 -4.09 -0.502 1 98.75 155 ALA B C 1
ATOM 3150 O O . ALA B 1 155 ? 0.25 -4.426 0.561 1 98.75 155 ALA B O 1
ATOM 3151 N N . VAL B 1 156 ? 0.084 -3.625 -1.51 1 98.56 156 VAL B N 1
ATOM 3152 C CA . VAL B 1 156 ? -1.356 -3.402 -1.439 1 98.56 156 VAL B CA 1
ATOM 3153 C C . VAL B 1 156 ? -2.072 -4.727 -1.192 1 98.56 156 VAL B C 1
ATOM 3155 O O . VAL B 1 156 ? -2.949 -4.816 -0.33 1 98.56 156 VAL B O 1
ATOM 3158 N N . CYS B 1 157 ? -1.688 -5.738 -1.865 1 98.75 157 CYS B N 1
ATOM 3159 C CA . CYS B 1 157 ? -2.359 -7.027 -1.753 1 98.75 157 CYS B CA 1
ATOM 3160 C C . CYS B 1 157 ? -2.07 -7.676 -0.404 1 98.75 157 CYS B C 1
ATOM 3162 O O . CYS B 1 157 ? -2.971 -8.234 0.225 1 98.75 157 CYS B O 1
ATOM 3164 N N . CYS B 1 158 ? -0.836 -7.621 0.034 1 98.62 158 CYS B N 1
ATOM 3165 C CA . CYS B 1 158 ? -0.488 -8.18 1.336 1 98.62 158 CYS B CA 1
ATOM 3166 C C . CYS B 1 158 ? -1.212 -7.441 2.455 1 98.62 158 CYS B C 1
ATOM 3168 O O . CYS B 1 158 ? -1.641 -8.055 3.434 1 98.62 158 CYS B O 1
ATOM 3170 N N . TYR B 1 159 ? -1.341 -6.152 2.283 1 98.25 159 TYR B N 1
ATOM 3171 C CA . TYR B 1 159 ? -2.094 -5.344 3.234 1 98.25 159 TYR B CA 1
ATOM 3172 C C . TYR B 1 159 ? -3.539 -5.82 3.334 1 98.25 159 TYR B C 1
ATOM 3174 O O . TYR B 1 159 ? -4.043 -6.059 4.434 1 98.25 159 TYR B O 1
ATOM 3182 N N . GLU B 1 160 ? -4.207 -6.035 2.217 1 97.62 160 GLU B N 1
ATOM 3183 C CA . GLU B 1 160 ? -5.59 -6.5 2.191 1 97.62 160 GLU B CA 1
ATOM 3184 C C . GLU B 1 160 ? -5.715 -7.887 2.816 1 97.62 160 GLU B C 1
ATOM 3186 O O . GLU B 1 160 ? -6.652 -8.148 3.574 1 97.62 160 GLU B O 1
ATOM 3191 N N . LEU B 1 161 ? -4.789 -8.758 2.492 1 97.5 161 LEU B N 1
ATOM 3192 C CA . LEU B 1 161 ? -4.805 -10.102 3.062 1 97.5 161 LEU B CA 1
ATOM 3193 C C . LEU B 1 161 ? -4.645 -10.055 4.578 1 97.5 161 LEU B C 1
ATOM 3195 O O . LEU B 1 161 ? -5.383 -10.719 5.305 1 97.5 161 LEU B O 1
ATOM 3199 N N . SER B 1 162 ? -3.672 -9.266 5 1 96.94 162 SER B N 1
ATOM 3200 C CA . SER B 1 162 ? -3.408 -9.133 6.426 1 96.94 162 SER B CA 1
ATOM 3201 C C . SER B 1 162 ? -4.629 -8.594 7.168 1 96.94 162 SER B C 1
ATOM 3203 O O . SER B 1 162 ? -4.996 -9.109 8.227 1 96.94 162 SER B O 1
ATOM 3205 N N . LEU B 1 163 ? -5.266 -7.594 6.605 1 94.69 163 LEU B N 1
ATOM 3206 C CA . LEU B 1 163 ? -6.457 -7.012 7.215 1 94.69 163 LEU B CA 1
ATOM 3207 C C . LEU B 1 163 ? -7.582 -8.039 7.289 1 94.69 163 LEU B C 1
ATOM 3209 O O . LEU B 1 163 ? -8.281 -8.133 8.305 1 94.69 163 LEU B O 1
ATOM 3213 N N . SER B 1 164 ? -7.766 -8.758 6.242 1 94.06 164 SER B N 1
ATOM 3214 C CA . SER B 1 164 ? -8.797 -9.789 6.215 1 94.06 164 SER B CA 1
ATOM 3215 C C . SER B 1 164 ? -8.555 -10.852 7.281 1 94.06 164 SER B C 1
ATOM 3217 O O . SER B 1 164 ? -9.492 -11.312 7.938 1 94.06 164 SER B O 1
ATOM 3219 N N . ALA B 1 165 ? -7.328 -11.203 7.426 1 94 165 ALA B N 1
ATOM 3220 C CA . ALA B 1 165 ? -6.965 -12.203 8.43 1 94 165 ALA B CA 1
ATOM 3221 C C . ALA B 1 165 ? -7.234 -11.68 9.844 1 94 165 ALA B C 1
ATOM 3223 O O . ALA B 1 165 ? -7.684 -12.43 10.711 1 94 165 ALA B O 1
ATOM 3224 N N . GLN B 1 166 ? -6.977 -10.438 10.07 1 90.06 166 GLN B N 1
ATOM 3225 C CA . GLN B 1 166 ? -7.176 -9.812 11.375 1 90.06 166 GLN B CA 1
ATOM 3226 C C . GLN B 1 166 ? -8.656 -9.695 11.711 1 90.06 166 GLN B C 1
ATOM 3228 O O . GLN B 1 166 ? -9.055 -9.836 12.867 1 90.06 166 GLN B O 1
ATOM 3233 N N . THR B 1 167 ? -9.477 -9.352 10.719 1 84.81 167 THR B N 1
ATOM 3234 C CA . THR B 1 167 ? -10.914 -9.164 10.906 1 84.81 167 THR B CA 1
ATOM 3235 C C . THR B 1 167 ? -11.602 -10.5 11.18 1 84.81 167 THR B C 1
ATOM 3237 O O . THR B 1 167 ? -12.578 -10.562 11.93 1 84.81 167 THR B O 1
ATOM 3240 N N . LEU B 1 168 ? -11.195 -11.531 10.531 1 74.38 168 LEU B N 1
ATOM 3241 C CA . LEU B 1 168 ? -11.773 -12.859 10.727 1 74.38 168 LEU B CA 1
ATOM 3242 C C . LEU B 1 168 ? -11.586 -13.32 12.172 1 74.38 168 LEU B C 1
ATOM 3244 O O . LEU B 1 168 ? -12.469 -13.969 12.734 1 74.38 168 LEU B O 1
ATOM 3248 N N . ILE B 1 169 ? -10.453 -12.984 12.695 1 62.94 169 ILE B N 1
ATOM 3249 C CA . ILE B 1 169 ? -10.227 -13.383 14.078 1 62.94 169 ILE B CA 1
ATOM 3250 C C . ILE B 1 169 ? -11.133 -12.578 15.008 1 62.94 169 ILE B C 1
ATOM 3252 O O . ILE B 1 169 ? -11.68 -13.109 15.969 1 62.94 169 ILE B O 1
ATOM 3256 N N . ASP B 1 170 ? -11.273 -11.328 14.656 1 56.66 170 ASP B N 1
ATOM 3257 C CA . ASP B 1 170 ? -12.156 -10.523 15.5 1 56.66 170 ASP B CA 1
ATOM 3258 C C . ASP B 1 170 ? -13.594 -11.031 15.43 1 56.66 170 ASP B C 1
ATOM 3260 O O . ASP B 1 170 ? -14.312 -11.047 16.438 1 56.66 170 ASP B O 1
ATOM 3264 N N . GLN B 1 171 ? -14.055 -11.453 14.25 1 46.88 171 GLN B N 1
ATOM 3265 C CA . GLN B 1 171 ? -15.391 -12.031 14.133 1 46.88 171 GLN B CA 1
ATOM 3266 C C . GLN B 1 171 ? -15.445 -13.422 14.75 1 46.88 171 GLN B C 1
ATOM 3268 O O . GLN B 1 171 ? -16.516 -13.875 15.172 1 46.88 171 GLN B O 1
ATOM 3273 N N . ASN B 1 172 ? -14.398 -14.234 14.477 1 43.03 172 ASN B N 1
ATOM 3274 C CA . ASN B 1 172 ? -14.422 -15.57 15.062 1 43.03 172 ASN B CA 1
ATOM 3275 C C . ASN B 1 172 ? -14.438 -15.516 16.594 1 43.03 172 ASN B C 1
ATOM 3277 O O . ASN B 1 172 ? -14.281 -16.531 17.25 1 43.03 172 ASN B O 1
ATOM 3281 N N . THR B 1 173 ? -14.383 -14.438 17.344 1 38.47 173 THR B N 1
ATOM 3282 C CA . THR B 1 173 ? -14.945 -14.609 18.672 1 38.47 173 THR B CA 1
ATOM 3283 C C . THR B 1 173 ? -16.422 -14.969 18.594 1 38.47 173 THR B C 1
ATOM 3285 O O . THR B 1 173 ? -17.094 -15.086 19.625 1 38.47 173 THR B O 1
ATOM 3288 N N . LEU B 1 174 ? -17.125 -14.773 17.594 1 33.66 174 LEU B N 1
ATOM 3289 C CA . LEU B 1 174 ? -18.312 -15.609 17.375 1 33.66 174 LEU B CA 1
ATOM 3290 C C . LEU B 1 174 ? -17.906 -17.016 16.922 1 33.66 174 LEU B C 1
ATOM 3292 O O . LEU B 1 174 ? -16.844 -17.188 16.312 1 33.66 174 LEU B O 1
ATOM 3296 N N . PRO B 1 175 ? -18.547 -18.109 17.344 1 30.77 175 PRO B N 1
ATOM 3297 C CA . PRO B 1 175 ? -18.219 -19.516 17.094 1 30.77 175 PRO B CA 1
ATOM 3298 C C . PRO B 1 175 ? -17.844 -19.781 15.641 1 30.77 175 PRO B C 1
ATOM 3300 O O . PRO B 1 175 ? -18.438 -19.203 14.734 1 30.77 175 PRO B O 1
ATOM 3303 N N . SER B 1 176 ? -16.594 -20.031 15.242 1 32.97 176 SER B N 1
ATOM 3304 C CA . SER B 1 176 ? -16.016 -20.5 13.992 1 32.97 176 SER B CA 1
ATOM 3305 C C . SER B 1 176 ? -16.984 -21.438 13.258 1 32.97 176 SER B C 1
ATOM 3307 O O . SER B 1 176 ? -17.453 -22.422 13.828 1 32.97 176 SER B O 1
ATOM 3309 N N . PRO B 1 177 ? -17.828 -21.078 12.352 1 31.41 177 PRO B N 1
ATOM 3310 C CA . PRO B 1 177 ? -18.438 -22.25 11.711 1 31.41 177 PRO B CA 1
ATOM 3311 C C . PRO B 1 177 ? -17.453 -23.391 11.516 1 31.41 177 PRO B C 1
ATOM 3313 O O . PRO B 1 177 ? -16.25 -23.156 11.453 1 31.41 177 PRO B O 1
ATOM 3316 N N . GLU B 1 178 ? -17.703 -24.609 11.875 1 30.92 178 GLU B N 1
ATOM 3317 C CA . GLU B 1 178 ? -17.078 -25.891 11.625 1 30.92 178 GLU B CA 1
ATOM 3318 C C . GLU B 1 178 ? -16.391 -25.922 10.258 1 30.92 178 GLU B C 1
ATOM 3320 O O . GLU B 1 178 ? -16.891 -25.328 9.297 1 30.92 178 GLU B O 1
ATOM 3325 N N . PRO B 1 179 ? -15.094 -26.203 10.086 1 35.22 179 PRO B N 1
ATOM 3326 C CA . PRO B 1 179 ? -14.289 -26.609 8.922 1 35.22 179 PRO B CA 1
ATOM 3327 C C . PRO B 1 179 ? -15.109 -27.359 7.879 1 35.22 179 PRO B C 1
ATOM 3329 O O . PRO B 1 179 ? -14.547 -28.109 7.07 1 35.22 179 PRO B O 1
ATOM 3332 N N . SER B 1 180 ? -16.406 -27.422 7.957 1 35.06 180 SER B N 1
ATOM 3333 C CA . SER B 1 180 ? -17.062 -28.391 7.082 1 35.06 180 SER B CA 1
ATOM 3334 C C . SER B 1 180 ? -16.734 -28.125 5.617 1 35.06 180 SER B C 1
ATOM 3336 O O . SER B 1 180 ? -17.359 -28.672 4.719 1 35.06 180 SER B O 1
ATOM 3338 N N . GLU B 1 181 ? -16.266 -26.938 5.316 1 37.75 181 GLU B N 1
ATOM 3339 C CA . GLU B 1 181 ? -16.266 -26.828 3.859 1 37.75 181 GLU B CA 1
ATOM 3340 C C . GLU B 1 181 ? -15.336 -27.859 3.225 1 37.75 181 GLU B C 1
ATOM 3342 O O . GLU B 1 181 ? -14.211 -28.047 3.688 1 37.75 181 GLU B O 1
ATOM 3347 N N . PRO B 1 182 ? -15.734 -28.797 2.504 1 42.41 182 PRO B N 1
ATOM 3348 C CA . PRO B 1 182 ? -14.914 -29.766 1.763 1 42.41 182 PRO B CA 1
ATOM 3349 C C . PRO B 1 182 ? -13.641 -29.125 1.195 1 42.41 182 PRO B C 1
ATOM 3351 O O . PRO B 1 182 ? -13.648 -27.953 0.805 1 42.41 182 PRO B O 1
ATOM 3354 N N . LEU B 1 183 ? -12.398 -29.5 1.654 1 49.88 183 LEU B N 1
ATOM 3355 C CA . LEU B 1 183 ? -11.062 -29.094 1.237 1 49.88 183 LEU B CA 1
ATOM 3356 C C . LEU B 1 183 ? -11.008 -28.859 -0.269 1 49.88 183 LEU B C 1
ATOM 3358 O O . LEU B 1 183 ? -11.234 -29.781 -1.052 1 49.88 183 LEU B O 1
ATOM 3362 N N . SER B 1 184 ? -11.258 -27.781 -0.746 1 57.12 184 SER B N 1
ATOM 3363 C CA . SER B 1 184 ? -11.062 -27.469 -2.158 1 57.12 184 SER B CA 1
ATOM 3364 C C . SER B 1 184 ? -9.773 -28.078 -2.691 1 57.12 184 SER B C 1
ATOM 3366 O O . SER B 1 184 ? -8.805 -28.234 -1.949 1 57.12 184 SER B O 1
ATOM 3368 N N . ALA B 1 185 ? -9.836 -28.75 -3.949 1 66.88 185 ALA B N 1
ATOM 3369 C CA . ALA B 1 185 ? -8.664 -29.359 -4.582 1 66.88 185 ALA B CA 1
ATOM 3370 C C . ALA B 1 185 ? -7.523 -28.344 -4.684 1 66.88 185 ALA B C 1
ATOM 3372 O O . ALA B 1 185 ? -7.754 -27.156 -4.879 1 66.88 185 ALA B O 1
ATOM 3373 N N . THR B 1 186 ? -6.344 -28.828 -4.508 1 68.56 186 THR B N 1
ATOM 3374 C CA . THR B 1 186 ? -5.156 -28 -4.676 1 68.56 186 THR B CA 1
ATOM 3375 C C . THR B 1 186 ? -4.969 -27.625 -6.141 1 68.56 186 THR B C 1
ATOM 3377 O O . THR B 1 186 ? -5.488 -28.297 -7.039 1 68.56 186 THR B O 1
ATOM 3380 N N . LEU B 1 187 ? -4.285 -26.594 -6.387 1 68.81 187 LEU B N 1
ATOM 3381 C CA . LEU B 1 187 ? -4.055 -26.141 -7.754 1 68.81 187 LEU B CA 1
ATOM 3382 C C . LEU B 1 187 ? -3.279 -27.188 -8.547 1 68.81 187 LEU B C 1
ATOM 3384 O O . LEU B 1 187 ? -3.512 -27.359 -9.75 1 68.81 187 LEU B O 1
ATOM 3388 N N . ASP B 1 188 ? -2.443 -27.812 -7.875 1 74.19 188 ASP B N 1
ATOM 3389 C CA . ASP B 1 188 ? -1.699 -28.875 -8.547 1 74.19 188 ASP B CA 1
ATOM 3390 C C . ASP B 1 188 ? -2.623 -30.016 -8.953 1 74.19 188 ASP B C 1
ATOM 3392 O O . ASP B 1 188 ? -2.469 -30.594 -10.039 1 74.19 188 ASP B O 1
ATOM 3396 N N . GLN B 1 189 ? -3.52 -30.297 -8.117 1 74.69 189 GLN B N 1
ATOM 3397 C CA . GLN B 1 189 ? -4.504 -31.312 -8.453 1 74.69 189 GLN B CA 1
ATOM 3398 C C . GLN B 1 189 ? -5.336 -30.891 -9.664 1 74.69 189 GLN B C 1
ATOM 3400 O O . GLN B 1 189 ? -5.555 -31.688 -10.578 1 74.69 189 GLN B O 1
ATOM 3405 N N . LEU B 1 190 ? -5.602 -29.625 -9.555 1 77.44 190 LEU B N 1
ATOM 3406 C CA . LEU B 1 190 ? -6.383 -29.094 -10.656 1 77.44 190 LEU B CA 1
ATOM 3407 C C . LEU B 1 190 ? -5.57 -29.078 -11.945 1 77.44 190 LEU B C 1
ATOM 3409 O O . LEU B 1 190 ? -6.082 -29.438 -13.008 1 77.44 190 LEU B O 1
ATOM 3413 N N . GLU B 1 191 ? -4.375 -28.688 -11.82 1 79.31 191 GLU B N 1
ATOM 3414 C CA . GLU B 1 191 ? -3.504 -28.688 -12.992 1 79.31 191 GLU B CA 1
ATOM 3415 C C . GLU B 1 191 ? -3.334 -30.094 -13.547 1 79.31 191 GLU B C 1
ATOM 3417 O O . GLU B 1 191 ? -3.326 -30.297 -14.766 1 79.31 191 GLU B O 1
ATOM 3422 N N . GLY B 1 192 ? -3.205 -31 -12.703 1 80.19 192 GLY B N 1
ATOM 3423 C CA . GLY B 1 192 ? -3.16 -32.375 -13.148 1 80.19 192 GLY B CA 1
ATOM 3424 C C . GLY B 1 192 ? -4.371 -32.781 -13.969 1 80.19 192 GLY B C 1
ATOM 3425 O O . GLY B 1 192 ? -4.238 -33.438 -15 1 80.19 192 GLY B O 1
ATOM 3426 N N . TYR B 1 193 ? -5.484 -32.406 -13.461 1 80.12 193 TYR B N 1
ATOM 3427 C CA . TYR B 1 193 ? -6.723 -32.656 -14.188 1 80.12 193 TYR B CA 1
ATOM 3428 C C . TYR B 1 193 ? -6.703 -31.984 -15.547 1 80.12 193 TYR B C 1
ATOM 3430 O O . TYR B 1 193 ? -7.055 -32.594 -16.562 1 80.12 193 TYR B O 1
ATOM 3438 N N . TYR B 1 194 ? -6.258 -30.703 -15.562 1 80.25 194 TYR B N 1
ATOM 3439 C CA . TYR B 1 194 ? -6.25 -29.969 -16.812 1 80.25 194 TYR B CA 1
ATOM 3440 C C . TYR B 1 194 ? -5.324 -30.609 -17.828 1 80.25 194 TYR B C 1
ATOM 3442 O O . TYR B 1 194 ? -5.66 -30.703 -19.016 1 80.25 194 TYR B O 1
ATOM 3450 N N . GLN B 1 195 ? -4.27 -31 -17.359 1 84.31 195 GLN B N 1
ATOM 3451 C CA . GLN B 1 195 ? -3.33 -31.672 -18.25 1 84.31 195 GLN B CA 1
ATOM 3452 C C . GLN B 1 195 ? -3.93 -32.969 -18.812 1 84.31 195 GLN B C 1
ATOM 3454 O O . GLN B 1 195 ? -3.795 -33.25 -20 1 84.31 195 GLN B O 1
ATOM 3459 N N . GLN B 1 196 ? -4.527 -33.781 -18.031 1 82.62 196 GLN B N 1
ATOM 3460 C CA . GLN B 1 196 ? -5.184 -35 -18.453 1 82.62 196 GLN B CA 1
ATOM 3461 C C . GLN B 1 196 ? -6.312 -34.719 -19.438 1 82.62 196 GLN B C 1
ATOM 3463 O O . GLN B 1 196 ? -6.453 -35.406 -20.453 1 82.62 196 GLN B O 1
ATOM 3468 N N . LEU B 1 197 ? -7.074 -33.719 -19.125 1 80.12 197 LEU B N 1
ATOM 3469 C CA . LEU B 1 197 ? -8.18 -33.312 -19.984 1 80.12 197 LEU B CA 1
ATOM 3470 C C . LEU B 1 197 ? -7.672 -32.844 -21.344 1 80.12 197 LEU B C 1
ATOM 3472 O O . LEU B 1 197 ? -8.219 -33.25 -22.375 1 80.12 197 LEU B O 1
ATOM 3476 N N . GLU B 1 198 ? -6.703 -32.094 -21.297 1 82.5 198 GLU B N 1
ATOM 3477 C CA . GLU B 1 198 ? -6.094 -31.609 -22.531 1 82.5 198 GLU B CA 1
ATOM 3478 C C . GLU B 1 198 ? -5.641 -32.781 -23.406 1 82.5 198 GLU B C 1
ATOM 3480 O O . GLU B 1 198 ? -5.918 -32.812 -24.609 1 82.5 198 GLU B O 1
ATOM 3485 N N . THR B 1 199 ? -4.941 -33.656 -22.828 1 83.81 199 THR B N 1
ATOM 3486 C CA . THR B 1 199 ? -4.457 -34.844 -23.531 1 83.81 199 THR B CA 1
ATOM 3487 C C . THR B 1 199 ? -5.621 -35.625 -24.141 1 83.81 199 THR B C 1
ATOM 3489 O O . THR B 1 199 ? -5.555 -36.031 -25.312 1 83.81 199 THR B O 1
ATOM 3492 N N . LEU B 1 200 ? -6.66 -35.781 -23.422 1 77.19 200 LEU B N 1
ATOM 3493 C CA . LEU B 1 200 ? -7.84 -36.5 -23.906 1 77.19 200 LEU B CA 1
ATOM 3494 C C . LEU B 1 200 ? -8.5 -35.75 -25.062 1 77.19 200 LEU B C 1
ATOM 3496 O O . LEU B 1 200 ? -8.812 -36.344 -26.094 1 77.19 200 LEU B O 1
ATOM 3500 N N . LEU B 1 201 ? -8.68 -34.469 -24.891 1 77.19 201 LEU B N 1
ATOM 3501 C CA . LEU B 1 201 ? -9.383 -33.656 -25.875 1 77.19 201 LEU B CA 1
ATOM 3502 C C . LEU B 1 201 ? -8.609 -33.625 -27.188 1 77.19 201 LEU B C 1
ATOM 3504 O O . LEU B 1 201 ? -9.211 -33.625 -28.266 1 77.19 201 LEU B O 1
ATOM 3508 N N . LEU B 1 202 ? -7.418 -33.625 -27.031 1 78.19 202 LEU B N 1
ATOM 3509 C CA . LEU B 1 202 ? -6.578 -33.688 -28.219 1 78.19 202 LEU B CA 1
ATOM 3510 C C . LEU B 1 202 ? -6.707 -35.062 -28.891 1 78.19 202 LEU B C 1
ATOM 3512 O O . LEU B 1 202 ? -6.812 -35.125 -30.125 1 78.19 202 LEU B O 1
ATOM 3516 N N . LYS B 1 203 ? -6.734 -36.062 -28.141 1 76.44 203 LYS B N 1
ATOM 3517 C CA . LYS B 1 203 ? -6.805 -37.438 -28.625 1 76.44 203 LYS B CA 1
ATOM 3518 C C . LYS B 1 203 ? -8.117 -37.719 -29.344 1 76.44 203 LYS B C 1
ATOM 3520 O O . LYS B 1 203 ? -8.148 -38.406 -30.359 1 76.44 203 LYS B O 1
ATOM 3525 N N . ILE B 1 204 ? -9.188 -37.094 -28.844 1 72.19 204 ILE B N 1
ATOM 3526 C CA . ILE B 1 204 ? -10.5 -37.406 -29.406 1 72.19 204 ILE B CA 1
ATOM 3527 C C . ILE B 1 204 ? -10.836 -36.375 -30.484 1 72.19 204 ILE B C 1
ATOM 3529 O O . ILE B 1 204 ? -11.914 -36.438 -31.094 1 72.19 204 ILE B O 1
ATOM 3533 N N . GLY B 1 205 ? -10.047 -35.375 -30.656 1 68 205 GLY B N 1
ATOM 3534 C CA . GLY B 1 205 ? -10.203 -34.438 -31.75 1 68 205 GLY B CA 1
ATOM 3535 C C . GLY B 1 205 ? -11.164 -33.312 -31.422 1 68 205 GLY B C 1
ATOM 3536 O O . GLY B 1 205 ? -11.742 -32.688 -32.312 1 68 205 GLY B O 1
ATOM 3537 N N . TYR B 1 206 ? -11.445 -33.125 -30.172 1 70.19 206 TYR B N 1
ATOM 3538 C CA . TYR B 1 206 ? -12.312 -32.062 -29.75 1 70.19 206 TYR B CA 1
ATOM 3539 C C . TYR B 1 206 ? -11.586 -30.703 -29.844 1 70.19 206 TYR B C 1
ATOM 3541 O O . TYR B 1 206 ? -12.203 -29.688 -30.125 1 70.19 206 TYR B O 1
ATOM 3549 N N . VAL B 1 207 ? -10.305 -30.766 -29.484 1 70.12 207 VAL B N 1
ATOM 3550 C CA . VAL B 1 207 ? -9.477 -29.562 -29.609 1 70.12 207 VAL B CA 1
ATOM 3551 C C . VAL B 1 207 ? -8.273 -29.859 -30.5 1 70.12 207 VAL B C 1
ATOM 3553 O O . VAL B 1 207 ? -7.848 -31 -30.625 1 70.12 207 VAL B O 1
ATOM 3556 N N . TYR B 1 208 ? -7.855 -28.828 -31.234 1 70.44 208 TYR B N 1
ATOM 3557 C CA . TYR B 1 208 ? -6.688 -28.922 -32.094 1 70.44 208 TYR B CA 1
ATOM 3558 C C . TYR B 1 208 ? -5.492 -28.219 -31.484 1 70.44 208 TYR B C 1
ATOM 3560 O O . TYR B 1 208 ? -5.652 -27.328 -30.641 1 70.44 208 TYR B O 1
ATOM 3568 N N . PRO B 1 209 ? -4.312 -28.625 -31.859 1 75.5 209 PRO B N 1
ATOM 3569 C CA . PRO B 1 209 ? -3.092 -28.062 -31.281 1 75.5 209 PRO B CA 1
ATOM 3570 C C . PRO B 1 209 ? -3.064 -26.531 -31.312 1 75.5 209 PRO B C 1
ATOM 3572 O O . PRO B 1 209 ? -2.576 -25.906 -30.375 1 75.5 209 PRO B O 1
ATOM 3575 N N . HIS B 1 210 ? -3.738 -26 -32.219 1 75.44 210 HIS B N 1
ATOM 3576 C CA . HIS B 1 210 ? -3.65 -24.562 -32.375 1 75.44 210 HIS B CA 1
ATOM 3577 C C . HIS B 1 210 ? -4.738 -23.859 -31.562 1 75.44 210 HIS B C 1
ATOM 3579 O O . HIS B 1 210 ? -4.695 -22.641 -31.391 1 75.44 210 HIS B O 1
ATOM 3585 N N . THR B 1 211 ? -5.703 -24.641 -31.109 1 68.56 211 THR B N 1
ATOM 3586 C CA . THR B 1 211 ? -6.789 -24.016 -30.359 1 68.56 211 THR B CA 1
ATOM 3587 C C . THR B 1 211 ? -6.797 -24.5 -28.906 1 68.56 211 THR B C 1
ATOM 3589 O O . THR B 1 211 ? -7.621 -24.062 -28.109 1 68.56 211 THR B O 1
ATOM 3592 N N . VAL B 1 212 ? -5.875 -25.328 -28.625 1 74.75 212 VAL B N 1
ATOM 3593 C CA . VAL B 1 212 ? -5.883 -26.016 -27.344 1 74.75 212 VAL B CA 1
ATOM 3594 C C . VAL B 1 212 ? -5.738 -24.984 -26.219 1 74.75 212 VAL B C 1
ATOM 3596 O O . VAL B 1 212 ? -6.441 -25.062 -25.203 1 74.75 212 VAL B O 1
ATOM 3599 N N . SER B 1 213 ? -4.957 -24.109 -26.516 1 74.69 213 SER B N 1
ATOM 3600 C CA . SER B 1 213 ? -4.684 -23.125 -25.469 1 74.69 213 SER B CA 1
ATOM 3601 C C . SER B 1 213 ? -5.93 -22.312 -25.125 1 74.69 213 SER B C 1
ATOM 3603 O O . SER B 1 213 ? -6.266 -22.141 -23.953 1 74.69 213 SER B O 1
ATOM 3605 N N . SER B 1 214 ? -6.582 -21.906 -26.078 1 73.19 214 SER B N 1
ATOM 3606 C CA . SER B 1 214 ? -7.77 -21.094 -25.875 1 73.19 214 SER B CA 1
ATOM 3607 C C . SER B 1 214 ? -8.906 -21.906 -25.281 1 73.19 214 SER B C 1
ATOM 3609 O O . SER B 1 214 ? -9.633 -21.422 -24.406 1 73.19 214 SER B O 1
ATOM 3611 N N . ARG B 1 215 ? -9.055 -23.062 -25.781 1 67.62 215 ARG B N 1
ATOM 3612 C CA . ARG B 1 215 ? -10.133 -23.906 -25.297 1 67.62 215 ARG B CA 1
ATOM 3613 C C . ARG B 1 215 ? -9.891 -24.328 -23.844 1 67.62 215 ARG B C 1
ATOM 3615 O O . ARG B 1 215 ? -10.812 -24.312 -23.031 1 67.62 215 ARG B O 1
ATOM 3622 N N . MET B 1 216 ? -8.641 -24.609 -23.594 1 76.25 216 MET B N 1
ATOM 3623 C CA . MET B 1 216 ? -8.328 -25.016 -22.219 1 76.25 216 MET B CA 1
ATOM 3624 C C . MET B 1 216 ? -8.508 -23.859 -21.25 1 76.25 216 MET B C 1
ATOM 3626 O O . MET B 1 216 ? -8.859 -24.062 -20.094 1 76.25 216 MET B O 1
ATOM 3630 N N . GLU B 1 217 ? -8.398 -22.766 -21.75 1 70.44 217 GLU B N 1
ATOM 3631 C CA . GLU B 1 217 ? -8.625 -21.578 -20.953 1 70.44 217 GLU B CA 1
ATOM 3632 C C . GLU B 1 217 ? -10.07 -21.5 -20.453 1 70.44 217 GLU B C 1
ATOM 3634 O O . GLU B 1 217 ? -10.32 -21.094 -19.312 1 70.44 217 GLU B O 1
ATOM 3639 N N . LYS B 1 218 ? -10.969 -21.828 -21.203 1 63.22 218 LYS B N 1
ATOM 3640 C CA . LYS B 1 218 ? -12.383 -21.828 -20.844 1 63.22 218 LYS B CA 1
ATOM 3641 C C . LYS B 1 218 ? -12.672 -22.844 -19.75 1 63.22 218 LYS B C 1
ATOM 3643 O O . LYS B 1 218 ? -13.445 -22.578 -18.828 1 63.22 218 LYS B O 1
ATOM 3648 N N . PHE B 1 219 ? -12.031 -23.969 -19.953 1 70.38 219 PHE B N 1
ATOM 3649 C CA . PHE B 1 219 ? -12.18 -25 -18.922 1 70.38 219 PHE B CA 1
ATOM 3650 C C . PHE B 1 219 ? -11.609 -24.516 -17.594 1 70.38 219 PHE B C 1
ATOM 3652 O O . PHE B 1 219 ? -12.234 -24.688 -16.547 1 70.38 219 PHE B O 1
ATOM 3659 N N . ARG B 1 220 ? -10.492 -23.953 -17.656 1 71.19 220 ARG B N 1
ATOM 3660 C CA . ARG B 1 220 ? -9.859 -23.422 -16.438 1 71.19 220 ARG B CA 1
ATOM 3661 C C . ARG B 1 220 ? -10.734 -22.375 -15.766 1 71.19 220 ARG B C 1
ATOM 3663 O O . ARG B 1 220 ? -10.898 -22.391 -14.547 1 71.19 220 ARG B O 1
ATOM 3670 N N . HIS B 1 221 ? -11.375 -21.578 -16.531 1 61.34 221 HIS B N 1
ATOM 3671 C CA . HIS B 1 221 ? -12.273 -20.547 -16 1 61.34 221 HIS B CA 1
ATOM 3672 C C . HIS B 1 221 ? -13.453 -21.188 -15.273 1 61.34 221 HIS B C 1
ATOM 3674 O O . HIS B 1 221 ? -13.828 -20.719 -14.188 1 61.34 221 HIS B O 1
ATOM 3680 N N . LEU B 1 222 ? -14.016 -22.156 -15.875 1 58.47 222 LEU B N 1
ATOM 3681 C CA . LEU B 1 222 ? -15.18 -22.859 -15.328 1 58.47 222 LEU B CA 1
ATOM 3682 C C . LEU B 1 222 ? -14.852 -23.484 -13.977 1 58.47 222 LEU B C 1
ATOM 3684 O O . LEU B 1 222 ? -15.578 -23.297 -13.008 1 58.47 222 LEU B O 1
ATOM 3688 N N . PHE B 1 223 ? -13.695 -24.078 -13.914 1 65.38 223 PHE B N 1
ATOM 3689 C CA . PHE B 1 223 ? -13.406 -24.844 -12.703 1 65.38 223 PHE B CA 1
ATOM 3690 C C . PHE B 1 223 ? -12.852 -23.938 -11.609 1 65.38 223 PHE B C 1
ATOM 3692 O O . PHE B 1 223 ? -13.047 -24.203 -10.422 1 65.38 223 PHE B O 1
ATOM 3699 N N . ASN B 1 224 ? -12.25 -22.953 -12.055 1 61.81 224 ASN B N 1
ATOM 3700 C CA . ASN B 1 224 ? -11.812 -21.953 -11.086 1 61.81 224 ASN B CA 1
ATOM 3701 C C . ASN B 1 224 ? -12.992 -21.312 -10.359 1 61.81 224 ASN B C 1
ATOM 3703 O O . ASN B 1 224 ? -12.922 -21.047 -9.164 1 61.81 224 ASN B O 1
ATOM 3707 N N . ARG B 1 225 ? -14.109 -21.25 -11.086 1 54.72 225 ARG B N 1
ATOM 3708 C CA . ARG B 1 225 ? -15.328 -20.703 -10.516 1 54.72 225 ARG B CA 1
ATOM 3709 C C . ARG B 1 225 ? -16.031 -21.719 -9.625 1 54.72 225 ARG B C 1
ATOM 3711 O O . ARG B 1 225 ? -16.578 -21.359 -8.578 1 54.72 225 ARG B O 1
ATOM 3718 N N . ALA B 1 226 ? -15.984 -22.938 -10.016 1 56.22 226 ALA B N 1
ATOM 3719 C CA . ALA B 1 226 ? -16.719 -24.016 -9.344 1 56.22 226 ALA B CA 1
ATOM 3720 C C . ALA B 1 226 ? -16.016 -24.406 -8.047 1 56.22 226 ALA B C 1
ATOM 3722 O O . ALA B 1 226 ? -16.641 -25 -7.16 1 56.22 226 ALA B O 1
ATOM 3723 N N . GLN B 1 227 ? -14.789 -24.141 -7.922 1 58.75 227 GLN B N 1
ATOM 3724 C CA . GLN B 1 227 ? -13.961 -24.453 -6.77 1 58.75 227 GLN B CA 1
ATOM 3725 C C . GLN B 1 227 ? -14.203 -25.891 -6.289 1 58.75 227 GLN B C 1
ATOM 3727 O O . GLN B 1 227 ? -14.625 -26.094 -5.148 1 58.75 227 GLN B O 1
ATOM 3732 N N . PRO B 1 228 ? -13.906 -26.844 -7.117 1 63.84 228 PRO B N 1
ATOM 3733 C CA . PRO B 1 228 ? -14.203 -28.234 -6.746 1 63.84 228 PRO B CA 1
ATOM 3734 C C . PRO B 1 228 ? -13.305 -28.75 -5.625 1 63.84 228 PRO B C 1
ATOM 3736 O O . PRO B 1 228 ? -12.164 -28.297 -5.488 1 63.84 228 PRO B O 1
ATOM 3739 N N . SER B 1 229 ? -13.781 -29.594 -4.848 1 64.75 229 SER B N 1
ATOM 3740 C CA . SER B 1 229 ? -13.039 -30.266 -3.789 1 64.75 229 SER B CA 1
ATOM 3741 C C . SER B 1 229 ? -12.055 -31.281 -4.363 1 64.75 229 SER B C 1
ATOM 3743 O O . SER B 1 229 ? -12.141 -31.641 -5.539 1 64.75 229 SER B O 1
ATOM 3745 N N . SER B 1 230 ? -11.086 -31.672 -3.592 1 75 230 SER B N 1
ATOM 3746 C CA . SER B 1 230 ? -10.125 -32.688 -4 1 75 230 SER B CA 1
ATOM 3747 C C . SER B 1 230 ? -10.828 -33.969 -4.434 1 75 230 SER B C 1
ATOM 3749 O O . SER B 1 230 ? -10.414 -34.625 -5.398 1 75 230 SER B O 1
ATOM 3751 N N . THR B 1 231 ? -11.867 -34.25 -3.693 1 67.19 231 THR B N 1
ATOM 3752 C CA . THR B 1 231 ? -12.625 -35.469 -4.012 1 67.19 231 THR B CA 1
ATOM 3753 C C . THR B 1 231 ? -13.328 -35.312 -5.363 1 67.19 231 THR B C 1
ATOM 3755 O O . THR B 1 231 ? -13.352 -36.25 -6.16 1 67.19 231 THR B O 1
ATOM 3758 N N . GLU B 1 232 ? -13.703 -34.125 -5.586 1 65.44 232 GLU B N 1
ATOM 3759 C CA . GLU B 1 232 ? -14.383 -33.844 -6.852 1 65.44 232 GLU B CA 1
ATOM 3760 C C . GLU B 1 232 ? -13.398 -33.875 -8.016 1 65.44 232 GLU B C 1
ATOM 3762 O O . GLU B 1 232 ? -13.703 -34.438 -9.078 1 65.44 232 GLU B O 1
ATOM 3767 N N . VAL B 1 233 ? -12.25 -33.406 -7.816 1 78.25 233 VAL B N 1
ATOM 3768 C CA . VAL B 1 233 ? -11.234 -33.406 -8.867 1 78.25 233 VAL B CA 1
ATOM 3769 C C . VAL B 1 233 ? -10.797 -34.844 -9.164 1 78.25 233 VAL B C 1
ATOM 3771 O O . VAL B 1 233 ? -10.633 -35.219 -10.32 1 78.25 233 VAL B O 1
ATOM 3774 N N . ALA B 1 234 ? -10.672 -35.562 -8.18 1 77.19 234 ALA B N 1
ATOM 3775 C CA . ALA B 1 234 ? -10.328 -36.969 -8.359 1 77.19 234 ALA B CA 1
ATOM 3776 C C . ALA B 1 234 ? -11.406 -37.688 -9.156 1 77.19 234 ALA B C 1
ATOM 3778 O O . ALA B 1 234 ? -11.102 -38.531 -10.023 1 77.19 234 ALA B O 1
ATOM 3779 N N . MET B 1 235 ? -12.562 -37.375 -8.875 1 68 235 MET B N 1
ATOM 3780 C CA . MET B 1 235 ? -13.688 -37.938 -9.609 1 68 235 MET B CA 1
ATOM 3781 C C . MET B 1 235 ? -13.625 -37.562 -11.086 1 68 235 MET B C 1
ATOM 3783 O O . MET B 1 235 ? -13.805 -38.438 -11.953 1 68 235 MET B O 1
ATOM 3787 N N . LEU B 1 236 ? -13.328 -36.312 -11.305 1 73.5 236 LEU B N 1
ATOM 3788 C CA . LEU B 1 236 ? -13.25 -35.844 -12.672 1 73.5 236 LEU B CA 1
ATOM 3789 C C . LEU B 1 236 ? -12.117 -36.531 -13.43 1 73.5 236 LEU B C 1
ATOM 3791 O O . LEU B 1 236 ? -12.289 -36.938 -14.578 1 73.5 236 LEU B O 1
ATOM 3795 N N . ARG B 1 237 ? -11.055 -36.625 -12.781 1 79.88 237 ARG B N 1
ATOM 3796 C CA . ARG B 1 237 ? -9.922 -37.312 -13.391 1 79.88 237 ARG B CA 1
ATOM 3797 C C . ARG B 1 237 ? -10.242 -38.781 -13.648 1 79.88 237 ARG B C 1
ATOM 3799 O O . ARG B 1 237 ? -9.844 -39.344 -14.672 1 79.88 237 ARG B O 1
ATOM 3806 N N . GLY B 1 238 ? -10.93 -39.375 -12.773 1 72.62 238 GLY B N 1
ATOM 3807 C CA . GLY B 1 238 ? -11.406 -40.75 -12.953 1 72.62 238 GLY B CA 1
ATOM 3808 C C . GLY B 1 238 ? -12.266 -40.906 -14.195 1 72.62 238 GLY B C 1
ATOM 3809 O O . GLY B 1 238 ? -12.109 -41.906 -14.93 1 72.62 238 GLY B O 1
ATOM 3810 N N . VAL B 1 239 ? -13.047 -39.969 -14.375 1 64.88 239 VAL B N 1
ATOM 3811 C CA . VAL B 1 239 ? -13.914 -40 -15.547 1 64.88 239 VAL B CA 1
ATOM 3812 C C . VAL B 1 239 ? -13.07 -39.969 -16.812 1 64.88 239 VAL B C 1
ATOM 3814 O O . VAL B 1 239 ? -13.289 -40.781 -17.734 1 64.88 239 VAL B O 1
ATOM 3817 N N . ILE B 1 240 ? -12.094 -39.125 -16.844 1 75.06 240 ILE B N 1
ATOM 3818 C CA . ILE B 1 240 ? -11.234 -39 -18.016 1 75.06 240 ILE B CA 1
ATOM 3819 C C . ILE B 1 240 ? -10.477 -40.312 -18.234 1 75.06 240 ILE B C 1
ATOM 3821 O O . ILE B 1 240 ? -10.383 -40.781 -19.375 1 75.06 240 ILE B O 1
ATOM 3825 N N . SER B 1 241 ? -10.047 -40.844 -17.219 1 76.88 241 SER B N 1
ATOM 3826 C CA . SER B 1 241 ? -9.336 -42.125 -17.328 1 76.88 241 SER B CA 1
ATOM 3827 C C . SER B 1 241 ? -10.234 -43.219 -17.891 1 76.88 241 SER B C 1
ATOM 3829 O O . SER B 1 241 ? -9.797 -44.031 -18.719 1 76.88 241 SER B O 1
ATOM 3831 N N . GLN B 1 242 ? -11.414 -43.25 -17.5 1 65.56 242 GLN B N 1
ATOM 3832 C CA . GLN B 1 242 ? -12.375 -44.25 -17.984 1 65.56 242 GLN B CA 1
ATOM 3833 C C . GLN B 1 242 ? -12.672 -44.031 -19.469 1 65.56 242 GLN B C 1
ATOM 3835 O O . GLN B 1 242 ? -12.797 -45 -20.219 1 65.56 242 GLN B O 1
ATOM 3840 N N . VAL B 1 243 ? -12.742 -42.812 -19.797 1 67.19 243 VAL B N 1
ATOM 3841 C CA . VAL B 1 243 ? -12.984 -42.5 -21.188 1 67.19 243 VAL B CA 1
ATOM 3842 C C . VAL B 1 243 ? -11.797 -42.938 -22.047 1 67.19 243 VAL B C 1
ATOM 3844 O O . VAL B 1 243 ? -11.961 -43.531 -23.109 1 67.19 243 VAL B O 1
ATOM 3847 N N . GLU B 1 244 ? -10.68 -42.656 -21.578 1 73.19 244 GLU B N 1
ATOM 3848 C CA . GLU B 1 244 ? -9.461 -43.062 -22.266 1 73.19 244 GLU B CA 1
ATOM 3849 C C . GLU B 1 244 ? -9.375 -44.562 -22.422 1 73.19 244 GLU B C 1
ATOM 3851 O O . GLU B 1 244 ? -8.977 -45.062 -23.484 1 73.19 244 GLU B O 1
ATOM 3856 N N . TRP B 1 245 ? -9.758 -45.219 -21.422 1 69.12 245 TRP B N 1
ATOM 3857 C CA . TRP B 1 245 ? -9.789 -46.688 -21.453 1 69.12 245 TRP B CA 1
ATOM 3858 C C . TRP B 1 245 ? -10.789 -47.188 -22.484 1 69.12 245 TRP B C 1
ATOM 3860 O O . TRP B 1 245 ? -10.477 -48.062 -23.297 1 69.12 245 TRP B O 1
ATOM 3870 N N . ALA B 1 246 ? -11.883 -46.594 -22.516 1 63.62 246 ALA B N 1
ATOM 3871 C CA . ALA B 1 246 ? -12.938 -46.969 -23.438 1 63.62 246 ALA B CA 1
ATOM 3872 C C . ALA B 1 246 ? -12.523 -46.719 -24.891 1 63.62 246 ALA B C 1
ATOM 3874 O O . ALA B 1 246 ? -12.844 -47.531 -25.766 1 63.62 246 ALA B O 1
ATOM 3875 N N . LEU B 1 247 ? -11.883 -45.688 -25 1 65 247 LEU B N 1
ATOM 3876 C CA . LEU B 1 247 ? -11.422 -45.344 -26.344 1 65 247 LEU B CA 1
ATOM 3877 C C . LEU B 1 247 ? -10.344 -46.312 -26.812 1 65 247 LEU B C 1
ATOM 3879 O O . LEU B 1 247 ? -10.242 -46.594 -28 1 65 247 LEU B O 1
ATOM 3883 N N . THR B 1 248 ? -9.609 -46.719 -25.906 1 65.5 248 THR B N 1
ATOM 3884 C CA . THR B 1 248 ? -8.555 -47.656 -26.219 1 65.5 248 THR B CA 1
ATOM 3885 C C . THR B 1 248 ? -9.148 -49.031 -26.484 1 65.5 248 THR B C 1
ATOM 3887 O O . THR B 1 248 ? -8.688 -49.75 -27.375 1 65.5 248 THR B O 1
ATOM 3890 N N . VAL B 1 249 ? -10.203 -49.469 -25.688 1 58.09 249 VAL B N 1
ATOM 3891 C CA . VAL B 1 249 ? -10.844 -50.781 -25.875 1 58.09 249 VAL B CA 1
ATOM 3892 C C . VAL B 1 249 ? -11.641 -50.781 -27.172 1 58.09 249 VAL B C 1
ATOM 3894 O O . VAL B 1 249 ? -11.633 -51.75 -27.906 1 58.09 249 VAL B O 1
ATOM 3897 N N . LYS B 1 250 ? -12.422 -49.781 -27.438 1 54.09 250 LYS B N 1
ATOM 3898 C CA . LYS B 1 250 ? -13.203 -49.719 -28.672 1 54.09 250 LYS B CA 1
ATOM 3899 C C . LYS B 1 250 ? -12.305 -49.75 -29.891 1 54.09 250 LYS B C 1
ATOM 3901 O O . LYS B 1 250 ? -12.711 -50.188 -30.969 1 54.09 250 LYS B O 1
ATOM 3906 N N . GLN B 1 251 ? -11.25 -49.062 -29.844 1 51.78 251 GLN B N 1
ATOM 3907 C CA . GLN B 1 251 ? -10.336 -49.156 -30.984 1 51.78 251 GLN B CA 1
ATOM 3908 C C . GLN B 1 251 ? -9.836 -50.594 -31.188 1 51.78 251 GLN B C 1
ATOM 3910 O O . GLN B 1 251 ? -9.367 -50.938 -32.281 1 51.78 251 GLN B O 1
ATOM 3915 N N . HIS B 1 252 ? -9.875 -51.562 -30.156 1 47.19 252 HIS B N 1
ATOM 3916 C CA . HIS B 1 252 ? -9.586 -53 -30.297 1 47.19 252 HIS B CA 1
ATOM 3917 C C . HIS B 1 252 ? -10.789 -53.844 -29.891 1 47.19 252 HIS B C 1
ATOM 3919 O O . HIS B 1 252 ? -10.922 -54.188 -28.719 1 47.19 252 HIS B O 1
ATOM 3925 N N . PRO B 1 253 ? -11.914 -53.844 -30.641 1 43.25 253 PRO B N 1
ATOM 3926 C CA . PRO B 1 253 ? -13.055 -54.688 -30.281 1 43.25 253 PRO B CA 1
ATOM 3927 C C . PRO B 1 253 ? -12.648 -56.125 -29.953 1 43.25 253 PRO B C 1
ATOM 3929 O O . PRO B 1 253 ? -11.641 -56.594 -30.453 1 43.25 253 PRO B O 1
ATOM 3932 N N . PRO B 1 254 ? -12.945 -56.625 -28.703 1 41.41 254 PRO B N 1
ATOM 3933 C CA . PRO B 1 254 ? -12.602 -58.031 -28.547 1 41.41 254 PRO B CA 1
ATOM 3934 C C . PRO B 1 254 ? -12.883 -58.844 -29.812 1 41.41 254 PRO B C 1
ATOM 3936 O O . PRO B 1 254 ? -13.812 -58.531 -30.562 1 41.41 254 PRO B O 1
ATOM 3939 N N . SER B 1 255 ? -11.883 -59.469 -30.344 1 40.22 255 SER B N 1
ATOM 3940 C CA . SER B 1 255 ? -12.117 -60.469 -31.375 1 40.22 255 SER B CA 1
ATOM 3941 C C . SER B 1 255 ? -13.273 -61.406 -31 1 40.22 255 SER B C 1
ATOM 3943 O O . SER B 1 255 ? -13.391 -61.812 -29.844 1 40.22 255 SER B O 1
#

InterPro domains:
  IPR001537 tRNA/rRNA methyltransferase, SpoU type [PF00588] (13-159)
  IPR004384 RNA methyltransferase TrmJ/LasT [PIRSF004808] (11-249)
  IPR004384 RNA methyltransferase TrmJ/LasT [PTHR42786] (8-251)
  IPR004384 RNA methyltransferase TrmJ/LasT [TIGR00050] (11-246)
  IPR029026 tRNA (guanine-N1-)-methyltransferase, N-terminal [G3DSA:3.40.1280.10] (8-176)
  IPR029028 Alpha/beta knot methyltransferases [SSF75217] (10-163)

Organism: NCBI:txid376219

Sequence (510 aa):
MVETQWETALAKIRIVLVEPAGALNVGSCARVMKNMGLTQMVLVNPHCDPMSCEAKTMAVHAQDILESAQIVDSLPQALIGCQKAIATTARDRSFDRTLEHPRTTLPWLLHSPAALIFGPEDRGLSNTELNYAQRIVRIPSSSAYESLNLAQAVAVCCYELSLSAQTLIDQNTLPSPEPSEPLSATLDQLEGYYQQLETLLLKIGYVYPHTVSSRMEKFRHLFNRAQPSSTEVAMLRGVISQVEWALTVKQHPPSMVETQWETALAKIRIVLVEPAGALNVGSCARVMKNMGLTQMVLVNPHCDPMSCEAKTMAVHAQDILESAQIVDSLPQALIGCQKAIATTARDRSFDRTLEHPRTTLPWLLHSPAALIFGPEDRGLSNTELNYAQRIVRIPSSSAYESLNLAQAVAVCCYELSLSAQTLIDQNTLPSPEPSEPLSATLDQLEGYYQQLETLLLKIGYVYPHTVSSRMEKFRHLFNRAQPSSTEVAMLRGVISQVEWALTVKQHPPS

Nearest PDB structures (foldseek):
  5gra-assembly1_A  TM=9.141E-01  e=6.725E-19  Zymomonas mobilis subsp. mobilis ZM4 = ATCC 31821
  4cne-assembly1_B  TM=9.474E-01  e=1.082E-16  Escherichia coli K-12
  3ilk-assembly1_B  TM=6.927E-01  e=1.709E-19  Haemophilus influenzae
  3ilk-assembly1_A  TM=6.523E-01  e=3.800E-19  Haemophilus influenzae
  4cnf-assembly1_A  TM=9.133E-01  e=4.684E-12  Sulfolobus acidocaldarius

Solvent-accessible surface area (backbone atoms only — not comparable to full-atom values): 26321 Å² total; per-residue (Å²): 125,82,73,58,80,32,40,65,38,33,61,45,32,30,45,32,37,34,37,39,56,50,28,50,40,53,10,36,35,29,25,43,30,36,19,34,39,33,66,42,38,33,36,22,47,54,64,42,55,68,80,32,71,56,5,42,62,47,9,58,93,20,42,66,34,52,70,66,36,43,77,38,80,37,67,71,66,71,34,55,72,14,39,40,35,36,23,44,47,68,65,85,54,92,53,95,59,74,76,36,48,52,80,78,49,47,56,74,42,50,73,38,39,14,36,41,38,40,37,24,79,88,74,42,51,48,72,74,60,45,49,74,24,47,41,41,30,31,72,86,47,24,90,89,31,46,69,68,56,58,37,48,50,48,35,44,52,38,46,46,39,36,51,44,29,48,50,51,53,66,54,46,76,43,80,66,78,70,83,70,63,73,61,49,23,26,42,35,57,49,48,50,41,50,53,52,49,49,56,49,32,46,73,72,60,76,40,47,88,88,45,37,67,64,55,49,41,54,53,38,50,52,47,34,68,63,55,50,26,43,68,52,48,50,50,53,42,48,51,50,51,50,49,53,48,48,53,56,42,63,75,51,60,82,128,124,85,72,58,80,31,40,65,37,33,62,46,32,29,43,33,37,36,37,40,55,50,27,49,40,54,11,36,35,30,25,44,29,36,18,34,39,33,66,41,39,32,35,20,46,55,65,42,54,68,82,33,69,55,5,42,62,46,10,57,92,20,42,67,34,52,73,66,38,43,76,38,80,37,68,70,67,70,34,56,72,15,35,37,34,35,23,43,45,69,64,86,52,91,53,95,61,73,76,35,48,51,80,78,50,47,58,73,41,51,73,37,38,13,36,42,39,39,36,24,81,89,74,44,52,49,72,75,60,46,50,75,25,44,41,40,31,31,72,87,46,24,88,90,30,46,69,68,56,59,36,47,49,48,34,44,50,38,47,45,42,37,50,45,30,47,50,49,52,64,52,46,74,43,84,64,77,73,80,70,65,72,63,48,21,24,38,34,56,48,47,52,40,50,53,53,49,50,54,48,33,46,73,74,60,78,38,47,90,89,44,37,65,63,55,49,41,55,53,36,50,54,47,34,69,64,55,51,26,42,68,49,49,51,50,53,42,49,50,52,52,50,49,54,48,48,53,56,43,63,75,51,61,82,127

Radius of gyration: 27.65 Å; Cα contacts (8 Å, |Δi|>4): 930; chains: 2; bounding box: 51×118×68 Å

pLDDT: mean 82.52, std 17.99, range [30.48, 98.94]